Protein AF-A0A4R4DPI8-F1 (afdb_monomer)

Solvent-accessible surface area (backbone atoms only — not comparable to full-atom values): 25789 Å² total; per-residue (Å²): 140,79,85,88,80,88,85,79,87,78,77,78,77,82,80,84,76,77,82,76,73,74,65,74,74,69,80,68,56,78,78,74,67,64,77,52,66,79,66,36,58,60,51,48,52,50,51,54,52,46,53,50,45,49,42,65,73,41,102,55,52,56,18,18,47,35,32,45,42,41,38,50,1,42,51,48,22,42,49,76,70,69,44,85,59,78,53,52,44,76,56,95,58,62,44,48,40,24,47,53,36,50,54,31,9,60,35,30,68,79,40,57,53,68,58,24,48,50,54,52,50,53,52,47,52,52,50,38,52,51,41,26,39,53,50,17,44,70,59,37,52,91,44,17,52,28,43,19,37,39,38,38,27,41,60,57,62,15,56,57,40,44,44,17,39,56,27,54,42,52,20,50,42,52,53,50,50,55,70,69,46,58,74,82,50,51,44,33,41,66,57,36,26,53,52,38,44,57,25,32,31,14,16,59,62,50,32,51,53,49,51,47,42,40,51,45,48,12,54,77,68,73,36,44,69,53,36,48,64,26,38,44,65,40,52,50,40,51,50,50,31,54,57,52,51,64,73,64,59,82,60,94,76,66,78,56,90,69,69,73,56,79,70,58,82,81,41,64,64,62,53,48,52,50,52,53,54,55,55,27,45,36,23,37,49,54,31,59,37,47,77,88,44,24,34,72,67,79,35,46,71,59,34,54,51,33,53,50,48,12,49,50,44,36,52,52,49,53,50,40,52,51,52,9,48,51,51,20,59,75,69,71,64,57,52,60,55,52,52,51,33,20,49,56,28,41,47,48,26,73,69,42,64,87,47,91,85,54,82,44,63,15,61,58,29,38,43,64,17,49,51,37,46,71,54,57,37,60,68,50,67,70,58,44,45,52,49,19,58,53,33,58,49,29,54,57,34,45,50,60,71,66,66,73,86,70,59,78,85,48,56,46,60,76,77,67,67,77,56,91,71,89,68,73,59,68,31,38,39,26,54,31,39,63,43,47,68,45,50,68,60,42,71,76,70,45,76,59,93,87,70,69,62,92,54,88,68,42,46,52,43,61,78,58,79,67,69,76,69,82,76,132

pLDDT: mean 85.5, std 18.81, range [32.91, 98.75]

Foldseek 3Di:
DDDDDDDDDPPPDPPPDPPPPPVVPPCDPPVVLPPPDPVLVVLLVCVLVLQLCLQQVDPHGLAACQLLLLLLLLVLLLVVVVFDFDQKDFDPAQFAQAVSSPQSVVLNVPDASRVSSSVLVNVLSVLQLVLLLLLLCVQPSNLSRLSSLLCVLQFQCFLCVSNNLSLLNVLSSLLSVLVSDDLVCNQALVSLLVNLQVSRNRHDLSNVLSCLLNCLSCVVVVNNVSSVVSNVVSVVSVVRVVVVVVVVCPDPPDPDLPPVQVVPVPCPPVLVVVLLLLLLRSFLAAWEAAPCGTCVRVPVVSQVVSSVLSNVLSVLLVVQLVVQVVVCVVVVVQPPSLQVSLVVLLVQLSPQDCRPPDHRPSSSSNNSSSSSSSSGTDTDNVSSNVSSVSSSCSSVNSVSSVVPPHDLPDADEPVVVPDPPVRGNYRYSRPVSVSNVQSVVCVVSYRDVPDARQDCSYSMDGPDPGDPTPDD

Organism: NCBI:txid2527868

Sequence (472 aa):
MAQSDKVTEYRAGEAGWIGSGGGSLAAGSPASRLQSSPLWLPAIILVVMGIAAAVMLMPYPPLMDFLEWVYQGKILALLLSGNDLGPIRIAQYPVPNSTSQVILGLLCLVMPASMAASVFLLGFIAAASLVAWSLAARYQPALAGPLCLILMVSIFFCAPFWNGFANYGLALVLFGGFLLLPENRRVDPGPVLLFSLVIFFTHLTVFVAFLVLVGLQALALRRIVAAGLAVVPSILLAGWYYLALDRGRLDPGEPTVGQQSGQFLFDAAKYLAYKLYTFTKIGPYHNFVFSAGGDVVVRPPVYWAGVAVNGLYALLCLALLGLGLRDALRNRSARFVPLAAAAVLGLAFLLMPAGRLIANTGERFMYPALLLLLLSLPLHRGLTRLMGGIAVLLLVSLTSLASGQQDWSKPLPEASWAAPQRVLYQHRPTAFAASWFTLDSLATGRLPPGAQLSFETSLLISSAPPRAEPRP

Nearest PDB structures (foldseek):
  9b1o-assembly1_A  TM=1.444E-01  e=1.498E+00  Homo sapiens

Structure (mmCIF, N/CA/C/O backbone):
data_AF-A0A4R4DPI8-F1
#
_entry.id   AF-A0A4R4DPI8-F1
#
loop_
_atom_site.group_PDB
_atom_site.id
_atom_site.type_symbol
_atom_site.label_atom_id
_atom_site.label_alt_id
_atom_site.label_comp_id
_atom_site.label_asym_id
_atom_site.label_entity_id
_atom_site.label_seq_id
_atom_site.pdbx_PDB_ins_code
_atom_site.Cartn_x
_atom_site.Cartn_y
_atom_site.Cartn_z
_atom_site.occupancy
_atom_site.B_iso_or_equiv
_atom_site.auth_seq_id
_atom_site.auth_comp_id
_atom_site.auth_asym_id
_atom_site.auth_atom_id
_atom_site.pdbx_PDB_model_num
ATOM 1 N N . MET A 1 1 ? -59.072 -36.239 45.969 1.00 37.38 1 MET A N 1
ATOM 2 C CA . MET A 1 1 ? -58.610 -36.618 44.615 1.00 37.38 1 MET A CA 1
ATOM 3 C C . MET A 1 1 ? -58.532 -35.350 43.783 1.00 37.38 1 MET A C 1
ATOM 5 O O . MET A 1 1 ? -59.546 -34.685 43.699 1.00 37.38 1 MET A O 1
ATOM 9 N N . ALA A 1 2 ? -57.432 -34.913 43.186 1.00 37.00 2 ALA A N 1
ATOM 10 C CA . ALA A 1 2 ? -56.010 -35.228 43.285 1.00 37.00 2 ALA A CA 1
ATOM 11 C C . ALA A 1 2 ? -55.267 -34.061 42.579 1.00 37.00 2 ALA A C 1
ATOM 13 O O . ALA A 1 2 ? -55.797 -33.527 41.613 1.00 37.00 2 ALA A O 1
ATOM 14 N N . GLN A 1 3 ? -54.118 -33.661 43.142 1.00 35.09 3 GLN A N 1
ATOM 15 C CA . GLN A 1 3 ? -52.853 -33.202 42.519 1.00 35.09 3 GLN A CA 1
ATOM 16 C C . GLN A 1 3 ? -52.875 -32.457 41.164 1.00 35.09 3 GLN A C 1
ATOM 18 O O . GLN A 1 3 ? -53.415 -32.945 40.186 1.00 35.09 3 GLN A O 1
ATOM 23 N N . SER A 1 4 ? -52.332 -31.233 41.092 1.00 38.75 4 SER A N 1
ATOM 24 C CA . SER A 1 4 ? -50.891 -30.878 40.977 1.00 38.75 4 SER A CA 1
ATOM 25 C C . SER A 1 4 ? -50.484 -30.727 39.512 1.00 38.75 4 SER A C 1
ATOM 27 O O . SER A 1 4 ? -50.535 -31.697 38.773 1.00 38.75 4 SER A O 1
ATOM 29 N N . ASP A 1 5 ? -50.087 -29.521 39.096 1.00 39.59 5 ASP A N 1
ATOM 30 C CA . ASP A 1 5 ? -48.685 -29.265 38.747 1.00 39.59 5 ASP A CA 1
ATOM 31 C C . ASP A 1 5 ? -48.447 -27.781 38.424 1.00 39.59 5 ASP A C 1
ATOM 33 O O . ASP A 1 5 ? -48.993 -27.190 37.493 1.00 39.59 5 ASP A O 1
ATOM 37 N N . LYS A 1 6 ? -47.593 -27.178 39.259 1.00 43.62 6 LYS A N 1
ATOM 38 C CA . LYS A 1 6 ? -46.706 -26.071 38.884 1.00 43.62 6 LYS A CA 1
ATOM 39 C C . LYS A 1 6 ? -45.797 -26.566 37.754 1.00 43.62 6 LYS A C 1
ATOM 41 O O . LYS A 1 6 ? -45.485 -27.748 37.763 1.00 43.62 6 LYS A O 1
ATOM 46 N N . VAL A 1 7 ? -45.264 -25.667 36.917 1.00 35.81 7 VAL A N 1
ATOM 47 C CA . VAL A 1 7 ? -43.812 -25.558 36.631 1.00 35.81 7 VAL A CA 1
ATOM 48 C C . VAL A 1 7 ? -43.529 -24.518 35.524 1.00 35.81 7 VAL A C 1
ATOM 50 O O . VAL A 1 7 ? -43.937 -24.646 34.377 1.00 35.81 7 VAL A O 1
ATOM 53 N N . THR A 1 8 ? -42.799 -23.484 35.964 1.00 36.44 8 THR A N 1
ATOM 54 C CA . THR A 1 8 ? -41.825 -22.605 35.279 1.00 36.44 8 THR A CA 1
ATOM 55 C C . THR A 1 8 ? -42.209 -21.775 34.049 1.00 36.44 8 THR A C 1
ATOM 57 O O . THR A 1 8 ? -42.095 -22.212 32.907 1.00 36.44 8 THR A O 1
ATOM 60 N N . GLU A 1 9 ? -42.406 -20.477 34.310 1.00 34.28 9 GLU A N 1
ATOM 61 C CA . GLU A 1 9 ? -41.905 -19.387 33.467 1.00 34.28 9 GLU A CA 1
ATOM 62 C C . GLU A 1 9 ? -40.386 -19.526 33.264 1.00 34.28 9 GLU A C 1
ATOM 64 O O . GLU A 1 9 ? -39.594 -19.332 34.190 1.00 34.28 9 GLU A O 1
ATOM 69 N N . TYR A 1 10 ? -39.964 -19.819 32.036 1.00 32.91 10 TYR A N 1
ATOM 70 C CA . TYR A 1 10 ? -38.580 -19.642 31.608 1.00 32.91 10 TYR A CA 1
ATOM 71 C C . TYR A 1 10 ? -38.408 -18.188 31.141 1.00 32.91 10 TYR A C 1
ATOM 73 O O . TYR A 1 10 ? -38.624 -17.854 29.976 1.00 32.91 10 TYR A O 1
ATOM 81 N N . ARG A 1 11 ? -38.037 -17.293 32.067 1.00 35.25 11 ARG A N 1
ATOM 82 C CA . ARG A 1 11 ? -37.477 -15.982 31.713 1.00 35.25 11 ARG A CA 1
ATOM 83 C C . ARG A 1 11 ? -36.139 -16.222 31.022 1.00 35.25 11 ARG A C 1
ATOM 85 O O . ARG A 1 11 ? -35.128 -16.467 31.676 1.00 35.25 11 ARG A O 1
ATOM 92 N N . ALA A 1 12 ? -36.142 -16.161 29.694 1.00 37.56 12 ALA A N 1
ATOM 93 C CA . ALA A 1 12 ? -34.922 -16.002 28.925 1.00 37.56 12 ALA A CA 1
ATOM 94 C C . ALA A 1 12 ? -34.262 -14.696 29.380 1.00 37.56 12 ALA A C 1
ATOM 96 O O . ALA A 1 12 ? -34.781 -13.607 29.142 1.00 37.56 12 ALA A O 1
ATOM 97 N N . GLY A 1 13 ? -33.153 -14.834 30.106 1.00 33.97 13 GLY A N 1
ATOM 98 C CA . GLY A 1 13 ? -32.334 -13.720 30.541 1.00 33.97 13 GLY A CA 1
ATOM 99 C C . GLY A 1 13 ? -31.932 -12.877 29.340 1.00 33.97 13 GLY A C 1
ATOM 100 O O . GLY A 1 13 ? -31.228 -13.340 28.441 1.00 33.97 13 GLY A O 1
ATOM 101 N N . GLU A 1 14 ? -32.386 -11.630 29.353 1.00 39.25 14 GLU A N 1
ATOM 102 C CA . GLU A 1 14 ? -31.828 -10.545 28.571 1.00 39.25 14 GLU A CA 1
ATOM 103 C C . GLU A 1 14 ? -30.339 -10.429 28.915 1.00 39.25 14 GLU A C 1
ATOM 105 O O . GLU A 1 14 ? -29.933 -9.762 29.867 1.00 39.25 14 GLU A O 1
ATOM 110 N N . ALA A 1 15 ? -29.492 -11.084 28.122 1.00 39.62 15 ALA A N 1
ATOM 111 C CA . ALA A 1 15 ? -28.097 -10.702 27.989 1.00 39.62 15 ALA A CA 1
ATOM 112 C C . ALA A 1 15 ? -28.067 -9.360 27.243 1.00 39.62 15 ALA A C 1
ATOM 114 O O . ALA A 1 15 ? -27.822 -9.281 26.038 1.00 39.62 15 ALA A O 1
ATOM 115 N N . GLY A 1 16 ? -28.395 -8.300 27.982 1.00 38.19 16 GLY A N 1
ATOM 116 C CA . GLY A 1 16 ? -28.292 -6.913 27.570 1.00 38.19 16 GLY A CA 1
ATOM 117 C C . GLY A 1 16 ? -26.835 -6.551 27.326 1.00 38.19 16 GLY A C 1
ATOM 118 O O . GLY A 1 16 ? -26.150 -6.086 28.225 1.00 38.19 16 GLY A O 1
ATOM 119 N N . TRP A 1 17 ? -26.363 -6.778 26.104 1.00 40.19 17 TRP A N 1
ATOM 120 C CA . TRP A 1 17 ? -25.133 -6.198 25.558 1.00 40.19 17 TRP A CA 1
ATOM 121 C C . TRP A 1 17 ? -25.280 -5.975 24.045 1.00 40.19 17 TRP A C 1
ATOM 123 O O . TRP A 1 17 ? -24.400 -6.277 23.246 1.00 40.19 17 TRP A O 1
ATOM 133 N N . ILE A 1 18 ? -26.419 -5.417 23.633 1.00 42.25 18 ILE A N 1
ATOM 134 C CA . ILE A 1 18 ? -26.522 -4.684 22.371 1.00 42.25 18 ILE A CA 1
ATOM 135 C C . ILE A 1 18 ? -26.743 -3.233 22.765 1.00 42.25 18 ILE A C 1
ATOM 137 O O . ILE A 1 18 ? -27.855 -2.718 22.784 1.00 42.25 18 ILE A O 1
ATOM 141 N N . GLY A 1 19 ? -25.641 -2.573 23.116 1.00 40.78 19 GLY A N 1
ATOM 142 C CA . GLY A 1 19 ? -25.566 -1.127 23.035 1.00 40.78 19 GLY A CA 1
ATOM 143 C C . GLY A 1 19 ? -25.662 -0.736 21.566 1.00 40.78 19 GLY A C 1
ATOM 144 O O . GLY A 1 19 ? -24.663 -0.376 20.951 1.00 40.78 19 GLY A O 1
ATOM 145 N N . SER A 1 20 ? -26.869 -0.784 20.999 1.00 39.91 20 SER A N 1
ATOM 146 C CA . SER A 1 20 ? -27.257 0.047 19.867 1.00 39.91 20 SER A CA 1
ATOM 147 C C . SER A 1 20 ? -27.319 1.485 20.373 1.00 39.91 20 SER A C 1
ATOM 149 O O . SER A 1 20 ? -28.373 2.115 20.414 1.00 39.91 20 SER A O 1
ATOM 151 N N . GLY A 1 21 ? -26.164 2.007 20.785 1.00 39.03 21 GLY A N 1
ATOM 152 C CA . GLY A 1 21 ? -25.907 3.427 20.872 1.00 39.03 21 GLY A CA 1
ATOM 153 C C . GLY A 1 21 ? -25.890 3.974 19.454 1.00 39.03 21 GLY A C 1
ATOM 154 O O . GLY A 1 21 ? -24.865 4.447 18.976 1.00 39.03 21 GLY A O 1
ATOM 155 N N . GLY A 1 22 ? -27.046 3.931 18.787 1.00 37.44 22 GLY A N 1
ATOM 156 C CA . GLY A 1 22 ? -27.438 4.930 17.814 1.00 37.44 22 GLY A CA 1
ATOM 157 C C . GLY A 1 22 ? -27.606 6.241 18.566 1.00 37.44 22 GLY A C 1
ATOM 158 O O . GLY A 1 22 ? -28.701 6.784 18.653 1.00 37.44 22 GLY A O 1
ATOM 159 N N . GLY A 1 23 ? -26.513 6.729 19.161 1.00 37.06 23 GLY A N 1
ATOM 160 C CA . GLY A 1 23 ? -26.369 8.134 19.438 1.00 37.06 23 GLY A CA 1
ATOM 161 C C . GLY A 1 23 ? -26.520 8.781 18.082 1.00 37.06 23 GLY A C 1
ATOM 162 O O . GLY A 1 23 ? -25.623 8.680 17.245 1.00 37.06 23 GLY A O 1
ATOM 163 N N . SER A 1 24 ? -27.710 9.331 17.847 1.00 40.47 24 SER A N 1
ATOM 164 C CA . SER A 1 24 ? -27.951 10.340 16.837 1.00 40.47 24 SER A CA 1
ATOM 165 C C . SER A 1 24 ? -26.751 11.270 16.908 1.00 40.47 24 SER A C 1
ATOM 167 O O . SER A 1 24 ? -26.583 12.011 17.879 1.00 40.47 24 SER A O 1
ATOM 169 N N . LEU A 1 25 ? -25.839 11.124 15.943 1.00 48.59 25 LEU A N 1
ATOM 170 C CA . LEU A 1 25 ? -24.796 12.092 15.682 1.00 48.59 25 LEU A CA 1
ATOM 171 C C . LEU A 1 25 ? -25.575 13.320 15.253 1.00 48.59 25 LEU A C 1
ATOM 173 O O . LEU A 1 25 ? -25.840 13.500 14.064 1.00 48.59 25 LEU A O 1
ATOM 177 N N . ALA A 1 26 ? -26.022 14.094 16.249 1.00 41.91 26 ALA A N 1
ATOM 178 C CA . ALA A 1 26 ? -26.600 15.402 16.070 1.00 41.91 26 ALA A CA 1
ATOM 179 C C . ALA A 1 26 ? -25.735 16.057 15.011 1.00 41.91 26 ALA A C 1
ATOM 181 O O . ALA A 1 26 ? -24.507 16.100 15.159 1.00 41.91 26 ALA A O 1
ATOM 182 N N . ALA A 1 27 ? -26.364 16.405 13.892 1.00 45.81 27 ALA A N 1
ATOM 183 C CA . ALA A 1 27 ? -25.718 17.009 12.752 1.00 45.81 27 ALA A CA 1
ATOM 184 C C . ALA A 1 27 ? -25.166 18.357 13.216 1.00 45.81 27 ALA A C 1
ATOM 186 O O . ALA A 1 27 ? -25.776 19.401 13.023 1.00 45.81 27 ALA A O 1
ATOM 187 N N . GLY A 1 28 ? -24.013 18.316 13.889 1.00 44.97 28 GLY A N 1
ATOM 188 C CA . GLY A 1 28 ? -23.238 19.477 14.246 1.00 44.97 28 GLY A CA 1
ATOM 189 C C . GLY A 1 28 ? -23.039 20.220 12.947 1.00 44.97 28 GLY A C 1
ATOM 190 O O . GLY A 1 28 ? -22.597 19.607 11.959 1.00 44.97 28 GLY A O 1
ATOM 191 N N . SER A 1 29 ? -23.493 21.473 12.964 1.00 46.06 29 SER A N 1
ATOM 192 C CA . SER A 1 29 ? -23.461 22.410 11.853 1.00 46.06 29 SER A CA 1
ATOM 193 C C . SER A 1 29 ? -22.204 22.173 11.003 1.00 46.06 29 SER A C 1
ATOM 195 O O . SER A 1 29 ? -21.108 22.070 11.564 1.00 46.06 29 SER A O 1
ATOM 197 N N . PRO A 1 30 ? -22.321 22.076 9.665 1.00 54.25 30 PRO A N 1
ATOM 198 C CA . PRO A 1 30 ? -21.166 21.917 8.783 1.00 54.25 30 PRO A CA 1
ATOM 199 C C . PRO A 1 30 ? -20.057 22.947 9.069 1.00 54.25 30 PRO A C 1
ATOM 201 O O . PRO A 1 30 ? -18.879 22.648 8.881 1.00 54.25 30 PRO A O 1
ATOM 204 N N . ALA A 1 31 ? -20.417 24.118 9.609 1.00 50.56 31 ALA A N 1
ATOM 205 C CA . ALA A 1 31 ? -19.493 25.190 9.954 1.00 50.56 31 ALA A CA 1
ATOM 206 C C . ALA A 1 31 ? -18.578 24.883 11.159 1.00 50.56 31 ALA A C 1
ATOM 208 O O . ALA A 1 31 ? -17.467 25.402 11.213 1.00 50.56 31 ALA A O 1
ATOM 209 N N . SER A 1 32 ? -18.963 24.008 12.100 1.00 48.12 32 SER A N 1
ATOM 210 C CA . SER A 1 32 ? -18.098 23.655 13.242 1.00 48.12 32 SER A CA 1
ATOM 211 C C . SER A 1 32 ? -17.094 22.536 12.928 1.00 48.12 32 SER A C 1
ATOM 213 O O . SER A 1 32 ? -16.235 22.229 13.754 1.00 48.12 32 SER A O 1
ATOM 215 N N . ARG A 1 33 ? -17.171 21.920 11.737 1.00 51.16 33 ARG A N 1
ATOM 216 C CA . ARG A 1 33 ? -16.285 20.815 11.314 1.00 51.16 33 ARG A CA 1
ATOM 217 C C . ARG A 1 33 ? -14.994 21.273 10.631 1.00 51.16 33 ARG A C 1
ATOM 219 O O . ARG A 1 33 ? -14.095 20.459 10.455 1.00 51.16 33 ARG A O 1
ATOM 226 N N . LEU A 1 34 ? -14.865 22.561 10.308 1.00 48.69 34 LEU A N 1
ATOM 227 C CA . LEU A 1 34 ? -13.670 23.147 9.684 1.00 48.69 34 LEU A CA 1
ATOM 228 C C . LEU A 1 34 ? -12.678 23.762 10.689 1.00 48.69 34 LEU A C 1
ATOM 230 O O . LEU A 1 34 ? -11.750 24.454 10.290 1.00 48.69 34 LEU A O 1
ATOM 234 N N . GLN A 1 35 ? -12.788 23.458 11.988 1.00 48.91 35 GLN A N 1
ATOM 235 C CA . GLN A 1 35 ? -11.736 23.776 12.972 1.00 48.91 35 GLN A CA 1
ATOM 236 C C . GLN A 1 35 ? -10.512 22.834 12.891 1.00 48.91 35 GLN A C 1
ATOM 238 O O . GLN A 1 35 ? -9.736 22.697 13.843 1.00 48.91 35 GLN A O 1
ATOM 243 N N . SER A 1 36 ? -10.287 22.173 11.754 1.00 56.41 36 SER A N 1
ATOM 244 C CA . SER A 1 36 ? -8.952 21.688 11.416 1.00 56.41 36 SER A CA 1
ATOM 245 C C . SER A 1 36 ? -8.071 22.907 11.160 1.00 56.41 36 SER A C 1
ATOM 247 O O . SER A 1 36 ? -8.410 23.726 10.313 1.00 56.41 36 SER A O 1
ATOM 249 N N . SER A 1 37 ? -6.955 23.037 11.886 1.00 69.25 37 SER A N 1
ATOM 250 C CA . SER A 1 37 ? -5.970 24.097 11.629 1.00 69.25 37 SER A CA 1
ATOM 251 C C . SER A 1 37 ? -5.723 24.216 10.116 1.00 69.25 37 SER A C 1
ATOM 253 O O . SER A 1 37 ? -5.425 23.183 9.501 1.00 69.25 37 SER A O 1
ATOM 255 N N . PRO A 1 38 ? -5.839 25.420 9.519 1.00 75.81 38 PRO A N 1
ATOM 256 C CA . PRO A 1 38 ? -5.739 25.619 8.070 1.00 75.81 38 PRO A CA 1
ATOM 257 C C . PRO A 1 38 ? -4.400 25.140 7.489 1.00 75.81 38 PRO A C 1
ATOM 259 O O . PRO A 1 38 ? -4.284 24.961 6.284 1.00 75.81 38 PRO A O 1
ATOM 262 N N . LEU A 1 39 ? -3.404 24.876 8.340 1.00 89.25 39 LEU A N 1
ATOM 263 C CA . LEU A 1 39 ? -2.060 24.447 7.964 1.00 89.25 39 LEU A CA 1
ATOM 264 C C . LEU A 1 39 ? -1.963 22.989 7.482 1.00 89.25 39 LEU A C 1
ATOM 266 O O . LEU A 1 39 ? -1.023 22.653 6.766 1.00 89.25 39 LEU A O 1
ATOM 270 N N . TRP A 1 40 ? -2.908 22.108 7.836 1.00 94.69 40 TRP A N 1
ATOM 271 C CA . TRP A 1 40 ? -2.793 20.687 7.465 1.00 94.69 40 TRP A CA 1
ATOM 272 C C . TRP A 1 40 ? -3.094 20.415 5.994 1.00 94.69 40 TRP A C 1
ATOM 274 O O . TRP A 1 40 ? -2.473 19.535 5.408 1.00 94.69 40 TRP A O 1
ATOM 284 N N . LEU A 1 41 ? -4.022 21.161 5.392 1.00 94.88 41 LEU A N 1
ATOM 285 C CA . LEU A 1 41 ? -4.367 20.979 3.984 1.00 94.88 41 LEU A CA 1
ATOM 286 C C . LEU A 1 41 ? -3.183 21.326 3.056 1.00 94.88 41 LEU A C 1
ATOM 288 O O . LEU A 1 41 ? -2.836 20.475 2.238 1.00 94.88 41 LEU A O 1
ATOM 292 N N . PRO A 1 42 ? -2.490 22.476 3.212 1.00 96.44 42 PRO A N 1
ATOM 293 C CA . PRO A 1 42 ? -1.252 22.749 2.486 1.00 96.44 42 PRO A CA 1
ATOM 294 C C . PRO A 1 42 ? -0.186 21.668 2.677 1.00 96.44 42 PRO A C 1
ATOM 296 O O . PRO A 1 42 ? 0.443 21.272 1.704 1.00 96.44 42 PRO A O 1
ATOM 299 N N . ALA A 1 43 ? -0.007 21.146 3.898 1.00 96.75 43 ALA A N 1
ATOM 300 C CA . ALA A 1 43 ? 0.958 20.076 4.157 1.00 96.75 43 ALA A CA 1
ATOM 301 C C . ALA A 1 43 ? 0.603 18.776 3.413 1.00 96.75 43 ALA A C 1
ATOM 303 O O . ALA A 1 43 ? 1.477 18.152 2.819 1.00 96.75 43 ALA A O 1
ATOM 304 N N . ILE A 1 44 ? -0.678 18.390 3.399 1.00 97.62 44 ILE A N 1
ATOM 305 C CA . ILE A 1 44 ? -1.164 17.233 2.634 1.00 97.62 44 ILE A CA 1
ATOM 306 C C . ILE A 1 44 ? -0.921 17.446 1.142 1.00 97.62 44 ILE A C 1
ATOM 308 O O . ILE A 1 44 ? -0.328 16.582 0.505 1.00 97.62 44 ILE A O 1
ATOM 312 N N . ILE A 1 45 ? -1.329 18.596 0.597 1.00 97.62 45 ILE A N 1
ATOM 313 C CA . ILE A 1 45 ? -1.123 18.927 -0.819 1.00 97.62 45 ILE A CA 1
ATOM 314 C C . ILE A 1 45 ? 0.365 18.863 -1.158 1.00 97.62 45 ILE A C 1
ATOM 316 O O . ILE A 1 45 ? 0.733 18.232 -2.141 1.00 97.62 45 ILE A O 1
ATOM 320 N N . LEU A 1 46 ? 1.227 19.448 -0.326 1.00 97.56 46 LEU A N 1
ATOM 321 C CA . LEU A 1 46 ? 2.669 19.442 -0.544 1.00 97.56 46 LEU A CA 1
ATOM 322 C C . LEU A 1 46 ? 3.241 18.020 -0.558 1.00 97.56 46 LEU A C 1
ATOM 324 O O . LEU A 1 46 ? 4.034 17.704 -1.439 1.00 97.56 46 LEU A O 1
ATOM 328 N N . VAL A 1 47 ? 2.821 17.146 0.363 1.00 97.88 47 VAL A N 1
ATOM 329 C CA . VAL A 1 47 ? 3.251 15.738 0.378 1.00 97.88 47 VAL A CA 1
ATOM 330 C C . VAL A 1 47 ? 2.747 14.990 -0.858 1.00 97.88 47 VAL A C 1
ATOM 332 O O . VAL A 1 47 ? 3.534 14.300 -1.501 1.00 97.88 47 VAL A O 1
ATOM 335 N N . VAL A 1 48 ? 1.474 15.150 -1.238 1.00 98.31 48 VAL A N 1
ATOM 336 C CA . VAL A 1 48 ? 0.908 14.528 -2.451 1.00 98.31 48 VAL A CA 1
ATOM 337 C C . VAL A 1 48 ? 1.664 14.978 -3.698 1.00 98.31 48 VAL A C 1
ATOM 339 O O . VAL A 1 48 ? 2.097 14.143 -4.489 1.00 98.31 48 VAL A O 1
ATOM 342 N N . MET A 1 49 ? 1.860 16.287 -3.853 1.00 97.94 49 MET A N 1
ATOM 343 C CA . MET A 1 49 ? 2.576 16.865 -4.987 1.00 97.94 49 MET A CA 1
ATOM 344 C C . MET A 1 49 ? 4.047 16.459 -4.990 1.00 97.94 49 MET A C 1
ATOM 346 O O . MET A 1 49 ? 4.588 16.186 -6.053 1.00 97.94 49 MET A O 1
ATOM 350 N N . GLY A 1 50 ? 4.682 16.359 -3.820 1.00 97.44 50 GLY A N 1
ATOM 351 C CA . GLY A 1 50 ? 6.047 15.863 -3.682 1.00 97.44 50 GLY A CA 1
ATOM 352 C C . GLY A 1 50 ? 6.182 14.418 -4.155 1.00 97.44 50 GLY A C 1
ATOM 353 O O . GLY A 1 50 ? 7.075 14.122 -4.944 1.00 97.44 50 GLY A O 1
ATOM 354 N N . ILE A 1 51 ? 5.274 13.527 -3.736 1.00 97.44 51 ILE A N 1
ATOM 355 C CA . ILE A 1 51 ? 5.256 12.124 -4.183 1.00 97.44 51 ILE A CA 1
ATOM 356 C C . ILE A 1 51 ? 5.009 12.057 -5.692 1.00 97.44 51 ILE A C 1
ATOM 358 O O . ILE A 1 51 ? 5.754 11.378 -6.394 1.00 97.44 51 ILE A O 1
ATOM 362 N N . ALA A 1 52 ? 4.009 12.787 -6.200 1.00 97.50 52 ALA A N 1
ATOM 363 C CA . ALA A 1 52 ? 3.702 12.848 -7.627 1.00 97.50 52 ALA A CA 1
ATOM 364 C C . ALA A 1 52 ? 4.902 13.352 -8.447 1.00 97.50 52 ALA A C 1
ATOM 366 O O . ALA A 1 52 ? 5.268 12.740 -9.446 1.00 97.50 52 ALA A O 1
ATOM 367 N N . ALA A 1 53 ? 5.568 14.416 -7.999 1.00 96.56 53 ALA A N 1
ATOM 368 C CA . ALA A 1 53 ? 6.774 14.934 -8.633 1.00 96.56 53 ALA A CA 1
ATOM 369 C C . ALA A 1 53 ? 7.914 13.905 -8.605 1.00 96.56 53 ALA A C 1
ATOM 371 O O . ALA A 1 53 ? 8.553 13.679 -9.628 1.00 96.56 53 ALA A O 1
ATOM 372 N N . ALA A 1 54 ? 8.131 13.229 -7.474 1.00 93.94 54 ALA A N 1
ATOM 373 C CA . ALA A 1 54 ? 9.159 12.199 -7.346 1.00 93.94 54 ALA A CA 1
ATOM 374 C C . ALA A 1 54 ? 8.938 11.018 -8.302 1.00 93.94 54 ALA A C 1
ATOM 376 O O . ALA A 1 54 ? 9.907 10.463 -8.808 1.00 93.94 54 ALA A O 1
ATOM 377 N N . VAL A 1 55 ? 7.685 10.636 -8.579 1.00 94.12 55 VAL A N 1
ATOM 378 C CA . VAL A 1 55 ? 7.406 9.554 -9.534 1.00 94.12 55 VAL A CA 1
ATOM 379 C C . VAL A 1 55 ? 7.403 10.004 -10.994 1.00 94.12 55 VAL A C 1
ATOM 381 O O . VAL A 1 55 ? 7.659 9.174 -11.862 1.00 94.12 55 VAL A O 1
ATOM 384 N N . MET A 1 56 ? 7.098 11.276 -11.278 1.00 94.56 56 MET A N 1
ATOM 385 C CA . MET A 1 56 ? 6.916 11.778 -12.649 1.00 94.56 56 MET A CA 1
ATOM 386 C C . MET A 1 56 ? 8.147 12.472 -13.237 1.00 94.56 56 MET A C 1
ATOM 388 O O . MET A 1 56 ? 8.296 12.494 -14.452 1.00 94.56 56 MET A O 1
ATOM 392 N N . LEU A 1 57 ? 9.001 13.079 -12.407 1.00 92.81 57 LEU A N 1
ATOM 393 C CA . LEU A 1 57 ? 10.139 13.881 -12.880 1.00 92.81 57 LEU A CA 1
ATOM 394 C C . LEU A 1 57 ? 11.441 13.084 -13.004 1.00 92.81 57 LEU A C 1
ATOM 396 O O . LEU A 1 57 ? 12.436 13.610 -13.496 1.00 92.81 57 LEU A O 1
ATOM 400 N N . MET A 1 58 ? 11.457 11.838 -12.535 1.00 91.38 58 MET A N 1
ATOM 401 C CA . MET A 1 58 ? 12.606 10.945 -12.688 1.00 91.38 58 MET A CA 1
ATOM 402 C C . MET A 1 58 ? 12.570 10.268 -14.071 1.00 91.38 58 MET A C 1
ATOM 404 O O . MET A 1 58 ? 11.486 10.131 -14.639 1.00 91.38 58 MET A O 1
ATOM 408 N N . PRO A 1 59 ? 13.713 9.801 -14.617 1.00 90.69 59 PRO A N 1
ATOM 409 C CA . PRO A 1 59 ? 13.764 9.150 -15.936 1.00 90.69 59 PRO A CA 1
ATOM 410 C C . PRO A 1 59 ? 12.799 7.964 -16.091 1.00 90.69 59 PRO A C 1
ATOM 412 O O . PRO A 1 59 ? 12.311 7.681 -17.183 1.00 90.69 59 PRO A O 1
ATOM 415 N N . TYR A 1 60 ? 12.520 7.289 -14.980 1.00 91.44 60 TYR A N 1
ATOM 416 C CA . TYR A 1 60 ? 11.447 6.321 -14.807 1.00 91.44 60 TYR A CA 1
ATOM 417 C C . TYR A 1 60 ? 10.987 6.337 -13.342 1.00 91.44 60 TYR A C 1
ATOM 419 O O . TYR A 1 60 ? 11.72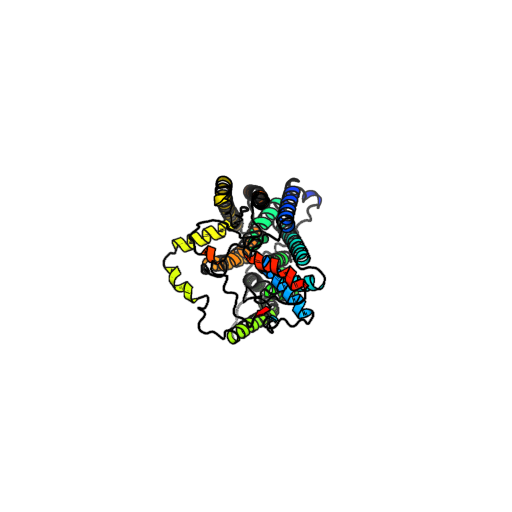8 6.826 -12.479 1.00 91.44 60 TYR A O 1
ATOM 427 N N . PRO A 1 61 ? 9.785 5.816 -13.021 1.00 93.50 61 PRO A N 1
ATOM 428 C CA . PRO A 1 61 ? 9.289 5.828 -11.652 1.00 93.50 61 PRO A CA 1
ATOM 429 C C . PRO A 1 61 ? 10.263 5.133 -10.686 1.00 93.50 61 PRO A C 1
ATOM 431 O O . PRO A 1 61 ? 10.671 4.001 -10.946 1.00 93.50 61 PRO A O 1
ATOM 434 N N . PRO A 1 62 ? 10.612 5.754 -9.545 1.00 93.00 62 PRO A N 1
ATOM 435 C CA . PRO A 1 62 ? 11.634 5.276 -8.614 1.00 93.00 62 PRO A CA 1
ATOM 436 C C . PRO A 1 62 ? 11.137 4.140 -7.706 1.00 93.00 62 PRO A C 1
ATOM 438 O O . PRO A 1 62 ? 11.391 4.131 -6.502 1.00 93.00 62 PRO A O 1
ATOM 441 N N . LEU A 1 63 ? 10.365 3.213 -8.266 1.00 94.19 63 LEU A N 1
ATOM 442 C CA . LEU A 1 63 ? 9.651 2.165 -7.554 1.00 94.19 63 LEU A CA 1
ATOM 443 C C . LEU A 1 63 ? 10.178 0.816 -8.042 1.00 94.19 63 LEU A C 1
ATOM 445 O O . LEU A 1 63 ? 9.917 0.449 -9.184 1.00 94.19 63 LEU A O 1
ATOM 449 N N . MET A 1 64 ? 10.905 0.103 -7.175 1.00 90.44 64 MET A N 1
ATOM 450 C CA . MET A 1 64 ? 11.733 -1.058 -7.543 1.00 90.44 64 MET A CA 1
ATOM 451 C C . MET A 1 64 ? 11.018 -2.028 -8.504 1.00 90.44 64 MET A C 1
ATOM 453 O O . MET A 1 64 ? 11.339 -2.057 -9.688 1.00 90.44 64 MET A O 1
ATOM 457 N N . ASP A 1 65 ? 10.004 -2.755 -8.030 1.00 91.75 65 ASP A N 1
ATOM 458 C CA . ASP A 1 65 ? 9.303 -3.778 -8.823 1.00 91.75 65 ASP A CA 1
ATOM 459 C C . ASP A 1 65 ? 8.348 -3.184 -9.875 1.00 91.75 65 ASP A C 1
ATOM 461 O O . ASP A 1 65 ? 7.825 -3.894 -10.733 1.00 91.75 65 ASP A O 1
ATOM 465 N N . PHE A 1 66 ? 8.073 -1.877 -9.823 1.00 95.25 66 PHE A N 1
ATOM 466 C CA . PHE A 1 66 ? 7.062 -1.265 -10.684 1.00 95.25 66 PHE A CA 1
ATOM 467 C C . PHE A 1 66 ? 7.458 -1.235 -12.153 1.00 95.25 66 PHE A C 1
ATOM 469 O O . PHE A 1 66 ? 6.594 -1.381 -13.016 1.00 95.25 66 PHE A O 1
ATOM 476 N N . LEU A 1 67 ? 8.750 -1.098 -12.440 1.00 93.94 67 LEU A N 1
ATOM 477 C CA . LEU A 1 67 ? 9.253 -1.118 -13.813 1.00 93.94 67 LEU A CA 1
ATOM 478 C C . LEU A 1 67 ? 8.946 -2.456 -14.494 1.00 93.94 67 LEU A C 1
ATOM 480 O O . LEU A 1 67 ? 8.527 -2.485 -15.650 1.00 93.94 67 LEU A O 1
ATOM 484 N N . GLU A 1 68 ? 9.058 -3.550 -13.744 1.00 92.38 68 GLU A N 1
ATOM 485 C CA . GLU A 1 68 ? 8.679 -4.880 -14.206 1.00 92.38 68 GLU A CA 1
ATOM 486 C C . GLU A 1 68 ? 7.156 -4.998 -14.396 1.00 92.38 68 GLU A C 1
ATOM 488 O O . GLU A 1 68 ? 6.709 -5.550 -15.398 1.00 92.38 68 GLU A O 1
ATOM 493 N N . TRP A 1 69 ? 6.331 -4.410 -13.516 1.00 95.12 69 TRP A N 1
ATOM 494 C CA . TRP A 1 69 ? 4.872 -4.386 -13.721 1.00 95.12 69 TRP A CA 1
ATOM 495 C C . TRP A 1 69 ? 4.463 -3.652 -15.005 1.00 95.12 69 TRP A C 1
ATOM 497 O O . TRP A 1 69 ? 3.545 -4.095 -15.698 1.00 95.12 69 TRP A O 1
ATOM 507 N N . VAL A 1 70 ? 5.139 -2.550 -15.347 1.00 96.00 70 VAL A N 1
ATOM 508 C CA . VAL A 1 70 ? 4.895 -1.803 -16.594 1.00 96.00 70 VAL A CA 1
ATOM 509 C C . VAL A 1 70 ? 5.311 -2.627 -17.811 1.00 96.00 70 VAL A C 1
ATOM 511 O O . VAL A 1 70 ? 4.551 -2.722 -18.776 1.00 96.00 70 VAL A O 1
ATOM 514 N N . TYR A 1 71 ? 6.475 -3.272 -17.744 1.00 94.88 71 TYR A N 1
ATOM 515 C CA . TYR A 1 71 ? 6.957 -4.194 -18.771 1.00 94.88 71 TYR A CA 1
ATOM 516 C C . TYR A 1 71 ? 5.979 -5.349 -19.027 1.00 94.88 71 TYR A C 1
ATOM 518 O O . TYR A 1 71 ? 5.576 -5.581 -20.170 1.00 94.88 71 TYR A O 1
ATOM 526 N N . GLN A 1 72 ? 5.491 -5.997 -17.970 1.00 94.62 72 GLN A N 1
ATOM 527 C CA . GLN A 1 72 ? 4.474 -7.046 -18.069 1.00 94.62 72 GLN A CA 1
ATOM 528 C C . GLN A 1 72 ? 3.144 -6.520 -18.620 1.00 94.62 72 GLN A C 1
ATOM 530 O O . GLN A 1 72 ? 2.527 -7.171 -19.460 1.00 94.62 72 GLN A O 1
ATOM 535 N N . GLY A 1 73 ? 2.722 -5.315 -18.224 1.00 95.88 73 GLY A N 1
ATOM 536 C CA . GLY A 1 73 ? 1.566 -4.647 -18.824 1.00 95.88 73 GLY A CA 1
ATOM 537 C C . GLY A 1 73 ? 1.723 -4.481 -20.339 1.00 95.88 73 GLY A C 1
ATOM 538 O O . GLY A 1 73 ? 0.824 -4.837 -21.102 1.00 95.88 73 GLY A O 1
ATOM 539 N N . LYS A 1 74 ? 2.890 -4.024 -20.807 1.00 96.00 74 LYS A N 1
ATOM 540 C CA . LYS A 1 74 ? 3.154 -3.879 -22.245 1.00 96.00 74 LYS A CA 1
ATOM 541 C C . LYS A 1 74 ? 3.136 -5.220 -22.983 1.00 96.00 74 LYS A C 1
ATOM 543 O O . LYS A 1 74 ? 2.557 -5.294 -24.065 1.00 96.00 74 LYS A O 1
ATOM 548 N N . ILE A 1 75 ? 3.712 -6.275 -22.406 1.00 94.81 75 ILE A N 1
ATOM 549 C CA . ILE A 1 75 ? 3.642 -7.630 -22.976 1.00 94.81 75 ILE A CA 1
ATOM 550 C C . ILE A 1 75 ? 2.191 -8.102 -23.081 1.00 94.81 75 ILE A C 1
ATOM 552 O O . ILE A 1 75 ? 1.778 -8.588 -24.133 1.00 94.81 75 ILE A O 1
ATOM 556 N N . LEU A 1 76 ? 1.397 -7.918 -22.023 1.00 95.75 76 LEU A N 1
ATOM 557 C CA . LEU A 1 76 ? -0.018 -8.277 -22.031 1.00 95.75 76 LEU A CA 1
ATOM 558 C C . LEU A 1 76 ? -0.767 -7.549 -23.156 1.00 95.75 76 LEU A C 1
ATOM 560 O O . LEU A 1 76 ? -1.535 -8.177 -23.878 1.00 95.75 76 LEU A O 1
ATOM 564 N N . ALA A 1 77 ? -0.508 -6.256 -23.358 1.00 96.38 77 ALA A N 1
ATOM 565 C CA . ALA A 1 77 ? -1.106 -5.491 -24.451 1.00 96.38 77 ALA A CA 1
ATOM 566 C C . ALA A 1 77 ? -0.746 -6.058 -25.838 1.00 96.38 77 ALA A C 1
ATOM 568 O O . ALA A 1 77 ? -1.607 -6.136 -26.715 1.00 96.38 77 ALA A O 1
ATOM 569 N N . LEU A 1 78 ? 0.504 -6.491 -26.039 1.00 94.25 78 LEU A N 1
ATOM 570 C CA . LEU A 1 78 ? 0.949 -7.111 -27.292 1.00 94.25 78 LEU A CA 1
ATOM 571 C C . LEU A 1 78 ? 0.253 -8.454 -27.550 1.00 94.25 78 LEU A C 1
ATOM 573 O O . LEU A 1 78 ? -0.214 -8.674 -28.669 1.00 94.25 78 LEU A O 1
ATOM 577 N N . LEU A 1 79 ? 0.124 -9.301 -26.523 1.00 94.25 79 LEU A N 1
ATOM 578 C CA . LEU A 1 79 ? -0.614 -10.569 -26.601 1.00 94.25 79 LEU A CA 1
ATOM 579 C C . LEU A 1 79 ? -2.095 -10.339 -26.927 1.00 94.25 79 LEU A C 1
ATOM 581 O O . LEU A 1 79 ? -2.643 -10.990 -27.811 1.00 94.25 79 LEU A O 1
ATOM 585 N N . LEU A 1 80 ? -2.737 -9.376 -26.256 1.00 95.69 80 LEU A N 1
ATOM 586 C CA . LEU A 1 80 ? -4.134 -9.008 -26.517 1.00 95.69 80 LEU A CA 1
ATOM 587 C C . LEU A 1 80 ? -4.339 -8.407 -27.915 1.00 95.69 80 LEU A C 1
ATOM 589 O O . LEU A 1 80 ? -5.430 -8.509 -28.468 1.00 95.69 80 LEU A O 1
ATOM 593 N N . SER A 1 81 ? -3.290 -7.825 -28.501 1.00 95.38 81 SER A N 1
ATOM 594 C CA . SER A 1 81 ? -3.288 -7.336 -29.886 1.00 95.38 81 SER A CA 1
ATOM 595 C C . SER A 1 81 ? -3.019 -8.442 -30.920 1.00 95.38 81 SER A C 1
ATOM 597 O O . SER A 1 81 ? -2.916 -8.148 -32.107 1.00 95.38 81 SER A O 1
ATOM 599 N N . GLY A 1 82 ? -2.888 -9.702 -30.490 1.00 93.75 82 GLY A N 1
ATOM 600 C CA . GLY A 1 82 ? -2.702 -10.861 -31.366 1.00 93.75 82 GLY A CA 1
ATOM 601 C C . GLY A 1 82 ? -1.258 -11.133 -31.794 1.00 93.75 82 GLY A C 1
ATOM 602 O O . GLY A 1 82 ? -1.047 -11.935 -32.701 1.00 93.75 82 GLY A O 1
ATOM 603 N N . ASN A 1 83 ? -0.260 -10.489 -31.175 1.00 91.94 83 ASN A N 1
ATOM 604 C CA . ASN A 1 83 ? 1.144 -10.780 -31.475 1.00 91.94 83 ASN A CA 1
ATOM 605 C C . ASN A 1 83 ? 1.545 -12.127 -30.862 1.00 91.94 83 ASN A C 1
ATOM 607 O O . ASN A 1 83 ? 1.299 -12.367 -29.678 1.00 91.94 83 ASN A O 1
ATOM 611 N N . ASP A 1 84 ? 2.214 -12.971 -31.648 1.00 88.88 84 ASP A N 1
ATOM 612 C CA . ASP A 1 84 ? 2.868 -14.170 -31.130 1.00 88.88 84 ASP A CA 1
ATOM 613 C C . ASP A 1 84 ? 4.210 -13.789 -30.499 1.00 88.88 84 ASP A C 1
ATOM 615 O O . ASP A 1 84 ? 5.108 -13.241 -31.144 1.00 88.88 84 ASP A O 1
ATOM 619 N N . LEU A 1 85 ? 4.313 -14.059 -29.204 1.00 87.81 85 LEU A N 1
ATOM 620 C CA . LEU A 1 85 ? 5.443 -13.721 -28.355 1.00 87.81 85 LEU A CA 1
ATOM 621 C C . LEU A 1 85 ? 6.247 -14.965 -27.947 1.00 87.81 85 LEU A C 1
ATOM 623 O O . LEU A 1 85 ? 7.055 -14.900 -27.020 1.00 87.81 85 LEU A O 1
ATOM 627 N N . GLY A 1 86 ? 6.039 -16.092 -28.638 1.00 85.75 86 GLY A N 1
ATOM 628 C CA . GLY A 1 86 ? 6.777 -17.334 -28.451 1.00 85.75 86 GLY A CA 1
ATOM 629 C C . GLY A 1 86 ? 6.527 -17.955 -27.072 1.00 85.75 86 GLY A C 1
ATOM 630 O O . GLY A 1 86 ? 5.433 -18.460 -26.820 1.00 85.75 86 GLY A O 1
ATOM 631 N N . PRO A 1 87 ? 7.521 -17.971 -26.159 1.00 84.75 87 PRO A N 1
ATOM 632 C CA . PRO A 1 87 ? 7.398 -18.675 -24.881 1.00 84.75 87 PRO A CA 1
ATOM 633 C C . PRO A 1 87 ? 6.457 -18.009 -23.868 1.00 84.75 87 PRO A C 1
ATOM 635 O O . PRO A 1 87 ? 6.120 -18.648 -22.869 1.00 84.75 87 PRO A O 1
ATOM 638 N N . ILE A 1 88 ? 6.061 -16.746 -24.071 1.00 89.19 88 ILE A N 1
ATOM 639 C CA . ILE A 1 88 ? 5.230 -16.007 -23.112 1.00 89.19 88 ILE A CA 1
ATOM 640 C C . ILE A 1 88 ? 3.752 -16.100 -23.495 1.00 89.19 88 ILE A C 1
ATOM 642 O O . ILE A 1 88 ? 3.359 -15.757 -24.606 1.00 89.19 88 ILE A O 1
ATOM 646 N N . ARG A 1 89 ? 2.917 -16.514 -22.538 1.00 90.50 89 ARG A N 1
ATOM 647 C CA . ARG A 1 89 ? 1.462 -16.657 -22.692 1.00 90.50 89 ARG A CA 1
ATOM 648 C C . ARG A 1 89 ? 0.704 -16.149 -21.471 1.00 90.50 89 ARG A C 1
ATOM 650 O O . ARG A 1 89 ? 1.263 -16.031 -20.384 1.00 90.50 89 ARG A O 1
ATOM 657 N N . ILE A 1 90 ? -0.591 -15.891 -21.639 1.00 93.38 90 ILE A N 1
ATOM 658 C CA . ILE A 1 90 ? -1.495 -15.549 -20.532 1.00 93.38 90 ILE A CA 1
ATOM 659 C C . ILE A 1 90 ? -1.844 -16.828 -19.761 1.00 93.38 90 ILE A C 1
ATOM 661 O O . ILE A 1 90 ? -2.140 -17.864 -20.363 1.00 93.38 90 ILE A O 1
ATOM 665 N N . ALA A 1 91 ? -1.818 -16.765 -18.430 1.00 91.31 91 ALA A N 1
ATOM 666 C CA . ALA A 1 91 ? -2.273 -17.853 -17.578 1.00 91.31 91 ALA A CA 1
ATOM 667 C C . ALA A 1 91 ? -3.747 -18.202 -17.848 1.00 91.31 91 ALA A C 1
ATOM 669 O O . ALA A 1 91 ? -4.603 -17.328 -17.960 1.00 91.31 91 ALA A O 1
ATOM 670 N N . GLN A 1 92 ? -4.056 -19.498 -17.895 1.00 90.88 92 GLN A N 1
ATOM 671 C CA . GLN A 1 92 ? -5.416 -20.017 -18.121 1.00 90.88 92 GLN A CA 1
ATOM 672 C C . GLN A 1 92 ? -6.185 -20.282 -16.814 1.00 90.88 92 GLN A C 1
ATOM 674 O O . GLN A 1 92 ? -7.185 -20.995 -16.792 1.00 90.88 92 GLN A O 1
ATOM 679 N N . TYR A 1 93 ? -5.691 -19.745 -15.703 1.00 90.50 93 TYR A N 1
ATOM 680 C CA . TYR A 1 93 ? -6.240 -19.911 -14.362 1.00 90.50 93 TYR A CA 1
ATOM 681 C C . TYR A 1 93 ? -6.198 -18.562 -13.627 1.00 90.50 93 TYR A C 1
ATOM 683 O O . TYR A 1 93 ? -5.443 -17.670 -14.025 1.00 90.50 93 TYR A O 1
ATOM 691 N N . PRO A 1 94 ? -7.007 -18.363 -12.572 1.00 90.44 94 PRO A N 1
ATOM 692 C CA . PRO A 1 94 ? -7.155 -17.057 -11.936 1.00 90.44 94 PRO A CA 1
ATOM 693 C C . PRO A 1 94 ? -5.933 -16.707 -11.078 1.00 90.44 94 PRO A C 1
ATOM 695 O O . PRO A 1 94 ? -5.868 -17.049 -9.900 1.00 90.44 94 PRO A O 1
ATOM 698 N N . VAL A 1 95 ? -4.953 -16.016 -11.658 1.00 87.88 95 VAL A N 1
ATOM 699 C CA . VAL A 1 95 ? -3.737 -15.611 -10.940 1.00 87.88 95 VAL A CA 1
ATOM 700 C C . VAL A 1 95 ? -4.045 -14.468 -9.957 1.00 87.88 95 VAL A C 1
ATOM 702 O O . VAL A 1 95 ? -4.497 -13.400 -10.395 1.00 87.88 95 VAL A O 1
ATOM 705 N N . PRO A 1 96 ? -3.796 -14.634 -8.641 1.00 83.19 96 PRO A N 1
ATOM 706 C CA . PRO A 1 96 ? -3.833 -13.526 -7.696 1.00 83.19 96 PRO A CA 1
ATOM 707 C C . PRO A 1 96 ? -2.675 -12.565 -8.001 1.00 83.19 96 PRO A C 1
ATOM 709 O O . PRO A 1 96 ? -1.598 -13.002 -8.394 1.00 83.19 96 PRO A O 1
ATOM 712 N N . ASN A 1 97 ? -2.849 -11.264 -7.762 1.00 87.62 97 ASN A N 1
ATOM 713 C CA . ASN A 1 97 ? -1.895 -10.206 -8.147 1.00 87.62 97 ASN A CA 1
ATOM 714 C C . ASN A 1 97 ? -1.835 -9.912 -9.662 1.00 87.62 97 ASN A C 1
ATOM 716 O O . ASN A 1 97 ? -0.789 -9.558 -10.208 1.00 87.62 97 ASN A O 1
ATOM 720 N N . SER A 1 98 ? -2.964 -10.020 -10.354 1.00 94.19 98 SER A N 1
ATOM 721 C CA . SER A 1 98 ? -3.082 -9.699 -11.781 1.00 94.19 98 SER A CA 1
ATOM 722 C C . SER A 1 98 ? -3.638 -8.296 -12.047 1.00 94.19 98 SER A C 1
ATOM 724 O O . SER A 1 98 ? -3.443 -7.771 -13.142 1.00 94.19 98 SER A O 1
ATOM 726 N N . THR A 1 99 ? -4.271 -7.644 -11.064 1.00 96.38 99 THR A N 1
ATOM 727 C CA . THR A 1 99 ? -4.957 -6.354 -11.264 1.00 96.38 99 THR A CA 1
ATOM 728 C C . THR A 1 99 ? -4.057 -5.264 -11.856 1.00 96.38 99 THR A C 1
ATOM 730 O O . THR A 1 99 ? -4.452 -4.629 -12.833 1.00 96.38 99 THR A O 1
ATOM 733 N N . SER A 1 100 ? -2.853 -5.030 -11.314 1.00 96.50 100 SER A N 1
ATOM 734 C CA . SER A 1 100 ? -1.963 -3.983 -11.847 1.00 96.50 100 SER A CA 1
ATOM 735 C C . SER A 1 100 ? -1.533 -4.265 -13.288 1.00 96.50 100 SER A C 1
ATOM 737 O O . SER A 1 100 ? -1.558 -3.353 -14.109 1.00 96.50 100 SER A O 1
ATOM 739 N N . GLN A 1 101 ? -1.204 -5.522 -13.610 1.00 95.31 101 GLN A N 1
ATOM 740 C CA . GLN A 1 101 ? -0.825 -5.953 -14.960 1.00 95.31 101 GLN A CA 1
ATOM 741 C C . GLN A 1 101 ? 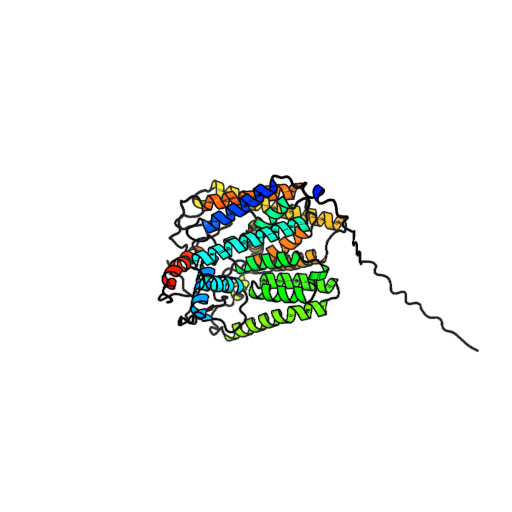-1.975 -5.749 -15.943 1.00 95.31 101 GLN A C 1
ATOM 743 O O . GLN A 1 101 ? -1.756 -5.228 -17.031 1.00 95.31 101 GLN A O 1
ATOM 748 N N . VAL A 1 102 ? -3.203 -6.102 -15.550 1.00 97.31 102 VAL A N 1
ATOM 749 C CA . VAL A 1 102 ? -4.394 -5.902 -16.384 1.00 97.31 102 VAL A CA 1
ATOM 750 C C . VAL A 1 102 ? -4.638 -4.417 -16.633 1.00 97.31 102 VAL A C 1
ATOM 752 O O . VAL A 1 102 ? -4.797 -4.027 -17.784 1.00 97.31 102 VAL A O 1
ATOM 755 N N . ILE A 1 103 ? -4.613 -3.569 -15.598 1.00 98.25 103 ILE A N 1
ATOM 756 C CA . ILE A 1 103 ? -4.813 -2.120 -15.773 1.00 98.25 103 ILE A CA 1
ATOM 757 C C . ILE A 1 103 ? -3.723 -1.534 -16.679 1.00 98.25 103 ILE A C 1
ATOM 759 O O . ILE A 1 103 ? -4.037 -0.828 -17.634 1.00 98.25 103 ILE A O 1
ATOM 763 N N . LEU A 1 104 ? -2.450 -1.844 -16.413 1.00 98.00 104 LEU A N 1
ATOM 764 C CA . LEU A 1 104 ? -1.330 -1.359 -17.220 1.00 98.00 104 LEU A CA 1
ATOM 765 C C . LEU A 1 104 ? -1.403 -1.873 -18.659 1.00 98.00 104 LEU A C 1
ATOM 767 O O . LEU A 1 104 ? -1.153 -1.101 -19.577 1.00 98.00 104 LEU A O 1
ATOM 771 N N . GLY A 1 105 ? -1.789 -3.131 -18.870 1.00 97.50 105 GLY A N 1
ATOM 772 C CA . GLY A 1 105 ? -1.967 -3.706 -20.199 1.00 97.50 105 GLY A CA 1
ATOM 773 C C . GLY A 1 105 ? -3.097 -3.050 -20.978 1.00 97.50 105 GLY A C 1
ATOM 774 O O . GLY A 1 105 ? -2.889 -2.656 -22.120 1.00 97.50 105 GLY A O 1
ATOM 775 N N . LEU A 1 106 ? -4.253 -2.833 -20.347 1.00 98.06 106 LEU A N 1
ATOM 776 C CA . LEU A 1 106 ? -5.366 -2.110 -20.966 1.00 98.06 106 LEU A CA 1
ATOM 777 C C . LEU A 1 106 ? -4.987 -0.666 -21.317 1.00 98.06 106 LEU A C 1
ATOM 779 O O . LEU A 1 106 ? -5.321 -0.198 -22.402 1.00 98.06 106 LEU A O 1
ATOM 783 N N . LEU A 1 107 ? -4.246 0.032 -20.450 1.00 98.31 107 LEU A N 1
ATOM 784 C CA . LEU A 1 107 ? -3.705 1.355 -20.773 1.00 98.31 107 LEU A CA 1
ATOM 785 C C . LEU A 1 107 ? -2.714 1.273 -21.947 1.00 98.31 107 LEU A C 1
ATOM 787 O O . LEU A 1 107 ? -2.809 2.056 -22.887 1.00 98.31 107 LEU A O 1
ATOM 791 N N . CYS A 1 108 ? -1.817 0.285 -21.952 1.00 97.25 108 CYS A N 1
ATOM 792 C CA . CYS A 1 108 ? -0.827 0.077 -23.014 1.00 97.25 108 CYS A CA 1
ATOM 793 C C . CYS A 1 108 ? -1.425 -0.299 -24.383 1.00 97.25 108 CYS A C 1
ATOM 795 O O . CYS A 1 108 ? -0.695 -0.261 -25.375 1.00 97.25 108 CYS A O 1
ATOM 797 N N . LEU A 1 109 ? -2.714 -0.657 -24.461 1.00 96.81 109 LEU A N 1
ATOM 798 C CA . LEU A 1 109 ? -3.423 -0.819 -25.737 1.00 96.81 109 LEU A CA 1
ATOM 799 C C . LEU A 1 109 ? -3.679 0.524 -26.433 1.00 96.81 109 LEU A C 1
ATOM 801 O O . LEU A 1 109 ? -3.790 0.561 -27.654 1.00 96.81 109 LEU A O 1
ATOM 805 N N . VAL A 1 110 ? -3.784 1.618 -25.672 1.00 97.50 110 VAL A N 1
ATOM 806 C CA . VAL A 1 110 ? -4.199 2.933 -26.193 1.00 97.50 110 VAL A CA 1
ATOM 807 C C . VAL A 1 110 ? -3.146 4.029 -26.028 1.00 97.50 110 VAL A C 1
ATOM 809 O O . VAL A 1 110 ? -3.275 5.085 -26.640 1.00 97.50 110 VAL A O 1
ATOM 812 N N . MET A 1 111 ? -2.106 3.812 -25.218 1.00 96.88 111 MET A N 1
ATOM 813 C CA . MET A 1 111 ? -1.027 4.783 -25.011 1.00 96.88 111 MET A CA 1
ATOM 814 C C . MET A 1 111 ? 0.343 4.109 -24.831 1.00 96.88 111 MET A C 1
ATOM 816 O O . MET A 1 111 ? 0.411 2.917 -24.522 1.00 96.88 111 MET A O 1
ATOM 820 N N . PRO A 1 112 ? 1.457 4.850 -24.996 1.00 95.50 112 PRO A N 1
ATOM 821 C CA . PRO A 1 112 ? 2.794 4.341 -24.698 1.00 95.50 112 PRO A CA 1
ATOM 822 C C . PRO A 1 112 ? 2.932 3.869 -23.243 1.00 95.50 112 PRO A C 1
ATOM 824 O O . PRO A 1 112 ? 2.317 4.434 -22.337 1.00 95.50 112 PRO A O 1
ATOM 827 N N . ALA A 1 113 ? 3.787 2.870 -23.004 1.00 95.31 113 ALA A N 1
ATOM 828 C CA . ALA A 1 113 ? 3.948 2.248 -21.686 1.00 95.31 113 ALA A CA 1
ATOM 829 C C . ALA A 1 113 ? 4.389 3.238 -20.592 1.00 95.31 113 ALA A C 1
ATOM 831 O O . ALA A 1 113 ? 3.920 3.154 -19.458 1.00 95.31 113 ALA A O 1
ATOM 832 N N . SER A 1 114 ? 5.226 4.221 -20.937 1.00 94.69 114 SER A N 1
ATOM 833 C CA . SER A 1 114 ? 5.630 5.296 -20.025 1.00 94.69 114 SER A CA 1
ATOM 834 C C . SER A 1 114 ? 4.445 6.160 -19.583 1.00 94.69 114 SER A C 1
ATOM 836 O O . SER A 1 114 ? 4.278 6.421 -18.394 1.00 94.69 114 SER A O 1
ATOM 838 N N . MET A 1 115 ? 3.564 6.532 -20.515 1.00 96.12 115 MET A N 1
ATOM 839 C CA . MET A 1 115 ? 2.344 7.281 -20.208 1.00 96.12 115 MET A CA 1
ATOM 840 C C . MET A 1 115 ? 1.357 6.434 -19.394 1.00 96.12 115 MET A C 1
ATOM 842 O O . MET A 1 115 ? 0.784 6.934 -18.426 1.00 96.12 115 MET A O 1
ATOM 846 N N . ALA A 1 116 ? 1.204 5.147 -19.725 1.00 97.50 116 ALA A N 1
ATOM 847 C CA . ALA A 1 116 ? 0.381 4.211 -18.959 1.00 97.50 116 ALA A CA 1
ATOM 848 C C . ALA A 1 116 ? 0.856 4.101 -17.500 1.00 97.50 116 ALA A C 1
ATOM 850 O O . ALA A 1 116 ? 0.042 4.165 -16.577 1.00 97.50 116 ALA A O 1
ATOM 851 N N . ALA A 1 117 ? 2.171 4.006 -17.288 1.00 97.12 117 ALA A N 1
ATOM 852 C CA . ALA A 1 117 ? 2.791 4.010 -15.967 1.00 97.12 117 ALA A CA 1
ATOM 853 C C . ALA A 1 117 ? 2.472 5.298 -15.189 1.00 97.12 117 ALA A C 1
ATOM 855 O O . ALA A 1 117 ? 2.059 5.233 -14.029 1.00 97.12 117 ALA A O 1
ATOM 856 N N . SER A 1 118 ? 2.598 6.462 -15.835 1.00 96.81 118 SER A N 1
ATOM 857 C CA . SER A 1 118 ? 2.270 7.758 -15.236 1.00 96.81 118 SER A CA 1
ATOM 858 C C . SER A 1 118 ? 0.801 7.878 -14.845 1.00 96.81 118 SER A C 1
ATOM 860 O O . SER A 1 118 ? 0.497 8.230 -13.705 1.00 96.81 118 SER A O 1
ATOM 862 N N . VAL A 1 119 ? -0.116 7.537 -15.753 1.00 98.25 119 VAL A N 1
ATOM 863 C CA . VAL A 1 119 ? -1.564 7.568 -15.495 1.00 98.25 119 VAL A CA 1
ATOM 864 C C . VAL A 1 119 ? -1.926 6.627 -14.348 1.00 98.25 119 VAL A C 1
ATOM 866 O O . VAL A 1 119 ? -2.658 7.022 -13.438 1.00 98.25 119 VAL A O 1
ATOM 869 N N . PHE A 1 120 ? -1.373 5.411 -14.346 1.00 98.44 120 PHE A N 1
ATOM 870 C CA . PHE A 1 120 ? -1.581 4.445 -13.272 1.00 98.44 120 PHE A CA 1
ATOM 871 C C . PHE A 1 120 ? -1.131 5.000 -11.915 1.00 98.44 120 PHE A C 1
ATOM 873 O O . PHE A 1 120 ? -1.902 4.970 -10.956 1.00 98.44 120 PHE A O 1
ATOM 880 N N . LEU A 1 121 ? 0.094 5.528 -11.819 1.00 98.31 121 LEU A N 1
ATOM 881 C CA . LEU A 1 121 ? 0.640 6.018 -10.551 1.00 98.31 121 LEU A CA 1
ATOM 882 C C . LEU A 1 121 ? -0.076 7.269 -10.047 1.00 98.31 121 LEU A C 1
ATOM 884 O O . LEU A 1 121 ? -0.349 7.360 -8.853 1.00 98.31 121 LEU A O 1
ATOM 888 N N . LEU A 1 122 ? -0.424 8.209 -10.926 1.00 98.31 122 LEU A N 1
ATOM 889 C CA . LEU A 1 122 ? -1.195 9.392 -10.539 1.00 98.31 122 LEU A CA 1
ATOM 890 C C . LEU A 1 122 ? -2.597 9.006 -10.056 1.00 98.31 122 LEU A C 1
ATOM 892 O O . LEU A 1 122 ? -3.047 9.505 -9.024 1.00 98.31 122 LEU A O 1
ATOM 896 N N . GLY A 1 123 ? -3.256 8.067 -10.744 1.00 98.56 123 GLY A N 1
ATOM 897 C CA . GLY A 1 123 ? -4.533 7.504 -10.307 1.00 98.56 123 GLY A CA 1
ATOM 898 C C . GLY A 1 123 ? -4.425 6.804 -8.951 1.00 98.56 123 GLY A C 1
ATOM 899 O O . GLY A 1 123 ? -5.258 7.027 -8.072 1.00 98.56 123 GLY A O 1
ATOM 900 N N . PHE A 1 124 ? -3.363 6.019 -8.744 1.00 98.56 124 PHE A N 1
ATOM 901 C CA . PHE A 1 124 ? -3.071 5.370 -7.468 1.00 98.56 124 PHE A CA 1
ATOM 902 C C . PHE A 1 124 ? -2.860 6.386 -6.339 1.00 98.56 124 PHE A C 1
ATOM 904 O O . PHE A 1 124 ? -3.499 6.271 -5.295 1.00 98.56 124 PHE A O 1
ATOM 911 N N . ILE A 1 125 ? -2.004 7.394 -6.549 1.00 98.62 125 ILE A N 1
ATOM 912 C CA . ILE A 1 125 ? -1.710 8.440 -5.560 1.00 98.62 125 ILE A CA 1
ATOM 913 C C . ILE A 1 125 ? -2.995 9.185 -5.192 1.00 98.62 125 ILE A C 1
ATOM 915 O O . ILE A 1 125 ? -3.301 9.326 -4.009 1.00 98.62 125 ILE A O 1
ATOM 919 N N . ALA A 1 126 ? -3.786 9.596 -6.186 1.00 98.56 126 ALA A N 1
ATOM 920 C CA . ALA A 1 126 ? -5.053 10.282 -5.960 1.00 98.56 126 ALA A CA 1
ATOM 921 C C . ALA A 1 126 ? -6.038 9.418 -5.154 1.00 98.56 126 ALA A C 1
ATOM 923 O O . ALA A 1 126 ? -6.607 9.889 -4.166 1.00 98.56 126 ALA A O 1
ATOM 924 N N . ALA A 1 127 ? -6.208 8.145 -5.528 1.00 98.69 127 ALA A N 1
ATOM 925 C CA . ALA A 1 127 ? -7.097 7.222 -4.829 1.00 98.69 127 ALA A CA 1
ATOM 926 C C . ALA A 1 127 ? -6.639 6.964 -3.385 1.00 98.69 127 ALA A C 1
ATOM 928 O O . ALA A 1 127 ? -7.447 7.041 -2.458 1.00 98.69 127 ALA A O 1
ATOM 929 N N . ALA A 1 128 ? -5.345 6.714 -3.173 1.00 98.69 128 ALA A N 1
ATOM 930 C CA . ALA A 1 128 ? -4.766 6.498 -1.853 1.00 98.69 128 ALA A CA 1
ATOM 931 C C . ALA A 1 128 ? -4.924 7.726 -0.944 1.00 98.69 128 ALA A C 1
ATOM 933 O O . ALA A 1 128 ? -5.364 7.593 0.198 1.00 98.69 128 ALA A O 1
ATOM 934 N N . SER A 1 129 ? -4.640 8.927 -1.454 1.00 98.62 129 SER A N 1
ATOM 935 C CA . SER A 1 129 ? -4.819 10.181 -0.716 1.00 98.62 129 SER A CA 1
ATOM 936 C C . SER A 1 129 ? -6.285 10.463 -0.391 1.00 98.62 129 SER A C 1
ATOM 938 O O . SER A 1 129 ? -6.596 10.850 0.737 1.00 98.62 129 SER A O 1
ATOM 940 N N . LEU A 1 130 ? -7.201 10.220 -1.333 1.00 98.56 130 LEU A N 1
ATOM 941 C CA . LEU A 1 130 ? -8.636 10.386 -1.104 1.00 98.56 130 LEU A CA 1
ATOM 942 C C . LEU A 1 130 ? -9.152 9.407 -0.043 1.00 98.56 130 LEU A C 1
ATOM 944 O O . LEU A 1 130 ? -9.913 9.806 0.842 1.00 98.56 130 LEU A O 1
ATOM 948 N N . VAL A 1 131 ? -8.727 8.141 -0.097 1.00 98.75 131 VAL A N 1
ATOM 949 C CA . VAL A 1 131 ? -9.078 7.131 0.910 1.00 98.75 131 VAL A CA 1
ATOM 950 C C . VAL A 1 131 ? -8.488 7.501 2.271 1.00 98.75 131 VAL A C 1
ATOM 952 O O . VAL A 1 131 ? -9.219 7.476 3.260 1.00 98.75 131 VAL A O 1
ATOM 955 N N . ALA A 1 132 ? -7.220 7.916 2.340 1.00 98.75 132 ALA A N 1
ATOM 956 C CA . ALA A 1 132 ? -6.581 8.362 3.579 1.00 98.75 132 ALA A CA 1
ATOM 957 C C . ALA A 1 132 ? -7.335 9.535 4.225 1.00 98.75 132 ALA A C 1
ATOM 959 O O . ALA A 1 132 ? -7.675 9.470 5.408 1.00 98.75 132 ALA A O 1
ATOM 960 N N . TRP A 1 133 ? -7.661 10.570 3.445 1.00 98.38 133 TRP A N 1
ATOM 961 C CA . TRP A 1 133 ? -8.433 11.717 3.922 1.00 98.38 133 TRP A CA 1
ATOM 962 C C . TRP A 1 133 ? -9.830 11.309 4.388 1.00 98.38 133 TRP A C 1
ATOM 964 O O . TRP A 1 133 ? -10.248 11.668 5.488 1.00 98.38 133 TRP A O 1
ATOM 974 N N . SER A 1 134 ? -10.540 10.515 3.585 1.00 98.44 134 SER A N 1
ATOM 975 C CA . SER A 1 134 ? -11.906 10.077 3.890 1.00 98.44 134 SER A CA 1
ATOM 976 C C . SER A 1 134 ? -11.960 9.231 5.161 1.00 98.44 134 SER A C 1
ATOM 978 O O . SER A 1 134 ? -12.860 9.399 5.984 1.00 98.44 134 SER A O 1
ATOM 980 N N . LEU A 1 135 ? -10.978 8.346 5.360 1.00 98.56 135 LEU A N 1
ATOM 981 C CA . LEU A 1 135 ? -10.852 7.553 6.579 1.00 98.56 135 LEU A CA 1
ATOM 982 C C . LEU A 1 135 ? -10.539 8.454 7.775 1.00 98.56 135 LEU A C 1
ATOM 984 O O . LEU A 1 135 ? -11.209 8.362 8.803 1.00 98.56 135 LEU A O 1
ATOM 988 N N . ALA A 1 136 ? -9.584 9.371 7.639 1.00 98.25 136 ALA A N 1
ATOM 989 C CA . ALA A 1 136 ? -9.222 10.273 8.720 1.00 98.25 136 ALA A CA 1
ATOM 990 C C . ALA A 1 136 ? -10.394 11.179 9.140 1.00 98.25 136 ALA A C 1
ATOM 992 O O . ALA A 1 136 ? -10.703 11.278 10.327 1.00 98.25 136 ALA A O 1
ATOM 993 N N . ALA A 1 137 ? -11.103 11.768 8.174 1.00 96.94 137 ALA A N 1
ATOM 994 C CA . ALA A 1 137 ? -12.274 12.609 8.408 1.00 96.94 137 ALA A CA 1
ATOM 995 C C . ALA A 1 137 ? -13.445 11.836 9.031 1.00 96.94 137 ALA A C 1
ATOM 997 O O . ALA A 1 137 ? -14.166 12.376 9.869 1.00 96.94 137 ALA A O 1
ATOM 998 N N . ARG A 1 138 ? -13.627 10.566 8.649 1.00 96.69 138 ARG A N 1
ATOM 999 C CA . ARG A 1 138 ? -14.693 9.716 9.184 1.00 96.69 138 ARG A CA 1
ATOM 1000 C C . ARG A 1 138 ? -14.424 9.258 10.614 1.00 96.69 138 ARG A C 1
ATOM 1002 O O . ARG A 1 138 ? -15.334 9.295 11.436 1.00 96.69 138 ARG A O 1
ATOM 1009 N N . TYR A 1 139 ? -13.222 8.758 10.887 1.00 96.75 139 TYR A N 1
ATOM 1010 C CA . TYR A 1 139 ? -12.920 8.080 12.150 1.00 96.75 139 TYR A CA 1
ATOM 1011 C C . TYR A 1 139 ? -12.344 9.017 13.211 1.00 96.75 139 TYR A C 1
ATOM 1013 O O . TYR A 1 139 ? -12.536 8.774 14.397 1.00 96.75 139 TYR A O 1
ATOM 1021 N N . GLN A 1 140 ? -11.661 10.090 12.804 1.00 96.50 140 GLN A N 1
ATOM 1022 C CA . GLN A 1 140 ? -11.053 11.064 13.711 1.00 96.50 140 GLN A CA 1
ATOM 1023 C C . GLN A 1 140 ? -11.227 12.497 13.173 1.00 96.50 140 GLN A C 1
ATOM 1025 O O . GLN A 1 140 ? -10.234 13.166 12.884 1.00 96.50 140 GLN A O 1
ATOM 1030 N N . PRO A 1 141 ? -12.464 13.023 13.049 1.00 95.25 141 PRO A N 1
ATOM 1031 C CA . PRO A 1 141 ? -12.727 14.316 12.402 1.00 95.25 141 PRO A CA 1
ATOM 1032 C C . PRO A 1 141 ? -11.922 15.481 13.002 1.00 95.25 141 PRO A C 1
ATOM 1034 O O . PRO A 1 141 ? -11.401 16.320 12.273 1.00 95.25 141 PRO A O 1
ATOM 1037 N N . ALA A 1 142 ? -11.728 15.501 14.326 1.00 94.31 142 ALA A N 1
ATOM 1038 C CA . ALA A 1 142 ? -10.938 16.530 15.013 1.00 94.31 142 ALA A CA 1
ATOM 1039 C C . ALA A 1 142 ? -9.421 16.468 14.716 1.00 94.31 142 ALA A C 1
ATOM 1041 O O . ALA A 1 142 ? -8.681 17.411 15.017 1.00 94.31 142 ALA A O 1
ATOM 1042 N N . LEU A 1 143 ? -8.949 15.354 14.152 1.00 96.56 143 LEU A N 1
ATOM 1043 C CA . LEU A 1 143 ? -7.553 15.060 13.827 1.00 96.56 143 LEU A CA 1
ATOM 1044 C C . LEU A 1 143 ? -7.387 14.648 12.355 1.00 96.56 143 LEU A C 1
ATOM 1046 O O . LEU A 1 143 ? -6.364 14.060 12.010 1.00 96.56 143 LEU A O 1
ATOM 1050 N N . ALA A 1 144 ? -8.356 14.967 11.488 1.00 96.94 144 ALA A N 1
ATOM 1051 C CA . ALA A 1 144 ? -8.397 14.467 10.114 1.00 96.94 144 ALA A CA 1
ATOM 1052 C C . ALA A 1 144 ? -7.115 14.790 9.330 1.00 96.94 144 ALA A C 1
ATOM 1054 O O . ALA A 1 144 ? -6.522 13.908 8.722 1.00 96.94 144 ALA A O 1
ATOM 1055 N N . GLY A 1 145 ? -6.636 16.035 9.420 1.00 97.06 145 GLY A N 1
ATOM 1056 C CA . GLY A 1 145 ? -5.390 16.480 8.791 1.00 97.06 145 GLY A CA 1
ATOM 1057 C C . GLY A 1 145 ? -4.155 15.655 9.183 1.00 97.06 145 GLY A C 1
ATOM 1058 O O . GLY A 1 145 ? -3.584 14.976 8.329 1.00 97.06 145 GLY A O 1
ATOM 1059 N N . PRO A 1 146 ? -3.729 15.669 10.461 1.00 98.00 146 PRO A N 1
ATOM 1060 C CA . PRO A 1 146 ? -2.546 14.923 10.878 1.00 98.00 146 PRO A CA 1
ATOM 1061 C C . PRO A 1 146 ? -2.705 13.405 10.722 1.00 98.00 146 PRO A C 1
ATOM 1063 O O . PRO A 1 146 ? -1.743 12.743 10.343 1.00 98.00 146 PRO A O 1
ATOM 1066 N N . LEU A 1 147 ? -3.900 12.839 10.946 1.00 98.44 147 LEU A N 1
ATOM 1067 C CA . LEU A 1 147 ? -4.123 11.411 10.706 1.00 98.44 147 LEU A CA 1
ATOM 1068 C C . LEU A 1 147 ? -4.039 11.063 9.213 1.00 98.44 147 LEU A C 1
ATOM 1070 O O . LEU A 1 147 ? -3.475 10.027 8.884 1.00 98.44 147 LEU A O 1
ATOM 1074 N N . CYS A 1 148 ? -4.521 11.918 8.307 1.00 98.50 148 CYS A N 1
ATOM 1075 C CA . CYS A 1 148 ? -4.357 11.720 6.865 1.00 98.50 148 CYS A CA 1
ATOM 1076 C C . CYS A 1 148 ? -2.874 11.592 6.492 1.00 98.50 148 CYS A C 1
ATOM 1078 O O . CYS A 1 148 ? -2.509 10.659 5.783 1.00 98.50 148 CYS A O 1
ATOM 1080 N N . LEU A 1 149 ? -2.011 12.467 7.022 1.00 98.50 149 LEU A N 1
ATOM 1081 C CA . LEU A 1 149 ? -0.561 12.393 6.800 1.00 98.50 149 LEU A CA 1
ATOM 1082 C C . LEU A 1 149 ? 0.056 11.108 7.372 1.00 98.50 149 LEU A C 1
ATOM 1084 O O . LEU A 1 149 ? 0.875 10.478 6.707 1.00 98.50 149 LEU A O 1
ATOM 1088 N N . ILE A 1 150 ? -0.367 10.683 8.569 1.00 98.69 150 ILE A N 1
ATOM 1089 C CA . ILE A 1 150 ? 0.069 9.407 9.157 1.00 98.69 150 ILE A CA 1
ATOM 1090 C C . ILE A 1 150 ? -0.348 8.235 8.263 1.00 98.69 150 ILE A C 1
ATOM 1092 O O . ILE A 1 150 ? 0.480 7.387 7.957 1.00 98.69 150 ILE A O 1
ATOM 1096 N N . LEU A 1 151 ? -1.600 8.186 7.802 1.00 98.75 151 LEU A N 1
ATOM 1097 C CA . LEU A 1 151 ? -2.084 7.117 6.923 1.00 98.75 151 LEU A CA 1
ATOM 1098 C C . LEU A 1 151 ? -1.345 7.110 5.580 1.00 98.75 151 LEU A C 1
ATOM 1100 O O . LEU A 1 151 ? -0.955 6.047 5.100 1.00 98.75 151 LEU A O 1
ATOM 1104 N N . MET A 1 152 ? -1.109 8.284 4.995 1.00 98.50 152 MET A N 1
ATOM 1105 C CA . MET A 1 152 ? -0.324 8.417 3.771 1.00 98.50 152 MET A CA 1
ATOM 1106 C C . MET A 1 152 ? 1.078 7.829 3.948 1.00 98.50 152 MET A C 1
ATOM 1108 O O . MET A 1 152 ? 1.449 6.952 3.181 1.00 98.50 152 MET A O 1
ATOM 1112 N N . VAL A 1 153 ? 1.827 8.241 4.971 1.00 97.94 153 VAL A N 1
ATOM 1113 C CA . VAL A 1 153 ? 3.218 7.796 5.165 1.00 97.94 153 VAL A CA 1
ATOM 1114 C C . VAL A 1 153 ? 3.316 6.358 5.677 1.00 97.94 153 VAL A C 1
ATOM 1116 O O . VAL A 1 153 ? 4.134 5.590 5.191 1.00 97.94 153 VAL A O 1
ATOM 1119 N N . SER A 1 154 ? 2.478 5.970 6.639 1.00 98.25 154 SER A N 1
ATOM 1120 C CA . SER A 1 154 ? 2.596 4.675 7.322 1.00 98.25 154 SER A CA 1
ATOM 1121 C C . SER A 1 154 ? 1.917 3.522 6.589 1.00 98.25 154 SER A C 1
ATOM 1123 O O . SER A 1 154 ? 2.309 2.376 6.797 1.00 98.25 154 SER A O 1
ATOM 1125 N N . ILE A 1 155 ? 0.885 3.791 5.779 1.00 98.38 155 ILE A N 1
ATOM 1126 C CA . ILE A 1 155 ? 0.036 2.746 5.181 1.00 98.38 155 ILE A CA 1
ATOM 1127 C C . ILE A 1 155 ? 0.124 2.735 3.657 1.00 98.38 155 ILE A C 1
ATOM 1129 O O . ILE A 1 155 ? 0.310 1.667 3.081 1.00 98.38 155 ILE A O 1
ATOM 1133 N N . PHE A 1 156 ? -0.033 3.886 2.998 1.00 98.31 156 PHE A N 1
ATOM 1134 C CA . PHE A 1 156 ? -0.215 3.917 1.540 1.00 98.31 156 PHE A CA 1
ATOM 1135 C C . PHE A 1 156 ? 1.066 4.193 0.745 1.00 98.31 156 PHE A C 1
ATOM 1137 O O . PHE A 1 156 ? 1.246 3.614 -0.321 1.00 98.31 156 PHE A O 1
ATOM 1144 N N . PHE A 1 157 ? 1.959 5.030 1.272 1.00 97.81 157 PHE A N 1
ATOM 1145 C CA . PHE A 1 157 ? 3.231 5.433 0.661 1.00 97.81 157 PHE A CA 1
ATOM 1146 C C . PHE A 1 157 ? 4.431 5.030 1.533 1.00 97.81 157 PHE A C 1
ATOM 1148 O O . PHE A 1 157 ? 5.440 5.728 1.589 1.00 97.81 157 PHE A O 1
ATOM 1155 N N . CYS A 1 158 ? 4.298 3.903 2.238 1.00 95.31 158 CYS A N 1
ATOM 1156 C CA . CYS A 1 158 ? 5.342 3.302 3.065 1.00 95.31 158 CYS A CA 1
ATOM 1157 C C . CYS A 1 158 ? 6.277 2.402 2.232 1.00 95.31 158 CYS A C 1
ATOM 1159 O O . CYS A 1 158 ? 6.210 2.366 1.003 1.00 95.31 158 CYS A O 1
ATOM 1161 N N . ALA A 1 159 ? 7.154 1.639 2.890 1.00 94.62 159 ALA A N 1
ATOM 1162 C CA . ALA A 1 159 ? 8.158 0.807 2.223 1.00 94.62 159 ALA A CA 1
ATOM 1163 C C . ALA A 1 159 ? 7.639 -0.078 1.053 1.00 94.62 159 ALA A C 1
ATOM 1165 O O . ALA A 1 159 ? 8.275 -0.063 -0.000 1.00 94.62 159 ALA A O 1
ATOM 1166 N N . PRO A 1 160 ? 6.503 -0.802 1.153 1.00 95.19 160 PRO A N 1
ATOM 1167 C CA . PRO A 1 160 ? 5.887 -1.509 0.027 1.00 95.19 160 PRO A CA 1
ATOM 1168 C C . PRO A 1 160 ? 5.641 -0.673 -1.230 1.00 95.19 160 PRO A C 1
ATOM 1170 O O . PRO A 1 160 ? 5.831 -1.181 -2.333 1.00 95.19 160 PRO A O 1
ATOM 1173 N N . PHE A 1 161 ? 5.222 0.587 -1.079 1.00 96.88 161 PHE A N 1
ATOM 1174 C CA . PHE A 1 161 ? 4.991 1.479 -2.213 1.00 96.88 161 PHE A CA 1
ATOM 1175 C C . PHE A 1 161 ? 6.305 1.765 -2.938 1.00 96.88 161 PHE A C 1
ATOM 1177 O O . PHE A 1 161 ? 6.397 1.519 -4.136 1.00 96.88 161 PHE A O 1
ATOM 1184 N N . TRP A 1 162 ? 7.344 2.170 -2.203 1.00 95.56 162 TRP A N 1
ATOM 1185 C CA . TRP A 1 162 ? 8.674 2.460 -2.758 1.00 95.56 162 TRP A CA 1
ATOM 1186 C C . TRP A 1 162 ? 9.403 1.223 -3.294 1.00 95.56 162 TRP A C 1
ATOM 1188 O O . TRP A 1 162 ? 10.229 1.322 -4.198 1.00 95.56 162 TRP A O 1
ATOM 1198 N N . ASN A 1 163 ? 9.056 0.035 -2.797 1.00 93.62 163 ASN A N 1
ATOM 1199 C CA . ASN A 1 163 ? 9.487 -1.234 -3.384 1.00 93.62 163 ASN A CA 1
ATOM 1200 C C . ASN A 1 163 ? 8.687 -1.626 -4.636 1.00 93.62 163 ASN A C 1
ATOM 1202 O O . ASN A 1 163 ? 8.971 -2.650 -5.240 1.00 93.62 163 ASN A O 1
ATOM 1206 N N . GLY A 1 164 ? 7.699 -0.834 -5.056 1.00 94.50 164 GLY A N 1
ATOM 1207 C CA . GLY A 1 164 ? 6.936 -1.094 -6.272 1.00 94.50 164 GLY A CA 1
ATOM 1208 C C . GLY A 1 164 ? 5.915 -2.224 -6.148 1.00 94.50 164 GLY A C 1
ATOM 1209 O O . GLY A 1 164 ? 5.487 -2.763 -7.168 1.00 94.50 164 GLY A O 1
ATOM 1210 N N . PHE A 1 165 ? 5.464 -2.578 -4.937 1.00 94.12 165 PHE A N 1
ATOM 1211 C CA . PHE A 1 165 ? 4.421 -3.594 -4.734 1.00 94.12 165 PHE A CA 1
ATOM 1212 C C . PHE A 1 165 ? 3.031 -3.042 -5.106 1.00 94.12 165 PHE A C 1
ATOM 1214 O O . PHE A 1 165 ? 2.141 -2.930 -4.263 1.00 94.12 165 PHE A O 1
ATOM 1221 N N . ALA A 1 166 ? 2.833 -2.687 -6.379 1.00 96.06 166 ALA A N 1
ATOM 1222 C CA . ALA A 1 166 ? 1.654 -1.976 -6.879 1.00 96.06 166 ALA A CA 1
ATOM 1223 C C . ALA A 1 166 ? 0.340 -2.696 -6.556 1.00 96.06 166 ALA A C 1
ATOM 1225 O O . ALA A 1 166 ? -0.611 -2.085 -6.075 1.00 96.06 166 ALA A O 1
ATOM 1226 N N . ASN A 1 167 ? 0.313 -4.013 -6.751 1.00 95.75 167 ASN A N 1
ATOM 1227 C CA . ASN A 1 167 ? -0.805 -4.872 -6.378 1.00 95.75 167 ASN A CA 1
ATOM 1228 C C . ASN A 1 167 ? -1.105 -4.813 -4.872 1.00 95.75 167 ASN A C 1
ATOM 1230 O O . ASN A 1 167 ? -2.235 -4.574 -4.460 1.00 95.75 167 ASN A O 1
ATOM 1234 N N . TYR A 1 168 ? -0.089 -4.933 -4.020 1.00 96.12 168 TYR A N 1
ATOM 1235 C CA . TYR A 1 168 ? -0.287 -4.807 -2.576 1.00 96.12 168 TYR A CA 1
ATOM 1236 C C . TYR A 1 168 ? -0.844 -3.427 -2.184 1.00 96.12 168 TYR A C 1
ATOM 1238 O O . TYR A 1 168 ? -1.812 -3.344 -1.426 1.00 96.12 168 TYR A O 1
ATOM 1246 N N . GLY A 1 169 ? -0.283 -2.351 -2.746 1.00 97.50 169 GLY A N 1
ATOM 1247 C CA . GLY A 1 169 ? -0.759 -0.984 -2.534 1.00 97.50 169 GLY A CA 1
ATOM 1248 C C . GLY A 1 169 ? -2.216 -0.800 -2.966 1.00 97.50 169 GLY A C 1
ATOM 1249 O O . GLY A 1 169 ? -3.026 -0.293 -2.190 1.00 97.50 169 GLY A O 1
ATOM 1250 N N . LEU A 1 170 ? -2.582 -1.253 -4.171 1.00 98.31 170 LEU A N 1
ATOM 1251 C CA . LEU A 1 170 ? -3.963 -1.201 -4.668 1.00 98.31 170 LEU A CA 1
ATOM 1252 C C . LEU A 1 170 ? -4.919 -1.963 -3.747 1.00 98.31 170 LEU A C 1
ATOM 1254 O O . LEU A 1 170 ? -6.002 -1.471 -3.434 1.00 98.31 170 LEU A O 1
ATOM 1258 N N . ALA A 1 171 ? -4.511 -3.137 -3.262 1.00 98.25 171 ALA A N 1
ATOM 1259 C CA . ALA A 1 171 ? -5.324 -3.917 -2.344 1.00 98.25 171 ALA A CA 1
ATOM 1260 C C . ALA A 1 171 ? -5.536 -3.186 -1.009 1.00 98.25 171 ALA A C 1
ATOM 1262 O O . ALA A 1 171 ? -6.644 -3.220 -0.476 1.00 98.25 171 ALA A O 1
ATOM 1263 N N . LEU A 1 172 ? -4.526 -2.478 -0.486 1.00 98.56 172 LEU A N 1
ATOM 1264 C CA . LEU A 1 172 ? -4.686 -1.625 0.698 1.00 98.56 172 LEU A CA 1
ATOM 1265 C C . LEU A 1 172 ? -5.655 -0.462 0.453 1.00 98.56 172 LEU A C 1
ATOM 1267 O O . LEU A 1 172 ? -6.463 -0.163 1.332 1.00 98.56 172 LEU A O 1
ATOM 1271 N N . VAL A 1 173 ? -5.617 0.173 -0.724 1.00 98.75 173 VAL A N 1
ATOM 1272 C CA . VAL A 1 173 ? -6.576 1.231 -1.100 1.00 98.75 173 VAL A CA 1
ATOM 1273 C C . VAL A 1 173 ? -7.998 0.674 -1.147 1.00 98.75 173 VAL A C 1
ATOM 1275 O O . VAL A 1 173 ? -8.903 1.268 -0.564 1.00 98.75 173 VAL A O 1
ATOM 1278 N N . LEU A 1 174 ? -8.198 -0.499 -1.755 1.00 98.69 174 LEU A N 1
ATOM 1279 C CA . LEU A 1 174 ? -9.492 -1.189 -1.784 1.00 98.69 174 LEU A CA 1
ATOM 1280 C C . LEU A 1 174 ? -9.966 -1.575 -0.379 1.00 98.69 174 LEU A C 1
ATOM 1282 O O . LEU A 1 174 ? -11.120 -1.337 -0.029 1.00 98.69 174 LEU A O 1
ATOM 1286 N N . PHE A 1 175 ? -9.080 -2.114 0.459 1.00 98.75 175 PHE A N 1
ATOM 1287 C CA . PHE A 1 175 ? -9.398 -2.445 1.846 1.00 98.75 175 PHE A CA 1
ATOM 1288 C C . PHE A 1 175 ? -9.776 -1.193 2.654 1.00 98.75 175 PHE A C 1
ATOM 1290 O O . PHE A 1 175 ? -10.778 -1.194 3.367 1.00 98.75 175 PHE A O 1
ATOM 1297 N N . GLY A 1 176 ? -9.052 -0.084 2.481 1.00 98.69 176 GLY A N 1
ATOM 1298 C CA . GLY A 1 176 ? -9.416 1.216 3.045 1.00 98.69 176 GLY A CA 1
ATOM 1299 C C . GLY A 1 176 ? -10.766 1.729 2.529 1.00 98.69 176 GLY A C 1
ATOM 1300 O O . GLY A 1 176 ? -11.591 2.189 3.316 1.00 98.69 176 GLY A O 1
ATOM 1301 N N . GLY A 1 177 ? -11.042 1.574 1.232 1.00 98.62 177 GLY A N 1
ATOM 1302 C CA . GLY A 1 177 ? -12.334 1.888 0.620 1.00 98.62 177 GLY A CA 1
ATOM 1303 C C . GLY A 1 177 ? -13.486 1.076 1.219 1.00 98.62 177 GLY A C 1
ATOM 1304 O O . GLY A 1 177 ? -14.537 1.627 1.541 1.00 98.62 177 GLY A O 1
ATOM 1305 N N . PHE A 1 178 ? -13.274 -0.213 1.484 1.00 98.69 178 PHE A N 1
ATOM 1306 C CA . PHE A 1 178 ? -14.244 -1.054 2.186 1.00 98.69 178 PHE A CA 1
ATOM 1307 C C . PHE A 1 178 ? -14.524 -0.554 3.614 1.00 98.69 178 PHE A C 1
ATOM 1309 O O . PHE A 1 178 ? -15.673 -0.527 4.063 1.00 98.69 178 PHE A O 1
ATOM 1316 N N . LEU A 1 179 ? -13.497 -0.071 4.323 1.00 98.62 179 LEU A N 1
ATOM 1317 C CA . LEU A 1 179 ? -13.638 0.543 5.650 1.00 98.62 179 LEU A CA 1
ATOM 1318 C C . LEU A 1 179 ? -14.390 1.888 5.631 1.00 98.62 179 LEU A C 1
ATOM 1320 O O . LEU A 1 179 ? -14.795 2.364 6.697 1.00 98.62 179 LEU A O 1
ATOM 1324 N N . LEU A 1 180 ? -14.628 2.489 4.461 1.00 98.44 180 LEU A N 1
ATOM 1325 C CA . LEU A 1 180 ? -15.523 3.640 4.294 1.00 98.44 180 LEU A CA 1
ATOM 1326 C C . LEU A 1 180 ? -16.997 3.238 4.168 1.00 98.44 180 LEU A C 1
ATOM 1328 O O . LEU A 1 180 ? -17.869 4.102 4.250 1.00 98.44 180 LEU A O 1
ATOM 1332 N N . LEU A 1 181 ? -17.331 1.955 4.034 1.00 98.19 181 LEU A N 1
ATOM 1333 C CA . LEU A 1 181 ? -18.728 1.533 4.111 1.00 98.19 181 LEU A CA 1
ATOM 1334 C C . LEU A 1 181 ? -19.248 1.663 5.553 1.00 98.19 181 LEU A C 1
ATOM 1336 O O . LEU A 1 181 ? -18.484 1.463 6.502 1.00 98.19 181 LEU A O 1
ATOM 1340 N N . PRO A 1 182 ? -20.535 1.993 5.766 1.00 96.25 182 PRO A N 1
ATOM 1341 C CA . PRO A 1 182 ? -21.206 1.791 7.053 1.00 96.25 182 PRO A CA 1
ATOM 1342 C C . PRO A 1 182 ? -20.996 0.365 7.580 1.00 96.25 182 PRO A C 1
ATOM 1344 O O . PRO A 1 182 ? -20.984 -0.582 6.801 1.00 96.25 182 PRO A O 1
ATOM 1347 N N . GLU A 1 183 ? -20.811 0.202 8.890 1.00 93.00 183 GLU A N 1
ATOM 1348 C CA . GLU A 1 183 ? -20.453 -1.095 9.495 1.00 93.00 183 GLU A CA 1
ATOM 1349 C C . GLU A 1 183 ? -21.480 -2.191 9.231 1.00 93.00 183 GLU A C 1
ATOM 1351 O O . GLU A 1 183 ? -21.111 -3.312 8.901 1.00 93.00 183 GLU A O 1
ATOM 1356 N N . ASN A 1 184 ? -22.766 -1.852 9.283 1.00 91.25 184 ASN A N 1
ATOM 1357 C CA . ASN A 1 184 ? -23.847 -2.770 8.940 1.00 91.25 184 ASN A CA 1
ATOM 1358 C C . ASN A 1 184 ? -23.784 -3.246 7.478 1.00 91.25 184 ASN A C 1
ATOM 1360 O O . ASN A 1 184 ? -24.182 -4.375 7.198 1.00 91.25 184 ASN A O 1
ATOM 1364 N N . ARG A 1 185 ? -23.246 -2.424 6.565 1.00 96.50 185 ARG A N 1
ATOM 1365 C CA . ARG A 1 185 ? -23.101 -2.763 5.141 1.00 96.50 185 ARG A CA 1
ATOM 1366 C C . ARG A 1 185 ? -21.860 -3.585 4.816 1.00 96.50 185 ARG A C 1
ATOM 1368 O O . ARG A 1 185 ? -21.784 -4.171 3.742 1.00 96.50 185 ARG A O 1
ATOM 1375 N N . ARG A 1 186 ? -20.890 -3.670 5.729 1.00 96.88 186 ARG A N 1
ATOM 1376 C CA . ARG A 1 186 ? -19.665 -4.470 5.537 1.00 96.88 186 ARG A CA 1
ATOM 1377 C C . ARG A 1 186 ? -19.906 -5.976 5.617 1.00 96.88 186 ARG A C 1
ATOM 1379 O O . ARG A 1 186 ? -19.039 -6.756 5.256 1.00 96.88 186 ARG A O 1
ATOM 1386 N N . VAL A 1 187 ? -21.084 -6.392 6.063 1.00 96.69 187 VAL A N 1
ATOM 1387 C CA . VAL A 1 187 ? -21.508 -7.799 6.076 1.00 96.69 187 VAL A CA 1
ATOM 1388 C C . VAL A 1 187 ? -22.652 -8.065 5.094 1.00 96.69 187 VAL A C 1
ATOM 1390 O O . VAL A 1 187 ? -23.218 -9.157 5.086 1.00 96.69 187 VAL A O 1
ATOM 1393 N N . ASP A 1 188 ? -23.014 -7.075 4.271 1.00 97.12 188 ASP A N 1
ATOM 1394 C CA . ASP A 1 188 ? -23.987 -7.276 3.202 1.00 97.12 188 ASP A CA 1
ATOM 1395 C C . ASP A 1 188 ? -23.363 -8.112 2.070 1.00 97.12 188 ASP A C 1
ATOM 1397 O O . ASP A 1 188 ? -22.221 -7.844 1.682 1.00 97.12 188 ASP A O 1
ATOM 1401 N N . PRO A 1 189 ? -24.104 -9.072 1.479 1.00 97.38 189 PRO A N 1
ATOM 1402 C CA . PRO A 1 189 ? -23.563 -9.954 0.446 1.00 97.38 189 PRO A CA 1
ATOM 1403 C C . PRO A 1 189 ? -22.965 -9.222 -0.756 1.00 97.38 189 PRO A C 1
ATOM 1405 O O . PRO A 1 189 ? -21.906 -9.608 -1.230 1.00 97.38 189 PRO A O 1
ATOM 1408 N N . GLY A 1 190 ? -23.606 -8.147 -1.230 1.00 98.25 190 GLY A N 1
ATOM 1409 C CA . GLY A 1 190 ? -23.149 -7.398 -2.407 1.00 98.25 190 GLY A CA 1
ATOM 1410 C C . GLY A 1 190 ? -21.752 -6.789 -2.224 1.00 98.25 190 GLY A C 1
ATOM 1411 O O . GLY A 1 190 ? -20.840 -7.140 -2.971 1.00 98.25 190 GLY A O 1
ATOM 1412 N N . PRO A 1 191 ? -21.547 -5.913 -1.220 1.00 98.12 191 PRO A N 1
ATOM 1413 C CA . PRO A 1 191 ? -20.224 -5.389 -0.903 1.00 98.12 191 PRO A CA 1
ATOM 1414 C C . PRO A 1 191 ? -19.190 -6.475 -0.596 1.00 98.12 191 PRO A C 1
ATOM 1416 O O . PRO A 1 191 ? -18.066 -6.381 -1.083 1.00 98.12 191 PRO A O 1
ATOM 1419 N N . VAL A 1 192 ? -19.550 -7.512 0.170 1.00 98.50 192 VAL A N 1
ATOM 1420 C CA . VAL A 1 192 ? -18.615 -8.601 0.494 1.00 98.50 192 VAL A CA 1
ATOM 1421 C C . VAL A 1 192 ? -18.171 -9.335 -0.772 1.00 98.50 192 VAL A C 1
ATOM 1423 O O . VAL A 1 192 ? -16.972 -9.505 -0.972 1.00 98.50 192 VAL A O 1
ATOM 1426 N N . LEU A 1 193 ? -19.103 -9.698 -1.655 1.00 98.50 193 LEU A N 1
ATOM 1427 C CA . LEU A 1 193 ? -18.807 -10.361 -2.924 1.00 98.50 193 LEU A CA 1
ATOM 1428 C C . LEU A 1 193 ? -17.878 -9.503 -3.787 1.00 98.50 193 LEU A C 1
ATOM 1430 O O . LEU A 1 193 ? -16.807 -9.970 -4.172 1.00 98.50 193 LEU A O 1
ATOM 1434 N N . LEU A 1 194 ? -18.249 -8.240 -4.022 1.00 98.31 194 LEU A N 1
ATOM 1435 C CA . LEU A 1 194 ? -17.481 -7.314 -4.855 1.00 98.31 194 LEU A CA 1
ATOM 1436 C C . LEU A 1 194 ? -16.050 -7.136 -4.335 1.00 98.31 194 LEU A C 1
ATOM 1438 O O . LEU A 1 194 ? -15.094 -7.360 -5.074 1.00 98.31 194 LEU A O 1
ATOM 1442 N N . PHE A 1 195 ? -15.888 -6.759 -3.064 1.00 98.50 195 PHE A N 1
ATOM 1443 C CA . PHE A 1 195 ? -14.557 -6.520 -2.508 1.00 98.50 195 PHE A CA 1
ATOM 1444 C C . PHE A 1 195 ? -13.749 -7.813 -2.377 1.00 98.50 195 PHE A C 1
ATOM 1446 O O . PHE A 1 195 ? -12.546 -7.778 -2.615 1.00 98.50 195 PHE A O 1
ATOM 1453 N N . SER A 1 196 ? -14.376 -8.955 -2.073 1.00 98.00 196 SER A N 1
ATOM 1454 C CA . SER A 1 196 ? -13.664 -10.236 -2.005 1.00 98.00 196 SER A CA 1
ATOM 1455 C C . SER A 1 196 ? -13.059 -10.625 -3.358 1.00 98.00 196 SER A C 1
ATOM 1457 O O . SER A 1 196 ? -11.892 -11.003 -3.409 1.00 98.00 196 SER A O 1
ATOM 1459 N N . LEU A 1 197 ? -13.807 -10.456 -4.455 1.00 97.69 197 LEU A N 1
ATOM 1460 C CA . LEU A 1 197 ? -13.344 -10.746 -5.813 1.00 97.69 197 LEU A CA 1
ATOM 1461 C C . LEU A 1 197 ? -12.239 -9.783 -6.248 1.00 97.69 197 LEU A C 1
ATOM 1463 O O . LEU A 1 197 ? -11.176 -10.220 -6.685 1.00 97.69 197 LEU A O 1
ATOM 1467 N N . VAL A 1 198 ? -12.461 -8.475 -6.096 1.00 97.81 198 VAL A N 1
ATOM 1468 C CA . VAL A 1 198 ? -11.485 -7.474 -6.550 1.00 97.81 198 VAL A CA 1
ATOM 1469 C C . VAL A 1 198 ? -10.200 -7.556 -5.720 1.00 97.81 198 VAL A C 1
ATOM 1471 O O . VAL A 1 198 ? -9.107 -7.537 -6.283 1.00 97.81 198 VAL A O 1
ATOM 1474 N N . ILE A 1 199 ? -10.286 -7.703 -4.392 1.00 97.69 199 ILE A N 1
ATOM 1475 C CA . ILE A 1 199 ? -9.090 -7.826 -3.543 1.00 97.69 199 ILE A CA 1
ATOM 1476 C C . ILE A 1 199 ? -8.360 -9.148 -3.817 1.00 97.69 199 ILE A C 1
ATOM 1478 O O . ILE A 1 199 ? -7.132 -9.133 -3.839 1.00 97.69 199 ILE A O 1
ATOM 1482 N N . PHE A 1 200 ? -9.063 -10.255 -4.093 1.00 95.62 200 PHE A N 1
ATOM 1483 C CA . PHE A 1 200 ? -8.437 -11.528 -4.477 1.00 95.62 200 PHE A CA 1
ATOM 1484 C C . PHE A 1 200 ? -7.513 -11.377 -5.697 1.00 95.62 200 PHE A C 1
ATOM 1486 O O . PHE A 1 200 ? -6.337 -11.738 -5.623 1.00 95.62 200 PHE A O 1
ATOM 1493 N N . PHE A 1 201 ? -8.003 -10.775 -6.788 1.00 96.12 201 PHE A N 1
ATOM 1494 C CA . PHE A 1 201 ? -7.185 -10.529 -7.984 1.00 96.12 201 PHE A CA 1
ATOM 149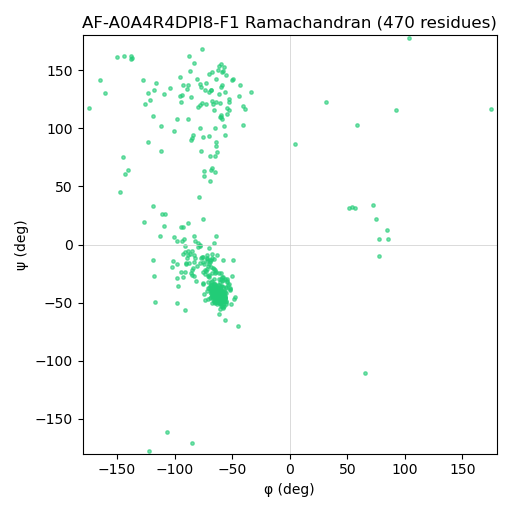5 C C . PHE A 1 201 ? -6.061 -9.521 -7.743 1.00 96.12 201 PHE A C 1
ATOM 1497 O O . PHE A 1 201 ? -5.072 -9.506 -8.473 1.00 96.12 201 PHE A O 1
ATOM 1504 N N . THR A 1 202 ? -6.181 -8.706 -6.696 1.00 96.12 202 THR A N 1
ATOM 1505 C CA . THR A 1 202 ? -5.226 -7.643 -6.407 1.00 96.12 202 THR A CA 1
ATOM 1506 C C . THR A 1 202 ? -4.104 -8.112 -5.486 1.00 96.12 202 THR A C 1
ATOM 1508 O O . THR A 1 202 ? -2.954 -7.991 -5.876 1.00 96.12 202 THR A O 1
ATOM 1511 N N . HIS A 1 203 ? -4.378 -8.648 -4.288 1.00 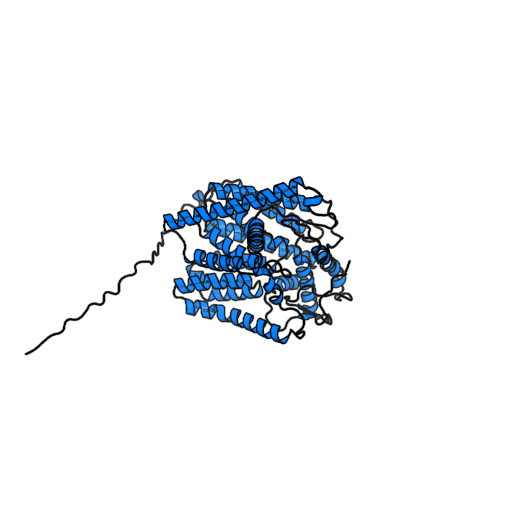94.31 203 HIS A N 1
ATOM 1512 C CA . HIS A 1 203 ? -3.316 -9.183 -3.427 1.00 94.31 203 HIS A CA 1
ATOM 1513 C C . HIS A 1 203 ? -3.784 -10.161 -2.334 1.00 94.31 203 HIS A C 1
ATOM 1515 O O . HIS A 1 203 ? -4.630 -9.832 -1.500 1.00 94.31 203 HIS A O 1
ATOM 1521 N N . LEU A 1 204 ? -3.122 -11.324 -2.231 1.00 91.00 204 LEU A N 1
ATOM 1522 C CA . LEU A 1 204 ? -3.504 -12.421 -1.325 1.00 91.00 204 LEU A CA 1
ATOM 1523 C C . LEU A 1 204 ? -3.491 -12.051 0.171 1.00 91.00 204 LEU A C 1
ATOM 1525 O O . LEU A 1 204 ? -4.442 -12.339 0.889 1.00 91.00 204 LEU A O 1
ATOM 1529 N N . THR A 1 205 ? -2.435 -11.416 0.685 1.00 92.81 205 THR A N 1
ATOM 1530 C CA . THR A 1 205 ? -2.360 -11.117 2.135 1.00 92.81 205 THR A CA 1
ATOM 1531 C C . THR A 1 205 ? -3.420 -10.110 2.585 1.00 92.81 205 THR A C 1
ATOM 1533 O O . THR A 1 205 ? -3.954 -10.223 3.687 1.00 92.81 205 THR A O 1
ATOM 1536 N N . VAL A 1 206 ? -3.766 -9.146 1.727 1.00 97.00 206 VAL A N 1
ATOM 1537 C CA . VAL A 1 206 ? -4.828 -8.176 2.011 1.00 97.00 206 VAL A CA 1
ATOM 1538 C C . VAL A 1 206 ? -6.198 -8.830 1.854 1.00 97.00 206 VAL A C 1
ATOM 1540 O O . VAL A 1 206 ? -7.096 -8.531 2.635 1.00 97.00 206 VAL A O 1
ATOM 1543 N N . PHE A 1 207 ? -6.348 -9.785 0.930 1.00 96.94 207 PHE A N 1
ATOM 1544 C CA . PHE A 1 207 ? -7.532 -10.641 0.860 1.00 96.94 207 PHE A CA 1
ATOM 1545 C C . PHE A 1 207 ? -7.744 -11.414 2.170 1.00 96.94 207 PHE A C 1
ATOM 1547 O O . PHE A 1 207 ? -8.836 -11.379 2.728 1.00 96.94 207 PHE A O 1
ATOM 1554 N N . VAL A 1 208 ? -6.692 -12.010 2.740 1.00 96.56 208 VAL A N 1
ATOM 1555 C CA . VAL A 1 208 ? -6.769 -12.653 4.064 1.00 96.56 208 VAL A CA 1
ATOM 1556 C C . VAL A 1 208 ? -7.162 -11.647 5.152 1.00 96.56 208 VAL A C 1
ATOM 1558 O O . VAL A 1 208 ? -8.048 -11.935 5.953 1.00 96.56 208 VAL A O 1
ATOM 1561 N N . ALA A 1 209 ? -6.570 -10.447 5.168 1.00 98.06 209 ALA A N 1
ATOM 1562 C CA . ALA A 1 209 ? -6.946 -9.399 6.123 1.00 98.06 209 ALA A CA 1
ATOM 1563 C C . ALA A 1 209 ? -8.424 -8.989 6.008 1.00 98.06 209 ALA A C 1
ATOM 1565 O O . ALA A 1 209 ? -9.107 -8.814 7.022 1.00 98.06 209 ALA A O 1
ATOM 1566 N N . PHE A 1 210 ? -8.929 -8.898 4.779 1.00 98.56 210 PHE A N 1
ATOM 1567 C CA . PHE A 1 210 ? -10.336 -8.663 4.487 1.00 98.56 210 PHE A CA 1
ATOM 1568 C C . PHE A 1 210 ? -11.228 -9.787 5.029 1.00 98.56 210 PHE A C 1
ATOM 1570 O O . PHE A 1 210 ? -12.183 -9.499 5.751 1.00 98.56 210 PHE A O 1
ATOM 1577 N N . LEU A 1 211 ? -10.891 -11.054 4.764 1.00 98.31 211 LEU A N 1
ATOM 1578 C CA . LEU A 1 211 ? -11.647 -12.208 5.261 1.00 98.31 211 LEU A CA 1
ATOM 1579 C C . LEU A 1 211 ? -11.674 -12.274 6.791 1.00 98.31 211 LEU A C 1
ATOM 1581 O O . LEU A 1 211 ? -12.728 -12.541 7.362 1.00 98.31 211 LEU A O 1
ATOM 1585 N N . VAL A 1 212 ? -10.553 -11.988 7.463 1.00 98.50 212 VAL A N 1
ATOM 1586 C CA . VAL A 1 212 ? -10.487 -11.937 8.934 1.00 98.50 212 VAL A CA 1
ATOM 1587 C C . VAL A 1 212 ? -11.452 -10.883 9.476 1.00 98.50 212 VAL A C 1
ATOM 1589 O O . VAL A 1 212 ? -12.248 -11.173 10.370 1.00 98.50 212 VAL A O 1
ATOM 1592 N N . LEU A 1 213 ? -11.427 -9.668 8.921 1.00 98.50 213 LEU A N 1
ATOM 1593 C CA . LEU A 1 213 ? -12.314 -8.594 9.362 1.00 98.50 213 LEU A CA 1
ATOM 1594 C C . LEU A 1 213 ? -13.790 -8.930 9.109 1.00 98.50 213 LEU A C 1
ATOM 1596 O O . LEU A 1 213 ? -14.611 -8.787 10.016 1.00 98.50 213 LEU A O 1
ATOM 1600 N N . VAL A 1 214 ? -14.132 -9.363 7.892 1.00 98.19 214 VAL A N 1
ATOM 1601 C CA . VAL A 1 214 ? -15.512 -9.697 7.508 1.00 98.19 214 VAL A CA 1
ATOM 1602 C C . VAL A 1 214 ? -16.025 -10.890 8.304 1.00 98.19 214 VAL A C 1
ATOM 1604 O O . VAL A 1 214 ? -17.145 -10.836 8.802 1.00 98.19 214 VAL A O 1
ATOM 1607 N N . GLY A 1 215 ? -15.214 -11.931 8.490 1.00 98.12 215 GLY A N 1
ATOM 1608 C CA . GLY A 1 215 ? -15.573 -13.113 9.270 1.00 98.12 215 GLY A CA 1
ATOM 1609 C C . GLY A 1 215 ? -15.894 -12.768 10.723 1.00 98.12 215 GLY A C 1
ATOM 1610 O O . GLY A 1 215 ? -16.942 -13.163 11.231 1.00 98.12 215 GLY A O 1
ATOM 1611 N N . LEU A 1 216 ? -15.054 -11.955 11.373 1.00 98.12 216 LEU A N 1
ATOM 1612 C CA . LEU A 1 216 ? -15.301 -11.503 12.745 1.00 98.12 216 LEU A CA 1
ATOM 1613 C C . LEU A 1 216 ? -16.527 -10.581 12.848 1.00 98.12 216 LEU A C 1
ATOM 1615 O O . LEU A 1 216 ? -17.298 -10.702 13.801 1.00 98.12 216 LEU A O 1
ATOM 1619 N N . GLN A 1 217 ? -16.756 -9.693 11.873 1.00 97.56 217 GLN A N 1
ATOM 1620 C CA . GLN A 1 217 ? -17.967 -8.859 11.835 1.00 97.56 217 GLN A CA 1
ATOM 1621 C C . GLN A 1 217 ? -19.227 -9.699 11.614 1.00 97.56 217 GLN A C 1
ATOM 1623 O O . GLN A 1 217 ? -20.227 -9.501 12.299 1.00 97.56 217 GLN A O 1
ATOM 1628 N N . ALA A 1 218 ? -19.184 -10.656 10.689 1.00 97.44 218 ALA A N 1
ATOM 1629 C CA . ALA A 1 218 ? -20.301 -11.539 10.394 1.00 97.44 218 ALA A CA 1
ATOM 1630 C C . ALA A 1 218 ? -20.624 -12.452 11.582 1.00 97.44 218 ALA A C 1
ATOM 1632 O O . ALA A 1 218 ? -21.800 -12.681 11.857 1.00 97.44 218 ALA A O 1
ATOM 1633 N N . LEU A 1 219 ? -19.610 -12.916 12.320 1.00 97.50 219 LEU A N 1
ATOM 1634 C CA . LEU A 1 219 ? -19.783 -13.644 13.577 1.00 97.50 219 LEU A CA 1
ATOM 1635 C C . LEU A 1 219 ? -20.459 -12.766 14.636 1.00 97.50 219 LEU A C 1
ATOM 1637 O O . LEU A 1 219 ? -21.490 -13.158 15.181 1.00 97.50 219 LEU A O 1
ATOM 1641 N N . ALA A 1 220 ? -19.938 -11.559 14.872 1.00 96.75 220 ALA A N 1
ATOM 1642 C CA . ALA A 1 220 ? -20.498 -10.626 15.851 1.00 96.75 220 ALA A CA 1
ATOM 1643 C C . ALA A 1 220 ? -21.953 -10.233 15.533 1.00 96.75 220 ALA A C 1
ATOM 1645 O O . ALA A 1 220 ? -22.772 -10.099 16.439 1.00 96.75 220 ALA A O 1
ATOM 1646 N N . LEU A 1 221 ? -22.286 -10.091 14.247 1.00 95.56 221 LEU A N 1
ATOM 1647 C CA . LEU A 1 221 ? -23.621 -9.718 13.772 1.00 95.56 221 LEU A CA 1
ATOM 1648 C C . LEU A 1 221 ? -24.520 -10.921 13.439 1.00 95.56 221 LEU A C 1
ATOM 1650 O O . LEU A 1 221 ? -25.632 -10.721 12.959 1.00 95.56 221 LEU A O 1
ATOM 1654 N N . ARG A 1 222 ? -24.062 -12.163 13.663 1.00 96.69 222 ARG A N 1
ATOM 1655 C CA . ARG A 1 222 ? -24.779 -13.411 13.322 1.00 96.69 222 ARG A CA 1
ATOM 1656 C C . ARG A 1 222 ? -25.211 -13.512 11.847 1.00 96.69 222 ARG A C 1
ATOM 1658 O O . ARG A 1 222 ? -26.213 -14.139 11.522 1.00 96.69 222 ARG A O 1
ATOM 1665 N N . ARG A 1 223 ? -24.431 -12.928 10.931 1.00 95.94 223 ARG A N 1
ATOM 1666 C CA . ARG A 1 223 ? -24.646 -12.944 9.467 1.00 95.94 223 ARG A CA 1
ATOM 1667 C C . ARG A 1 223 ? -23.638 -13.834 8.726 1.00 95.94 223 ARG A C 1
ATOM 1669 O O . ARG A 1 223 ? -23.360 -13.609 7.551 1.00 95.94 223 ARG A O 1
ATOM 1676 N N . ILE A 1 224 ? -23.094 -14.849 9.406 1.00 96.44 224 ILE A N 1
ATOM 1677 C CA . ILE A 1 224 ? -22.025 -15.725 8.889 1.00 96.44 224 ILE A CA 1
ATOM 1678 C C . ILE A 1 224 ? -22.425 -16.399 7.579 1.00 96.44 224 ILE A C 1
ATOM 1680 O O . ILE A 1 224 ? -21.628 -16.408 6.653 1.00 96.44 224 ILE A O 1
ATOM 1684 N N . VAL A 1 225 ? -23.653 -16.917 7.467 1.00 96.62 225 VAL A N 1
ATOM 1685 C CA . VAL A 1 225 ? -24.104 -17.614 6.248 1.00 96.62 225 VAL A CA 1
ATOM 1686 C C . VAL A 1 225 ? -24.099 -16.671 5.043 1.00 96.62 225 VAL A C 1
ATOM 1688 O O . VAL A 1 225 ? -23.526 -16.994 4.009 1.00 96.62 225 VAL A O 1
ATOM 1691 N N . ALA A 1 226 ? -24.673 -15.475 5.192 1.00 94.25 226 ALA A N 1
ATOM 1692 C CA . ALA A 1 226 ? -24.758 -14.490 4.117 1.00 94.25 226 ALA A CA 1
ATOM 1693 C C . ALA A 1 226 ? -23.370 -13.995 3.670 1.00 94.25 226 ALA A C 1
ATOM 1695 O O . ALA A 1 226 ? -23.087 -13.947 2.474 1.00 94.25 226 ALA A O 1
ATOM 1696 N N . ALA A 1 227 ? -22.491 -13.669 4.625 1.00 94.88 227 ALA A N 1
ATOM 1697 C CA . ALA A 1 227 ? -21.120 -13.259 4.326 1.00 94.88 227 ALA A CA 1
ATOM 1698 C C . ALA A 1 227 ? -20.282 -14.420 3.760 1.00 94.88 227 ALA A C 1
ATOM 1700 O O . ALA A 1 227 ? -19.509 -14.223 2.828 1.00 94.88 227 ALA A O 1
ATOM 1701 N N . GLY A 1 228 ? -20.474 -15.632 4.286 1.00 95.81 228 GLY A N 1
ATOM 1702 C CA . GLY A 1 228 ? -19.820 -16.858 3.841 1.00 95.81 228 GLY A CA 1
ATOM 1703 C C . GLY A 1 228 ? -20.129 -17.161 2.380 1.00 95.81 228 GLY A C 1
ATOM 1704 O O . GLY A 1 228 ? -19.211 -17.271 1.576 1.00 95.81 228 GLY A O 1
ATOM 1705 N N . LEU A 1 229 ? -21.412 -17.192 2.008 1.00 97.62 229 LEU A N 1
ATOM 1706 C CA . LEU A 1 229 ? -21.832 -17.389 0.616 1.00 97.62 229 LEU A CA 1
ATOM 1707 C C . LEU A 1 229 ? -21.268 -16.313 -0.322 1.00 97.62 229 LEU A C 1
ATOM 1709 O O . LEU A 1 229 ? -20.897 -16.621 -1.451 1.00 97.62 229 LEU A O 1
ATOM 1713 N N . ALA A 1 230 ? -21.149 -15.069 0.148 1.00 97.50 230 ALA A N 1
ATOM 1714 C CA . ALA A 1 230 ? -20.593 -13.978 -0.645 1.00 97.50 230 ALA A CA 1
ATOM 1715 C C . ALA A 1 230 ? -19.079 -14.105 -0.902 1.00 97.50 230 ALA A C 1
ATOM 1717 O O . ALA A 1 230 ? -18.609 -13.621 -1.929 1.00 97.50 230 ALA A O 1
ATOM 1718 N N . VAL A 1 231 ? -18.310 -14.760 -0.021 1.00 97.94 231 VAL A N 1
ATOM 1719 C CA . VAL A 1 231 ? -16.865 -14.991 -0.237 1.00 97.94 231 VAL A CA 1
ATOM 1720 C C . VAL A 1 231 ? -16.557 -16.298 -0.968 1.00 97.94 231 VAL A C 1
ATOM 1722 O O . VAL A 1 231 ? -15.453 -16.447 -1.485 1.00 97.94 231 VAL A O 1
ATOM 1725 N N . VAL A 1 232 ? -17.505 -17.240 -1.062 1.00 98.00 232 VAL A N 1
ATOM 1726 C CA . VAL A 1 232 ? -17.295 -18.532 -1.747 1.00 98.00 232 VAL A CA 1
ATOM 1727 C C . VAL A 1 232 ? -16.668 -18.370 -3.140 1.00 98.00 232 VAL A C 1
ATOM 1729 O O . VAL A 1 232 ? -15.681 -19.058 -3.395 1.00 98.00 232 VAL A O 1
ATOM 1732 N N . PRO A 1 233 ? -17.122 -17.459 -4.026 1.00 97.81 233 PRO A N 1
ATOM 1733 C CA . PRO A 1 233 ? -16.520 -17.317 -5.351 1.00 97.81 233 PRO A CA 1
ATOM 1734 C C . PRO A 1 233 ? -15.020 -17.002 -5.320 1.00 97.81 233 PRO A C 1
ATOM 1736 O O . PRO A 1 233 ? -14.251 -17.631 -6.039 1.00 97.81 233 PRO A O 1
ATOM 1739 N N . SER A 1 234 ? -14.572 -16.085 -4.456 1.00 97.25 234 SER A N 1
ATOM 1740 C CA . SER A 1 234 ? -13.145 -15.744 -4.347 1.00 97.25 234 SER A CA 1
ATOM 1741 C C . SER A 1 234 ? -12.324 -16.867 -3.701 1.00 97.25 234 SER A C 1
ATOM 1743 O O . SER A 1 234 ? -11.186 -17.098 -4.104 1.00 97.25 234 SER A O 1
ATOM 1745 N N . ILE A 1 235 ? -12.909 -17.631 -2.771 1.00 96.62 235 ILE A N 1
ATOM 1746 C CA . ILE A 1 235 ? -12.283 -18.842 -2.214 1.00 96.62 235 ILE A CA 1
ATOM 1747 C C . ILE A 1 235 ? -12.135 -19.939 -3.277 1.00 96.62 235 ILE A C 1
ATOM 1749 O O . ILE A 1 235 ? -11.088 -20.580 -3.341 1.00 96.62 235 ILE A O 1
ATOM 1753 N N . LEU A 1 236 ? -13.138 -20.139 -4.137 1.00 96.75 236 LEU A N 1
ATOM 1754 C CA . LEU A 1 236 ? -13.064 -21.106 -5.237 1.00 96.75 236 LEU A CA 1
ATOM 1755 C C . LEU A 1 236 ? -11.987 -20.719 -6.257 1.00 96.75 236 LEU A C 1
ATOM 1757 O O . LEU A 1 236 ? -11.233 -21.586 -6.695 1.00 96.75 236 LEU A O 1
ATOM 1761 N N . LEU A 1 237 ? -11.861 -19.429 -6.588 1.00 95.19 237 LEU A N 1
ATOM 1762 C CA . LEU A 1 237 ? -10.778 -18.936 -7.446 1.00 95.19 237 LEU A CA 1
ATOM 1763 C C . LEU A 1 237 ? -9.402 -19.163 -6.807 1.00 95.19 237 LEU A C 1
ATOM 1765 O O . LEU A 1 237 ? -8.486 -19.625 -7.484 1.00 95.19 237 LEU A O 1
ATOM 1769 N N . ALA A 1 238 ? -9.262 -18.910 -5.501 1.00 91.31 238 ALA A N 1
ATOM 1770 C CA . ALA A 1 238 ? -8.031 -19.214 -4.776 1.00 91.31 238 ALA A CA 1
ATOM 1771 C C . ALA A 1 238 ? -7.708 -20.715 -4.816 1.00 91.31 238 ALA A C 1
ATOM 1773 O O . ALA A 1 238 ? -6.576 -21.089 -5.117 1.00 91.31 238 ALA A O 1
ATOM 1774 N N . GLY A 1 239 ? -8.702 -21.576 -4.579 1.00 92.69 239 GLY A N 1
ATOM 1775 C CA . GLY A 1 239 ? -8.557 -23.027 -4.691 1.00 92.69 239 GLY A CA 1
ATOM 1776 C C . GLY A 1 239 ? -8.118 -23.467 -6.089 1.00 92.69 239 GLY A C 1
ATOM 1777 O O . GLY A 1 239 ? -7.178 -24.248 -6.216 1.00 92.69 239 GLY A O 1
ATOM 1778 N N . TRP A 1 240 ? -8.729 -22.916 -7.142 1.00 92.94 240 TRP A N 1
ATOM 1779 C CA . TRP A 1 240 ? -8.334 -23.192 -8.525 1.00 92.94 240 TRP A CA 1
ATOM 1780 C C . TRP A 1 240 ? -6.884 -22.774 -8.791 1.00 92.94 240 TRP A C 1
ATOM 1782 O O . TRP A 1 240 ? -6.109 -23.577 -9.308 1.00 92.94 240 TRP A O 1
ATOM 1792 N N . TYR A 1 241 ? -6.481 -21.569 -8.382 1.00 89.56 241 TYR A N 1
ATOM 1793 C CA . TYR A 1 241 ? -5.093 -21.123 -8.508 1.00 89.56 241 TYR A CA 1
ATOM 1794 C C . TYR A 1 241 ? -4.104 -22.094 -7.847 1.00 89.56 241 TYR A C 1
ATOM 1796 O O .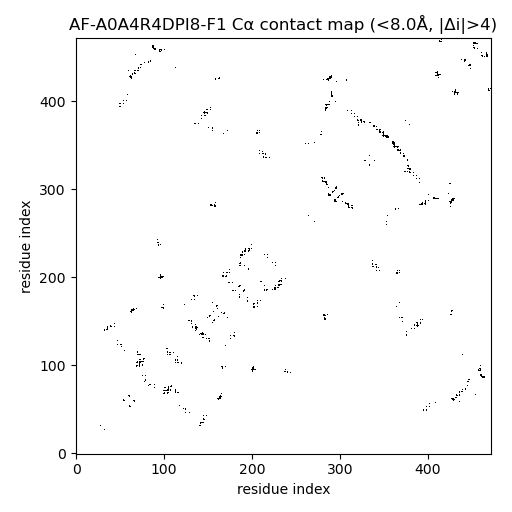 TYR A 1 241 ? -3.130 -22.500 -8.479 1.00 89.56 241 TYR A O 1
ATOM 1804 N N . TYR A 1 242 ? -4.368 -22.513 -6.603 1.00 87.38 242 TYR A N 1
ATOM 1805 C CA . TYR A 1 242 ? -3.494 -23.449 -5.890 1.00 87.38 242 TYR A CA 1
ATOM 1806 C C . TYR A 1 242 ? -3.391 -24.807 -6.592 1.00 87.38 242 TYR A C 1
ATOM 1808 O O . TYR A 1 242 ? -2.289 -25.332 -6.740 1.00 87.38 242 TYR A O 1
ATOM 1816 N N . LEU A 1 243 ? -4.513 -25.349 -7.073 1.00 89.62 243 LEU A N 1
ATOM 1817 C CA . LEU A 1 243 ? -4.532 -26.610 -7.820 1.00 89.62 243 LEU A CA 1
ATOM 1818 C C . LEU A 1 243 ? -3.807 -26.505 -9.171 1.00 89.62 243 LEU A C 1
ATOM 1820 O O . LEU A 1 243 ? -3.200 -27.474 -9.622 1.00 89.62 243 LEU A O 1
ATOM 1824 N N . ALA A 1 244 ? -3.870 -25.346 -9.830 1.00 85.88 244 ALA A N 1
ATOM 1825 C CA . ALA A 1 244 ? -3.165 -25.107 -11.087 1.00 85.88 244 ALA A CA 1
ATOM 1826 C C . ALA A 1 244 ? -1.648 -24.982 -10.877 1.00 85.88 244 ALA A C 1
ATOM 1828 O O . ALA A 1 244 ? -0.878 -25.530 -11.663 1.00 85.88 244 ALA A O 1
ATOM 1829 N N . LEU A 1 245 ? -1.223 -24.316 -9.798 1.00 78.44 245 LEU A N 1
ATOM 1830 C CA . LEU A 1 245 ? 0.189 -24.167 -9.445 1.00 78.44 245 LEU A CA 1
ATOM 1831 C C . LEU A 1 245 ? 0.847 -25.522 -9.141 1.00 78.44 245 LEU A C 1
ATOM 1833 O O . LEU A 1 245 ? 1.966 -25.768 -9.581 1.00 78.44 245 LEU A O 1
ATOM 1837 N N . ASP A 1 246 ? 0.141 -26.406 -8.433 1.00 70.06 246 ASP A N 1
ATOM 1838 C CA . ASP A 1 246 ? 0.616 -27.754 -8.091 1.00 70.06 246 ASP A CA 1
ATOM 1839 C C . ASP A 1 246 ? 0.865 -28.620 -9.338 1.00 70.06 246 ASP A C 1
ATOM 1841 O O . ASP A 1 246 ? 1.867 -29.319 -9.437 1.00 70.06 246 ASP A O 1
ATOM 1845 N N . ARG A 1 247 ? 0.005 -28.493 -10.357 1.00 65.56 247 ARG A N 1
ATOM 1846 C CA . ARG A 1 247 ? 0.157 -29.196 -11.644 1.00 65.56 247 ARG A CA 1
ATOM 1847 C C . ARG A 1 247 ? 1.237 -28.601 -12.552 1.00 65.56 247 ARG A C 1
ATOM 1849 O O . ARG A 1 247 ? 1.716 -29.290 -13.446 1.00 65.56 247 ARG A O 1
ATOM 1856 N N . GLY A 1 248 ? 1.565 -27.320 -12.371 1.00 58.66 248 GLY A N 1
ATOM 1857 C CA . GLY A 1 248 ? 2.525 -26.581 -13.198 1.00 58.66 248 GLY A CA 1
ATOM 1858 C C . GLY A 1 248 ? 3.973 -26.635 -12.703 1.00 58.66 248 GLY A C 1
ATOM 1859 O O . GLY A 1 248 ? 4.883 -26.343 -13.477 1.00 58.66 248 GLY A O 1
ATOM 1860 N N . ARG A 1 249 ? 4.210 -27.024 -11.443 1.00 57.88 249 ARG A N 1
ATOM 1861 C CA . ARG A 1 249 ? 5.555 -27.240 -10.885 1.00 57.88 249 ARG A CA 1
ATOM 1862 C C . ARG A 1 249 ? 6.122 -28.573 -11.375 1.00 57.88 249 ARG A C 1
ATOM 1864 O O . ARG A 1 249 ? 6.074 -29.579 -10.679 1.00 57.88 249 ARG A O 1
ATOM 1871 N N . LEU A 1 250 ? 6.641 -28.567 -12.599 1.00 40.88 250 LEU A N 1
ATOM 1872 C CA . LEU A 1 250 ? 7.303 -29.718 -13.221 1.00 40.88 250 LEU A CA 1
ATOM 1873 C C . LEU A 1 250 ? 8.755 -29.932 -12.759 1.00 40.88 250 LEU A C 1
ATOM 1875 O O . LEU A 1 250 ? 9.362 -30.903 -13.199 1.00 40.88 250 LEU A O 1
ATOM 1879 N N . ASP A 1 251 ? 9.288 -29.108 -11.849 1.00 43.00 251 ASP A N 1
ATOM 1880 C CA . ASP A 1 251 ? 10.605 -29.338 -11.247 1.00 43.00 251 ASP A CA 1
ATOM 1881 C C . ASP A 1 251 ? 10.500 -29.683 -9.747 1.00 43.00 251 ASP A C 1
ATOM 1883 O O . ASP A 1 251 ? 10.347 -28.792 -8.907 1.00 43.00 251 ASP A O 1
ATOM 1887 N N . PRO A 1 252 ? 10.631 -30.972 -9.368 1.00 42.38 252 PRO A N 1
ATOM 1888 C CA . PRO A 1 252 ? 10.708 -31.412 -7.972 1.00 42.38 252 PRO A CA 1
ATOM 1889 C C . PRO A 1 252 ? 11.972 -30.934 -7.225 1.00 42.38 252 PRO A C 1
ATOM 1891 O O . PRO A 1 252 ? 12.168 -31.297 -6.064 1.00 42.38 252 PRO A O 1
ATOM 1894 N N . GLY A 1 253 ? 12.848 -30.163 -7.881 1.00 42.41 253 GLY A N 1
ATOM 1895 C CA . GLY A 1 253 ? 14.159 -29.758 -7.372 1.00 42.41 253 GLY A CA 1
ATOM 1896 C C . GLY A 1 253 ? 14.252 -28.337 -6.816 1.00 42.41 253 GLY A C 1
ATOM 1897 O O . GLY A 1 253 ? 15.231 -28.043 -6.130 1.00 42.41 253 GLY A O 1
ATOM 1898 N N . GLU A 1 254 ? 13.277 -27.455 -7.063 1.00 41.78 254 GLU A N 1
ATOM 1899 C CA . GLU A 1 254 ? 13.319 -26.134 -6.436 1.00 41.78 254 GLU A CA 1
ATOM 1900 C C . GLU A 1 254 ? 12.909 -26.238 -4.964 1.00 41.78 254 GLU A C 1
ATOM 1902 O O . GLU A 1 254 ? 11.800 -26.697 -4.655 1.00 41.78 254 GLU A O 1
ATOM 1907 N N . PRO A 1 255 ? 13.780 -25.826 -4.023 1.00 42.50 255 PRO A N 1
ATOM 1908 C CA . PRO A 1 255 ? 13.443 -25.848 -2.617 1.00 42.50 255 PRO A CA 1
ATOM 1909 C C . PRO A 1 255 ? 12.217 -24.968 -2.420 1.00 42.50 255 PRO A C 1
ATOM 1911 O O . PRO A 1 255 ? 12.268 -23.744 -2.549 1.00 42.50 255 PRO A O 1
ATOM 1914 N N . THR A 1 256 ? 11.099 -25.615 -2.091 1.00 44.12 256 THR A N 1
ATOM 1915 C CA . THR A 1 256 ? 9.899 -24.930 -1.620 1.00 44.12 256 THR A CA 1
ATOM 1916 C C . THR A 1 256 ? 10.319 -23.859 -0.619 1.00 44.12 256 THR A C 1
ATOM 1918 O O . THR A 1 256 ? 11.157 -24.098 0.249 1.00 44.12 256 THR A O 1
ATOM 1921 N N . VAL A 1 257 ? 9.724 -22.669 -0.718 1.00 46.41 257 VAL A N 1
ATOM 1922 C CA . VAL A 1 257 ? 9.992 -21.496 0.140 1.00 46.41 257 VAL A CA 1
ATOM 1923 C C . VAL A 1 257 ? 9.963 -21.832 1.656 1.00 46.41 257 VAL A C 1
ATOM 1925 O O . VAL A 1 257 ? 10.466 -21.066 2.473 1.00 46.41 257 VAL A O 1
ATOM 1928 N N . GLY A 1 258 ? 9.444 -23.007 2.043 1.00 42.78 258 GLY A N 1
ATOM 1929 C CA . GLY A 1 258 ? 9.481 -23.581 3.392 1.00 42.78 258 GLY A CA 1
ATOM 1930 C C . GLY A 1 258 ? 10.719 -24.414 3.794 1.00 42.78 258 GLY A C 1
ATOM 1931 O O . GLY A 1 258 ? 10.846 -24.738 4.975 1.00 42.78 258 GLY A O 1
ATOM 1932 N N . GLN A 1 259 ? 11.660 -24.760 2.907 1.00 43.94 259 GLN A N 1
ATOM 1933 C CA . GLN A 1 259 ? 12.838 -25.564 3.290 1.00 43.94 259 GLN A CA 1
ATOM 1934 C C . GLN A 1 259 ? 13.960 -24.751 3.959 1.00 43.94 259 GLN A C 1
ATOM 1936 O O . GLN A 1 259 ? 14.760 -25.318 4.698 1.00 43.94 259 GLN A O 1
ATOM 1941 N N . GLN A 1 260 ? 13.987 -23.419 3.816 1.00 50.16 260 GLN A N 1
ATOM 1942 C CA . GLN A 1 260 ? 14.937 -22.568 4.555 1.00 50.16 260 GLN A CA 1
ATOM 1943 C C . GLN A 1 260 ? 14.424 -22.102 5.932 1.00 50.16 260 GLN A C 1
ATOM 1945 O O . GLN A 1 260 ? 15.182 -21.511 6.703 1.00 50.16 260 GLN A O 1
ATOM 1950 N N . SER A 1 261 ? 13.165 -22.385 6.293 1.00 47.66 261 SER A N 1
ATOM 1951 C CA . SER A 1 261 ? 12.593 -21.993 7.596 1.00 47.66 261 SER A CA 1
ATOM 1952 C C . SER A 1 261 ? 13.146 -22.781 8.791 1.00 47.66 261 SER A C 1
ATOM 1954 O O . SER A 1 261 ? 13.051 -22.303 9.920 1.00 47.66 261 SER A O 1
ATOM 1956 N N . GLY A 1 262 ? 13.759 -23.950 8.568 1.00 46.81 262 GLY A N 1
ATOM 1957 C CA . GLY A 1 262 ? 14.225 -24.841 9.640 1.00 46.81 262 GLY A CA 1
ATOM 1958 C C . GLY A 1 262 ? 15.405 -24.316 10.470 1.00 46.81 262 GLY A C 1
ATOM 1959 O O . GLY A 1 262 ? 15.598 -24.760 11.597 1.00 46.81 262 GLY A O 1
ATOM 1960 N N . GLN A 1 263 ? 16.171 -23.342 9.968 1.00 51.00 263 GLN A N 1
ATOM 1961 C CA . GLN A 1 263 ? 17.323 -22.774 10.690 1.00 51.00 263 GLN A CA 1
ATOM 1962 C C . GLN A 1 263 ? 16.986 -21.547 11.558 1.00 51.00 263 GLN A C 1
ATOM 1964 O O . GLN A 1 263 ? 17.844 -21.071 12.299 1.00 51.00 263 GLN A O 1
ATOM 1969 N N . PHE A 1 264 ? 15.758 -21.018 11.503 1.00 52.25 264 PHE A N 1
ATOM 1970 C CA . PHE A 1 264 ? 15.427 -19.729 12.129 1.00 52.25 264 PHE A CA 1
ATOM 1971 C C . PHE A 1 264 ? 14.962 -19.799 13.590 1.00 52.25 264 PHE A C 1
ATOM 1973 O O . PHE A 1 264 ? 14.940 -18.765 14.256 1.00 52.25 264 PHE A O 1
ATOM 1980 N N . LEU A 1 265 ? 14.654 -20.985 14.127 1.00 52.41 265 LEU A N 1
ATOM 1981 C CA . LEU A 1 265 ? 14.289 -21.126 15.546 1.00 52.41 265 LEU A CA 1
ATOM 1982 C C . LEU A 1 265 ? 15.479 -20.942 16.509 1.00 52.41 265 LEU A C 1
ATOM 1984 O O . LEU A 1 265 ? 15.266 -20.823 17.711 1.00 52.41 265 LEU A O 1
ATOM 1988 N N . PHE A 1 266 ? 16.715 -20.857 16.004 1.00 54.25 266 PHE A N 1
ATOM 1989 C CA . PHE A 1 266 ? 17.922 -20.767 16.834 1.00 54.25 266 PHE A CA 1
ATOM 1990 C C . PHE A 1 266 ? 18.389 -19.339 17.176 1.00 54.25 266 PHE A C 1
ATOM 1992 O O . PHE A 1 266 ? 19.350 -19.194 17.925 1.00 54.25 266 PHE A O 1
ATOM 1999 N N . ASP A 1 267 ? 17.718 -18.273 16.710 1.00 80.19 267 ASP A N 1
ATOM 2000 C CA . ASP A 1 267 ? 18.044 -16.902 17.148 1.00 80.19 267 ASP A CA 1
ATOM 2001 C C . ASP A 1 267 ? 16.803 -15.998 17.255 1.00 80.19 267 ASP A C 1
ATOM 2003 O O . ASP A 1 267 ? 16.535 -15.124 16.422 1.00 80.19 267 ASP A O 1
ATOM 2007 N N . ALA A 1 268 ? 16.024 -16.223 18.318 1.00 84.31 268 ALA A N 1
ATOM 2008 C CA . ALA A 1 268 ? 14.838 -15.432 18.644 1.00 84.31 268 ALA A CA 1
ATOM 2009 C C . ALA A 1 268 ? 15.138 -13.923 18.742 1.00 84.31 268 ALA A C 1
ATOM 2011 O O . ALA A 1 268 ? 14.289 -13.104 18.387 1.00 84.31 268 ALA A O 1
ATOM 2012 N N . ALA A 1 269 ? 16.351 -13.544 19.164 1.00 86.94 269 ALA A N 1
ATOM 2013 C CA . ALA A 1 269 ? 16.765 -12.149 19.264 1.00 86.94 269 ALA A CA 1
ATOM 2014 C C . ALA A 1 269 ? 16.926 -11.505 17.879 1.00 86.94 269 ALA A C 1
ATOM 2016 O O . ALA A 1 269 ? 16.378 -10.427 17.647 1.00 86.94 269 ALA A O 1
ATOM 2017 N N . LYS A 1 270 ? 17.596 -12.172 16.925 1.00 85.00 270 LYS A N 1
ATOM 2018 C CA . LYS A 1 270 ? 17.673 -11.696 15.529 1.00 85.00 270 LYS A CA 1
ATOM 2019 C C . LYS A 1 270 ? 16.296 -11.602 14.881 1.00 85.00 270 LYS A C 1
ATOM 2021 O O . LYS A 1 270 ? 16.020 -10.635 14.172 1.00 85.00 270 LYS A O 1
ATOM 2026 N N . TYR A 1 271 ? 15.426 -12.577 15.135 1.00 85.56 271 TYR A N 1
ATOM 2027 C CA . TYR A 1 271 ? 14.061 -12.562 14.615 1.00 85.56 271 TYR A CA 1
ATOM 2028 C C . TYR A 1 271 ? 13.249 -11.384 15.168 1.00 85.56 271 TYR A C 1
ATOM 2030 O O . TYR A 1 271 ? 12.630 -10.640 14.404 1.00 85.56 271 TYR A O 1
ATOM 2038 N N . LEU A 1 272 ? 13.302 -11.157 16.483 1.00 88.81 272 LEU A N 1
ATOM 2039 C CA . LEU A 1 272 ? 12.632 -10.025 17.115 1.00 88.81 272 LEU A CA 1
ATOM 2040 C C . LEU A 1 272 ? 13.199 -8.690 16.620 1.00 88.81 272 LEU A C 1
ATOM 2042 O O . LEU A 1 272 ? 12.429 -7.802 16.262 1.00 88.81 272 LEU A O 1
ATOM 2046 N N . ALA A 1 273 ? 14.525 -8.563 16.521 1.00 90.06 273 ALA A N 1
ATOM 2047 C CA . ALA A 1 273 ? 15.178 -7.375 15.974 1.00 90.06 273 ALA A CA 1
ATOM 2048 C C . ALA A 1 273 ? 14.723 -7.090 14.534 1.00 90.06 273 ALA A C 1
ATOM 2050 O O . ALA A 1 273 ? 14.439 -5.944 14.191 1.00 90.06 273 ALA A O 1
ATOM 2051 N N . TYR A 1 274 ? 14.568 -8.127 13.707 1.00 88.50 274 TYR A N 1
ATOM 2052 C CA . TYR A 1 274 ? 14.028 -8.002 12.356 1.00 88.50 274 TYR A CA 1
ATOM 2053 C C . TYR A 1 274 ? 12.568 -7.525 12.336 1.00 88.50 274 TYR A C 1
ATOM 2055 O O . TYR A 1 274 ? 12.214 -6.670 11.521 1.00 88.50 274 TYR A O 1
ATOM 2063 N N . LYS A 1 275 ? 11.707 -8.029 13.232 1.00 91.88 275 LYS A N 1
ATOM 2064 C CA . LYS A 1 275 ? 10.312 -7.563 13.343 1.00 91.88 275 LYS A CA 1
ATOM 2065 C C . LYS A 1 275 ? 10.234 -6.121 13.832 1.00 91.88 275 LYS A C 1
ATOM 2067 O O . LYS A 1 275 ? 9.492 -5.334 13.250 1.00 91.88 275 LYS A O 1
ATOM 2072 N N . LEU A 1 276 ? 11.042 -5.752 14.824 1.00 93.88 276 LEU A N 1
ATOM 2073 C CA . LEU A 1 276 ? 11.147 -4.372 15.297 1.00 93.88 276 LEU A CA 1
ATOM 2074 C C . LEU A 1 276 ? 11.621 -3.442 14.176 1.00 93.88 276 LEU A C 1
ATOM 2076 O O . LEU A 1 276 ? 10.971 -2.437 13.913 1.00 93.88 276 LEU A O 1
ATOM 2080 N N . TYR A 1 277 ? 12.674 -3.820 13.447 1.00 93.75 277 TYR A N 1
ATOM 2081 C CA . TYR A 1 277 ? 13.133 -3.087 12.265 1.00 93.75 277 TYR A CA 1
ATOM 2082 C C . TYR A 1 277 ? 12.053 -2.983 11.179 1.00 93.75 277 TYR A C 1
ATOM 2084 O O . TYR A 1 277 ? 11.883 -1.944 10.554 1.00 93.75 277 TYR A O 1
ATOM 2092 N N . THR A 1 278 ? 11.282 -4.045 10.951 1.00 93.94 278 THR A N 1
ATOM 2093 C CA . THR A 1 278 ? 10.174 -4.000 9.989 1.00 93.94 278 THR A CA 1
ATOM 2094 C C . THR A 1 278 ? 9.135 -2.964 10.404 1.00 93.94 278 THR A C 1
ATOM 2096 O O . THR A 1 278 ? 8.673 -2.191 9.571 1.00 93.94 278 THR A O 1
ATOM 2099 N N . PHE A 1 279 ? 8.809 -2.901 11.695 1.00 96.69 279 PHE A N 1
ATOM 2100 C CA . PHE A 1 279 ? 7.885 -1.905 12.218 1.00 96.69 279 PHE A CA 1
ATOM 2101 C C . PHE A 1 279 ? 8.428 -0.477 12.083 1.00 96.69 279 PHE A C 1
ATOM 2103 O O . PHE A 1 279 ? 7.659 0.433 11.792 1.00 96.69 279 PHE A O 1
ATOM 2110 N N . THR A 1 280 ? 9.742 -0.252 12.193 1.00 97.25 280 THR A N 1
ATOM 2111 C CA . THR A 1 280 ? 10.305 1.093 11.986 1.00 97.25 280 THR A CA 1
ATOM 2112 C C . THR A 1 280 ? 10.229 1.585 10.536 1.00 97.25 280 THR A C 1
ATOM 2114 O O . THR A 1 280 ? 10.346 2.787 10.303 1.00 97.25 280 THR A O 1
ATOM 2117 N N . LYS A 1 281 ? 9.945 0.716 9.554 1.00 96.19 281 LYS A N 1
ATOM 2118 C CA . LYS A 1 281 ? 9.731 1.103 8.144 1.00 96.19 281 LYS A CA 1
ATOM 2119 C C . LYS A 1 281 ? 8.428 1.874 7.878 1.00 96.19 281 LYS A C 1
ATOM 2121 O O . LYS A 1 281 ? 8.178 2.248 6.735 1.00 96.19 281 LYS A O 1
ATOM 2126 N N . ILE A 1 282 ? 7.574 2.079 8.885 1.00 97.00 282 ILE A N 1
ATOM 2127 C CA . ILE A 1 282 ? 6.362 2.914 8.757 1.00 97.00 282 ILE A CA 1
ATOM 2128 C C . ILE A 1 282 ? 6.671 4.419 8.764 1.00 97.00 282 ILE A C 1
ATOM 2130 O O . ILE A 1 282 ? 5.772 5.228 8.549 1.00 97.00 282 ILE A O 1
ATOM 2134 N N . GLY A 1 283 ? 7.907 4.792 9.104 1.00 97.25 283 GLY A N 1
ATOM 2135 C CA . GLY A 1 283 ? 8.327 6.183 9.177 1.00 97.25 283 GLY A CA 1
ATOM 2136 C C . GLY A 1 283 ? 8.566 6.822 7.801 1.00 97.25 283 GLY A C 1
ATOM 2137 O O . GLY A 1 283 ? 8.606 6.128 6.787 1.00 97.25 283 GLY A O 1
ATOM 2138 N N . PRO A 1 284 ? 8.721 8.157 7.765 1.00 97.44 284 PRO A N 1
ATOM 2139 C CA . PRO A 1 284 ? 8.814 8.933 6.527 1.00 97.44 284 PRO A CA 1
ATOM 2140 C C . PRO A 1 284 ? 10.154 8.827 5.793 1.00 97.44 284 PRO A C 1
ATOM 2142 O O . PRO A 1 284 ? 10.246 9.265 4.649 1.00 97.44 284 PRO A O 1
ATOM 2145 N N . TYR A 1 285 ? 11.208 8.328 6.442 1.00 97.62 285 TYR A N 1
ATOM 2146 C CA . TYR A 1 285 ? 12.527 8.273 5.829 1.00 97.62 285 TYR A CA 1
ATOM 2147 C C . TYR A 1 285 ? 12.702 7.010 4.981 1.00 97.62 285 TYR A C 1
ATOM 2149 O O . TYR A 1 285 ? 12.555 5.885 5.468 1.00 97.62 285 TYR A O 1
ATOM 2157 N N . HIS A 1 286 ? 13.098 7.227 3.731 1.00 95.56 286 HIS A N 1
ATOM 2158 C CA . HIS A 1 286 ? 13.450 6.216 2.742 1.00 95.56 286 HIS A CA 1
ATOM 2159 C C . HIS A 1 286 ? 14.869 6.476 2.236 1.00 95.56 286 HIS A C 1
ATOM 2161 O O . HIS A 1 286 ? 15.193 7.601 1.855 1.00 95.56 286 HIS A O 1
ATOM 2167 N N . ASN A 1 287 ? 15.704 5.436 2.223 1.00 94.25 287 ASN A N 1
ATOM 2168 C CA . ASN A 1 287 ? 17.072 5.504 1.725 1.00 94.25 287 ASN A CA 1
ATOM 2169 C C . ASN A 1 287 ? 17.132 4.927 0.306 1.00 94.25 287 ASN A C 1
ATOM 2171 O O . ASN A 1 287 ? 17.194 3.709 0.123 1.00 94.25 287 ASN A O 1
ATOM 2175 N N . PHE A 1 288 ? 17.100 5.797 -0.700 1.00 93.38 288 PHE A N 1
ATOM 2176 C CA . PHE A 1 288 ? 17.219 5.389 -2.097 1.00 93.38 288 PHE A CA 1
ATOM 2177 C C . PHE A 1 288 ? 18.685 5.105 -2.440 1.00 93.38 288 PHE A C 1
ATOM 2179 O O . PHE A 1 288 ? 19.544 5.974 -2.311 1.00 93.38 288 PHE A O 1
ATOM 2186 N N . VAL A 1 289 ? 18.973 3.875 -2.857 1.00 90.75 289 VAL A N 1
ATOM 2187 C CA . VAL A 1 289 ? 20.325 3.390 -3.148 1.00 90.75 289 VAL A CA 1
ATOM 2188 C C . VAL A 1 289 ? 20.490 3.205 -4.652 1.00 90.75 289 VAL A C 1
ATOM 2190 O O . VAL A 1 289 ? 19.672 2.537 -5.284 1.00 90.75 289 VAL A O 1
ATOM 2193 N N . PHE A 1 290 ? 21.572 3.770 -5.188 1.00 90.12 290 PHE A N 1
ATOM 2194 C CA . PHE A 1 290 ? 21.999 3.677 -6.587 1.00 90.12 290 PHE A CA 1
ATOM 2195 C C . PHE A 1 290 ? 23.413 3.081 -6.673 1.00 90.12 290 PHE A C 1
ATOM 2197 O O . PHE A 1 290 ? 24.002 2.720 -5.652 1.00 90.12 290 PHE A O 1
ATOM 2204 N N . SER A 1 291 ? 23.983 2.971 -7.878 1.00 86.81 291 SER A N 1
ATOM 2205 C CA . SER A 1 291 ? 25.325 2.402 -8.083 1.00 86.81 291 SER A CA 1
ATOM 2206 C C . SER A 1 291 ? 26.434 3.159 -7.338 1.00 86.81 291 SER A C 1
ATOM 2208 O O . SER A 1 291 ? 27.423 2.555 -6.940 1.00 86.81 291 SER A O 1
ATOM 2210 N N . ALA A 1 292 ? 26.268 4.469 -7.125 1.00 84.06 292 ALA A N 1
ATOM 2211 C CA . ALA A 1 292 ? 27.188 5.301 -6.342 1.00 84.06 292 ALA A CA 1
ATOM 2212 C C . ALA A 1 292 ? 26.997 5.163 -4.813 1.00 84.06 292 ALA A C 1
ATOM 2214 O O . ALA A 1 292 ? 27.728 5.776 -4.038 1.00 84.06 292 ALA A O 1
ATOM 2215 N N . GLY A 1 293 ? 26.020 4.365 -4.372 1.00 86.38 293 GLY A N 1
ATOM 2216 C CA . GLY A 1 293 ? 25.574 4.263 -2.986 1.00 86.38 293 GLY A CA 1
ATOM 2217 C C . GLY A 1 293 ? 24.251 4.995 -2.736 1.00 86.38 293 GLY A C 1
ATOM 2218 O O . GLY A 1 293 ? 23.654 5.582 -3.636 1.00 86.38 293 GLY A O 1
ATOM 2219 N N . GLY A 1 294 ? 23.760 4.913 -1.500 1.00 88.06 294 GLY A N 1
ATOM 2220 C CA . GLY A 1 294 ? 22.634 5.724 -1.018 1.00 88.06 294 GLY A CA 1
ATOM 2221 C C . GLY A 1 294 ? 23.090 6.819 -0.062 1.00 88.06 294 GLY A C 1
ATOM 2222 O O . GLY A 1 294 ? 24.285 7.112 0.042 1.00 88.06 294 GLY A O 1
ATOM 2223 N N . ASP A 1 295 ? 22.158 7.359 0.723 1.00 90.44 295 ASP A N 1
ATOM 2224 C CA . ASP A 1 295 ? 22.446 8.414 1.704 1.00 90.44 295 ASP A CA 1
ATOM 2225 C C . ASP A 1 295 ? 23.499 7.984 2.731 1.00 90.44 295 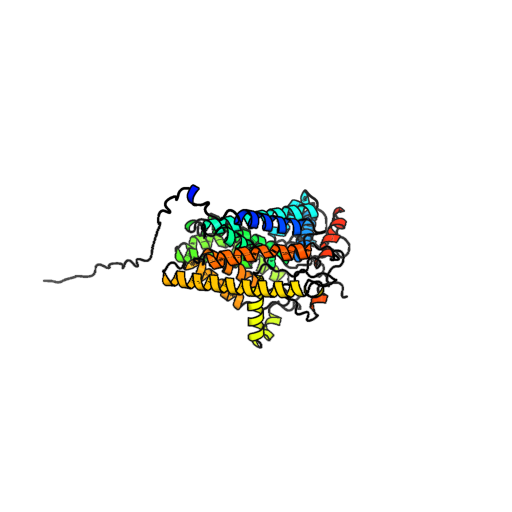ASP A C 1
ATOM 2227 O O . ASP A 1 295 ? 24.267 8.807 3.210 1.00 90.44 295 ASP A O 1
ATOM 2231 N N . VAL A 1 296 ? 23.613 6.687 3.024 1.00 91.12 296 VAL A N 1
ATOM 2232 C CA . VAL A 1 296 ? 24.663 6.158 3.912 1.00 91.12 296 VAL A CA 1
ATOM 2233 C C . VAL A 1 296 ? 26.085 6.475 3.427 1.00 91.12 296 VAL A C 1
ATOM 2235 O O . VAL A 1 296 ? 26.979 6.636 4.252 1.00 91.12 296 VAL A O 1
ATOM 2238 N N . VAL A 1 297 ? 26.289 6.580 2.109 1.00 90.06 297 VAL A N 1
ATOM 2239 C CA . VAL A 1 297 ? 27.586 6.888 1.487 1.00 90.06 297 VAL A CA 1
ATOM 2240 C C . VAL A 1 297 ? 27.669 8.370 1.142 1.00 90.06 297 VAL A C 1
ATOM 2242 O O . VAL A 1 297 ? 28.633 9.038 1.499 1.00 90.06 297 VAL A O 1
ATOM 2245 N N . VAL A 1 298 ? 26.646 8.892 0.462 1.00 90.31 298 VAL A N 1
ATOM 2246 C CA . VAL A 1 298 ? 26.678 10.240 -0.125 1.00 90.31 298 VAL A CA 1
ATOM 2247 C C . VAL A 1 298 ? 26.367 11.319 0.918 1.00 90.31 298 VAL A C 1
ATOM 2249 O O . VAL A 1 298 ? 26.866 12.439 0.827 1.00 90.31 298 VAL A O 1
ATOM 2252 N N . ARG A 1 299 ? 25.529 11.007 1.918 1.00 92.06 299 ARG A N 1
ATOM 2253 C CA . ARG A 1 299 ? 25.021 11.959 2.924 1.00 92.06 299 ARG A CA 1
ATOM 2254 C C . ARG A 1 299 ? 24.891 11.324 4.316 1.00 92.06 299 ARG A C 1
ATOM 2256 O O . ARG A 1 299 ? 23.787 11.312 4.872 1.00 92.06 299 ARG A O 1
ATOM 2263 N N . PRO A 1 300 ? 25.984 10.833 4.932 1.00 93.88 300 PRO A N 1
ATOM 2264 C CA . PRO A 1 300 ? 25.896 10.101 6.197 1.00 93.88 300 PRO A CA 1
ATOM 2265 C C . PRO A 1 300 ? 25.103 10.817 7.312 1.00 93.88 300 PRO A C 1
ATOM 2267 O O . PRO A 1 300 ? 24.343 10.142 8.012 1.00 93.88 300 PRO A O 1
ATOM 2270 N N . PRO A 1 301 ? 25.185 12.159 7.478 1.00 95.50 301 PRO A N 1
ATOM 2271 C CA . PRO A 1 301 ? 24.362 12.866 8.461 1.00 95.50 301 PRO A CA 1
ATOM 2272 C C . PRO A 1 301 ? 22.854 12.757 8.192 1.00 95.50 301 PRO A C 1
ATOM 2274 O O . PRO A 1 301 ? 22.086 12.531 9.125 1.00 95.50 301 PRO A O 1
ATOM 2277 N N . VAL A 1 302 ? 22.428 12.869 6.925 1.00 94.56 302 VAL A N 1
ATOM 2278 C CA . VAL A 1 302 ? 21.017 12.718 6.522 1.00 94.56 302 VAL A CA 1
ATOM 2279 C C . VAL A 1 302 ? 20.557 11.287 6.772 1.00 94.56 302 VAL A C 1
ATOM 2281 O O . VAL A 1 302 ? 19.475 11.087 7.319 1.00 94.56 302 VAL A O 1
ATOM 2284 N N . TYR A 1 303 ? 21.406 10.303 6.462 1.00 95.19 303 TYR A N 1
ATOM 2285 C CA . TYR A 1 303 ? 21.111 8.897 6.714 1.00 95.19 303 TYR A CA 1
ATOM 2286 C C . TYR A 1 303 ? 20.839 8.609 8.191 1.00 95.19 303 TYR A C 1
ATOM 2288 O O . TYR A 1 303 ? 19.785 8.071 8.532 1.00 95.19 303 TYR A O 1
ATOM 2296 N N . TRP A 1 304 ? 21.749 8.996 9.088 1.00 96.81 304 TRP A N 1
ATOM 2297 C CA . TRP A 1 304 ? 21.578 8.729 10.518 1.00 96.81 304 TRP A CA 1
ATOM 2298 C C . TRP A 1 304 ? 20.441 9.542 11.142 1.00 96.81 304 TRP A C 1
ATOM 2300 O O . TRP A 1 304 ? 19.708 9.010 11.978 1.00 96.81 304 TRP A O 1
ATOM 2310 N N . ALA A 1 305 ? 20.232 10.787 10.699 1.00 97.31 305 ALA A N 1
ATOM 2311 C CA . ALA A 1 305 ? 19.071 11.577 11.102 1.00 97.31 305 ALA A CA 1
ATOM 2312 C C . ALA A 1 305 ? 17.760 10.905 10.664 1.00 97.31 305 ALA A C 1
ATOM 2314 O O . ALA A 1 305 ? 16.845 10.753 11.471 1.00 97.31 305 ALA A O 1
ATOM 2315 N N . GLY A 1 306 ? 17.685 10.429 9.420 1.00 97.38 306 GLY A N 1
ATOM 2316 C CA . GLY A 1 306 ? 16.541 9.691 8.891 1.00 97.38 306 GLY A CA 1
ATOM 2317 C C . GLY A 1 306 ? 16.261 8.391 9.646 1.00 97.38 306 GLY A C 1
ATOM 2318 O O . GLY A 1 306 ? 15.117 8.105 10.006 1.00 97.38 306 GLY A O 1
ATOM 2319 N N . VAL A 1 307 ? 17.311 7.633 9.980 1.00 97.25 307 VAL A N 1
ATOM 2320 C CA . VAL A 1 307 ? 17.206 6.426 10.814 1.00 97.25 307 VAL A CA 1
ATOM 2321 C C . VAL A 1 307 ? 16.628 6.753 12.192 1.00 97.25 307 VAL A C 1
ATOM 2323 O O . VAL A 1 307 ? 15.710 6.062 12.647 1.00 97.25 307 VAL A O 1
ATOM 2326 N N . ALA A 1 308 ? 17.122 7.812 12.839 1.00 98.12 308 ALA A N 1
ATOM 2327 C CA . ALA A 1 308 ? 16.617 8.267 14.131 1.00 98.12 308 ALA A CA 1
ATOM 2328 C C . ALA A 1 308 ? 15.154 8.732 14.044 1.00 98.12 308 ALA A C 1
ATOM 2330 O O . ALA A 1 308 ? 14.356 8.395 14.918 1.00 98.12 308 ALA A O 1
ATOM 2331 N N . VAL A 1 309 ? 14.779 9.435 12.969 1.00 98.19 309 VAL A N 1
ATOM 2332 C CA . VAL A 1 309 ? 13.397 9.867 12.708 1.00 98.19 309 VAL A CA 1
ATOM 2333 C C . VAL A 1 309 ? 12.456 8.671 12.586 1.00 98.19 309 VAL A C 1
ATOM 2335 O O . VAL A 1 309 ? 11.425 8.666 13.253 1.00 98.19 309 VAL A O 1
ATOM 2338 N N . ASN A 1 310 ? 12.799 7.635 11.815 1.00 98.38 310 ASN A N 1
ATOM 2339 C CA . ASN A 1 310 ? 11.966 6.430 11.710 1.00 98.38 310 ASN A CA 1
ATOM 2340 C C . ASN A 1 310 ? 11.841 5.690 13.052 1.00 98.38 310 ASN A C 1
ATOM 2342 O O . ASN A 1 310 ? 10.749 5.247 13.411 1.00 98.38 310 ASN A O 1
ATOM 2346 N N . GLY A 1 311 ? 12.931 5.601 13.825 1.00 98.38 311 GLY A N 1
ATOM 2347 C CA . GLY A 1 311 ? 12.912 5.027 15.174 1.00 98.38 311 GLY A CA 1
ATOM 2348 C C . GLY A 1 311 ? 11.993 5.796 16.129 1.00 98.38 311 GLY A C 1
ATOM 2349 O O . GLY A 1 311 ? 11.117 5.204 16.759 1.00 98.38 311 GLY A O 1
ATOM 2350 N N . LEU A 1 312 ? 12.131 7.125 16.185 1.00 98.31 312 LEU A N 1
ATOM 2351 C CA . LEU A 1 312 ? 11.258 7.995 16.974 1.00 98.31 312 LEU A CA 1
ATOM 2352 C C . LEU A 1 312 ? 9.799 7.880 16.522 1.00 98.31 312 LEU A C 1
ATOM 2354 O O . LEU A 1 312 ? 8.905 7.742 17.352 1.00 98.31 312 LEU A O 1
ATOM 2358 N N . TYR A 1 313 ? 9.550 7.899 15.214 1.00 98.50 313 TYR A N 1
ATOM 2359 C CA . TYR A 1 313 ? 8.211 7.792 14.646 1.00 98.50 313 TYR A CA 1
ATOM 2360 C C . TYR A 1 313 ? 7.524 6.481 15.046 1.00 98.50 313 TYR A C 1
ATOM 2362 O O . TYR A 1 313 ? 6.364 6.487 15.456 1.00 98.50 313 TYR A O 1
ATOM 2370 N N . ALA A 1 314 ? 8.252 5.364 15.001 1.00 98.38 314 ALA A N 1
ATOM 2371 C CA . ALA A 1 314 ? 7.758 4.067 15.444 1.00 98.38 314 ALA A CA 1
ATOM 2372 C C . ALA A 1 314 ? 7.429 4.048 16.945 1.00 98.38 314 ALA A C 1
ATOM 2374 O O . ALA A 1 314 ? 6.360 3.577 17.334 1.00 98.38 314 ALA A O 1
ATOM 2375 N N . LEU A 1 315 ? 8.297 4.613 17.792 1.00 98.50 315 LEU A N 1
ATOM 2376 C CA . LEU A 1 315 ? 8.037 4.732 19.232 1.00 98.50 315 LEU A CA 1
ATOM 2377 C C . LEU A 1 315 ? 6.800 5.593 19.521 1.00 98.50 315 LEU A C 1
ATOM 2379 O O . LEU A 1 315 ? 5.962 5.209 20.336 1.00 98.50 315 LEU A O 1
ATOM 2383 N N . LEU A 1 316 ? 6.647 6.722 18.821 1.00 98.56 316 LEU A N 1
ATOM 2384 C CA . LEU A 1 316 ? 5.462 7.575 18.927 1.00 98.56 316 LEU A CA 1
ATOM 2385 C C . LEU A 1 316 ? 4.199 6.841 18.468 1.00 98.56 316 LEU A C 1
ATOM 2387 O O . LEU A 1 316 ? 3.159 6.984 19.107 1.00 98.56 316 LEU A O 1
ATOM 2391 N N . CYS A 1 317 ? 4.290 6.021 17.417 1.00 98.56 317 CYS A N 1
ATOM 2392 C CA . CYS A 1 317 ? 3.187 5.181 16.961 1.00 98.56 317 CYS A CA 1
ATOM 2393 C C . CYS A 1 317 ? 2.775 4.174 18.043 1.00 98.56 317 CYS A C 1
ATOM 2395 O O . CYS A 1 317 ? 1.604 4.113 18.409 1.00 98.56 317 CYS A O 1
ATOM 2397 N N . LEU A 1 318 ? 3.728 3.442 18.630 1.00 98.44 318 LEU A N 1
ATOM 2398 C CA . LEU A 1 318 ? 3.447 2.503 19.723 1.00 98.44 318 LEU A CA 1
ATOM 2399 C C . LEU A 1 318 ? 2.841 3.206 20.941 1.00 98.44 318 LEU A C 1
ATOM 2401 O O . LEU A 1 318 ? 1.866 2.713 21.504 1.00 98.44 318 LEU A O 1
ATOM 2405 N N . ALA A 1 319 ? 3.365 4.375 21.320 1.00 98.50 319 ALA A N 1
ATOM 2406 C CA . ALA A 1 319 ? 2.808 5.178 22.404 1.00 98.50 319 ALA A CA 1
ATOM 2407 C C . ALA A 1 319 ? 1.375 5.634 22.091 1.00 98.50 319 ALA A C 1
ATOM 2409 O O . ALA A 1 319 ? 0.494 5.531 22.944 1.00 98.50 319 ALA A O 1
ATOM 2410 N N . LEU A 1 320 ? 1.119 6.086 20.860 1.00 98.44 320 LEU A N 1
ATOM 2411 C CA . LEU A 1 320 ? -0.203 6.504 20.401 1.00 98.44 320 LEU A CA 1
ATOM 2412 C C . LEU A 1 320 ? -1.216 5.353 20.480 1.00 98.44 320 LEU A C 1
ATOM 2414 O O . LEU A 1 320 ? -2.306 5.536 21.022 1.00 98.44 320 LEU A O 1
ATOM 2418 N N . LEU A 1 321 ? -0.847 4.168 19.984 1.00 98.50 321 LEU A N 1
ATOM 2419 C CA . LEU A 1 321 ? -1.695 2.976 20.020 1.00 98.50 321 LEU A CA 1
ATOM 2420 C C . LEU A 1 321 ? -1.893 2.457 21.451 1.00 98.50 321 LEU A C 1
ATOM 2422 O O . LEU A 1 321 ? -3.007 2.104 21.823 1.00 98.50 321 LEU A O 1
ATOM 2426 N N . GLY A 1 322 ? -0.841 2.442 22.272 1.00 98.44 322 GLY A N 1
ATOM 2427 C CA . GLY A 1 322 ? -0.902 1.983 23.661 1.00 98.44 322 GLY A CA 1
ATOM 2428 C C . GLY A 1 322 ? -1.778 2.874 24.542 1.00 98.44 322 GLY A C 1
ATOM 2429 O O . GLY A 1 322 ? -2.621 2.368 25.284 1.00 98.44 322 GLY A O 1
ATOM 2430 N N . LEU A 1 323 ? -1.635 4.199 24.426 1.00 98.38 323 LEU A N 1
ATOM 2431 C CA . LEU A 1 323 ? -2.498 5.160 25.121 1.00 98.38 323 LEU A CA 1
ATOM 2432 C C . LEU A 1 323 ? -3.945 5.057 24.632 1.00 98.38 323 LEU A C 1
ATOM 2434 O O . LEU A 1 323 ? -4.855 4.976 25.452 1.00 98.38 323 LEU A O 1
ATOM 2438 N N . GLY A 1 324 ? -4.154 4.971 23.315 1.00 98.25 324 GLY A N 1
ATOM 2439 C CA . GLY A 1 324 ? -5.492 4.811 22.750 1.00 98.25 324 GLY A CA 1
ATOM 2440 C C . GLY A 1 324 ? -6.173 3.517 23.199 1.00 98.25 324 GLY A C 1
ATOM 2441 O O . GLY A 1 324 ? -7.349 3.531 23.555 1.00 98.25 324 GLY A O 1
ATOM 2442 N N . LEU A 1 325 ? -5.440 2.401 23.258 1.00 98.25 325 LEU A N 1
ATOM 2443 C CA . LEU A 1 325 ? -5.955 1.132 23.774 1.00 98.25 325 LEU A CA 1
ATOM 2444 C C . LEU A 1 325 ? -6.292 1.230 25.264 1.00 98.25 325 LEU A C 1
ATOM 2446 O O . LEU A 1 325 ? -7.368 0.800 25.675 1.00 98.25 325 LEU A O 1
ATOM 2450 N N . ARG A 1 326 ? -5.410 1.832 26.070 1.00 98.25 326 ARG A N 1
ATOM 2451 C CA . ARG A 1 326 ? -5.656 2.063 27.499 1.00 98.25 326 ARG A CA 1
ATOM 2452 C C . ARG A 1 326 ? -6.930 2.877 27.720 1.00 98.25 326 ARG A C 1
ATOM 2454 O O . ARG A 1 326 ? -7.754 2.484 28.544 1.00 98.25 326 ARG A O 1
ATOM 2461 N N . ASP A 1 327 ? -7.104 3.972 26.988 1.00 97.56 327 ASP A N 1
ATOM 2462 C CA . ASP A 1 327 ? -8.281 4.835 27.101 1.00 97.56 327 ASP A CA 1
ATOM 2463 C C . ASP A 1 327 ? -9.550 4.123 26.626 1.00 97.56 327 ASP A C 1
ATOM 2465 O O . ASP A 1 327 ? -10.591 4.214 27.279 1.00 97.56 327 ASP A O 1
ATOM 2469 N N . ALA A 1 328 ? -9.463 3.354 25.538 1.00 97.12 328 ALA A N 1
ATOM 2470 C CA . ALA A 1 328 ? -10.577 2.557 25.036 1.00 97.12 328 ALA A CA 1
ATOM 2471 C C . ALA A 1 328 ? -11.039 1.495 26.045 1.00 97.12 328 ALA A C 1
ATOM 2473 O O . ALA A 1 328 ? -12.240 1.295 26.235 1.00 97.12 328 ALA A O 1
ATOM 2474 N N . LEU A 1 329 ? -10.098 0.829 26.720 1.00 97.19 329 LEU A N 1
ATOM 2475 C CA . LEU A 1 329 ? -10.399 -0.158 27.757 1.00 97.19 329 LEU A CA 1
ATOM 2476 C C . LEU A 1 329 ? -10.957 0.507 29.020 1.00 97.19 329 LEU A C 1
ATOM 2478 O O . LEU A 1 329 ? -11.995 0.081 29.527 1.00 97.19 329 LEU A O 1
ATOM 2482 N N . ARG A 1 330 ? -10.319 1.584 29.499 1.00 97.50 330 ARG A N 1
ATOM 2483 C CA . ARG A 1 330 ? -10.747 2.327 30.696 1.00 97.50 330 ARG A CA 1
ATOM 2484 C C . ARG A 1 330 ? -12.164 2.877 30.550 1.00 97.50 330 ARG A C 1
ATOM 2486 O O . ARG A 1 330 ? -12.949 2.789 31.488 1.00 97.50 330 ARG A O 1
ATOM 2493 N N . ASN A 1 331 ? -12.490 3.407 29.373 1.00 96.56 331 ASN A N 1
ATOM 2494 C CA . ASN A 1 331 ? -13.790 4.012 29.089 1.00 96.56 331 ASN A CA 1
ATOM 2495 C C . ASN A 1 331 ? -14.807 3.020 28.500 1.00 96.56 331 ASN A C 1
ATOM 2497 O O . ASN A 1 331 ? -15.897 3.434 28.115 1.00 96.56 331 ASN A O 1
ATOM 2501 N N . ARG A 1 332 ? -14.461 1.724 28.397 1.00 94.06 332 ARG A N 1
ATOM 2502 C CA . ARG A 1 332 ? -15.287 0.672 27.771 1.00 94.06 332 ARG A CA 1
ATOM 2503 C C . ARG A 1 332 ? -15.784 1.037 26.361 1.00 94.06 332 ARG A C 1
ATOM 2505 O O . ARG A 1 332 ? -16.853 0.606 25.943 1.00 94.06 332 ARG A O 1
ATOM 2512 N N . SER A 1 333 ? -14.997 1.814 25.620 1.00 94.25 333 SER A N 1
ATOM 2513 C CA . SER A 1 333 ? -15.276 2.233 24.241 1.00 94.25 333 SER A CA 1
ATOM 2514 C C . SER A 1 333 ? -14.505 1.412 23.199 1.00 94.25 333 SER A C 1
ATOM 2516 O O . SER A 1 333 ? -14.547 1.712 22.005 1.00 94.25 333 SER A O 1
ATOM 2518 N N . ALA A 1 334 ? -13.796 0.367 23.637 1.00 92.62 334 ALA A N 1
ATOM 2519 C CA . ALA A 1 334 ? -13.045 -0.532 22.774 1.00 92.62 334 ALA A CA 1
ATOM 2520 C C . ALA A 1 334 ? -13.949 -1.244 21.758 1.00 92.62 334 ALA A C 1
ATOM 2522 O O . ALA A 1 334 ? -14.875 -1.981 22.098 1.00 92.62 334 ALA A O 1
ATOM 2523 N N . ARG A 1 335 ? -13.632 -1.057 20.476 1.00 94.50 335 ARG A N 1
ATOM 2524 C CA . ARG A 1 335 ? -14.353 -1.680 19.367 1.00 94.50 335 ARG A CA 1
ATOM 2525 C C . ARG A 1 335 ? -13.808 -3.083 19.145 1.00 94.50 335 ARG A C 1
ATOM 2527 O O . ARG A 1 335 ? -12.813 -3.260 18.448 1.00 94.50 335 ARG A O 1
ATOM 2534 N N . PHE A 1 336 ? -14.460 -4.069 19.754 1.00 95.69 336 PHE A N 1
ATOM 2535 C CA . PHE A 1 336 ? -13.956 -5.442 19.821 1.00 95.69 336 PHE A CA 1
ATOM 2536 C C . PHE A 1 336 ? -13.550 -6.018 18.457 1.00 95.69 336 PHE A C 1
ATOM 2538 O O . PHE A 1 336 ? -12.431 -6.490 18.307 1.00 95.69 336 PHE A O 1
ATOM 2545 N N . VAL A 1 337 ? -14.424 -5.938 17.449 1.00 97.56 337 VAL A N 1
ATOM 2546 C CA . VAL A 1 337 ? -14.192 -6.598 16.154 1.00 97.56 337 VAL A CA 1
ATOM 2547 C C . VAL A 1 337 ? -12.928 -6.113 15.424 1.00 97.56 337 VAL A C 1
ATOM 2549 O O . VAL A 1 337 ? -12.089 -6.956 15.104 1.00 97.56 337 VAL A O 1
ATOM 2552 N N . PRO A 1 338 ? -12.727 -4.807 15.150 1.00 97.62 338 PRO A N 1
ATOM 2553 C CA . PRO A 1 338 ? -11.498 -4.361 14.496 1.00 97.62 338 PRO A CA 1
ATOM 2554 C C . PRO A 1 338 ? -10.246 -4.571 15.360 1.00 97.62 338 PRO A C 1
ATOM 2556 O O . PRO A 1 338 ? -9.183 -4.827 14.801 1.00 97.62 338 PRO A O 1
ATOM 2559 N N . LEU A 1 339 ? -10.354 -4.523 16.695 1.00 98.12 339 LEU A N 1
ATOM 2560 C CA . LEU A 1 339 ? -9.232 -4.835 17.590 1.00 98.12 339 LEU A CA 1
ATOM 2561 C C . LEU A 1 339 ? -8.843 -6.317 17.527 1.00 98.12 339 LEU A C 1
ATOM 2563 O O . LEU A 1 339 ? -7.660 -6.630 17.430 1.00 98.12 339 LEU A O 1
ATOM 2567 N N . ALA A 1 340 ? -9.820 -7.224 17.521 1.00 98.38 340 ALA A N 1
ATOM 2568 C CA . ALA A 1 340 ? -9.589 -8.656 17.367 1.00 98.38 340 ALA A CA 1
ATOM 2569 C C . ALA A 1 340 ? -8.985 -8.978 15.992 1.00 98.38 340 ALA A C 1
ATOM 2571 O O . ALA A 1 340 ? -8.009 -9.720 15.907 1.00 98.38 340 ALA A O 1
ATOM 2572 N N . ALA A 1 341 ? -9.500 -8.363 14.922 1.00 98.44 341 ALA A N 1
ATOM 2573 C CA . ALA A 1 341 ? -8.931 -8.501 13.583 1.00 98.44 341 ALA A CA 1
ATOM 2574 C C . ALA A 1 341 ? -7.475 -8.008 13.537 1.00 98.44 341 ALA A C 1
ATOM 2576 O O . ALA A 1 341 ? -6.601 -8.714 13.039 1.00 98.44 341 ALA A O 1
ATOM 2577 N N . ALA A 1 342 ? -7.189 -6.835 14.111 1.00 98.56 342 ALA A N 1
ATOM 2578 C CA . ALA A 1 342 ? -5.829 -6.317 14.206 1.00 98.56 342 ALA A CA 1
ATOM 2579 C C . ALA A 1 342 ? -4.905 -7.226 15.031 1.00 98.56 342 ALA A C 1
ATOM 2581 O O . ALA A 1 342 ? -3.751 -7.405 14.655 1.00 98.56 342 ALA A O 1
ATOM 2582 N N . ALA A 1 343 ? -5.401 -7.836 16.112 1.00 98.44 343 ALA A N 1
ATOM 2583 C CA . ALA A 1 343 ? -4.633 -8.777 16.923 1.00 98.44 343 ALA A CA 1
ATOM 2584 C C . ALA A 1 343 ? -4.284 -10.057 16.147 1.00 98.44 343 ALA A C 1
ATOM 2586 O O . ALA A 1 343 ? -3.129 -10.478 16.162 1.00 98.44 343 ALA A O 1
ATOM 2587 N N . VAL A 1 344 ? -5.241 -10.638 15.414 1.00 98.44 344 VAL A N 1
ATOM 2588 C CA . VAL A 1 344 ? -5.008 -11.812 14.551 1.00 98.44 344 VAL A CA 1
ATOM 2589 C C . VAL A 1 344 ? -3.973 -11.497 13.467 1.00 98.44 344 VAL A C 1
ATOM 2591 O O . VAL A 1 344 ? -3.048 -12.275 13.243 1.00 98.44 344 VAL A O 1
ATOM 2594 N N . LEU A 1 345 ? -4.083 -10.333 12.823 1.00 98.19 345 LEU A N 1
ATOM 2595 C CA . LEU A 1 345 ? -3.147 -9.902 11.781 1.00 98.19 345 LEU A CA 1
ATOM 2596 C C . LEU A 1 345 ? -1.764 -9.546 12.346 1.00 98.19 345 LEU A C 1
ATOM 2598 O O . LEU A 1 345 ? -0.748 -9.876 11.740 1.00 98.19 345 LEU A O 1
ATOM 2602 N N . GLY A 1 346 ? -1.709 -8.939 13.532 1.00 97.31 346 GLY A N 1
ATOM 2603 C CA . GLY A 1 346 ? -0.469 -8.690 14.264 1.00 97.31 346 GLY A CA 1
ATOM 2604 C C . GLY A 1 346 ? 0.231 -9.988 14.665 1.00 97.31 346 GLY A C 1
ATOM 2605 O O . GLY A 1 346 ? 1.443 -10.109 14.503 1.00 97.31 346 GLY A O 1
ATOM 2606 N N . LEU A 1 347 ? -0.527 -10.998 15.102 1.00 96.69 347 LEU A N 1
ATOM 2607 C CA . LEU A 1 347 ? 0.007 -12.329 15.373 1.00 96.69 347 LEU A CA 1
ATOM 2608 C C . LEU A 1 347 ? 0.539 -12.982 14.091 1.00 96.69 347 LEU A C 1
ATOM 2610 O O . LEU A 1 347 ? 1.649 -13.503 14.098 1.00 96.69 347 LEU A O 1
ATOM 2614 N N . ALA A 1 348 ? -0.183 -12.886 12.970 1.00 95.00 348 ALA A N 1
ATOM 2615 C CA . ALA A 1 348 ? 0.315 -13.360 11.677 1.00 95.00 348 ALA A CA 1
ATOM 2616 C C . ALA A 1 348 ? 1.630 -12.660 11.282 1.00 95.00 348 ALA A C 1
ATOM 2618 O O . ALA A 1 348 ? 2.585 -13.325 10.885 1.00 95.00 348 ALA A O 1
ATOM 2619 N N . PHE A 1 349 ? 1.737 -11.340 11.470 1.00 94.31 349 PHE A N 1
ATOM 2620 C CA . PHE A 1 349 ? 2.996 -10.612 11.288 1.00 94.31 349 PHE A CA 1
ATOM 2621 C C . PHE A 1 349 ? 4.125 -11.179 12.163 1.00 94.31 349 PHE A C 1
ATOM 2623 O O . PHE A 1 349 ? 5.232 -11.375 11.659 1.00 94.31 349 PHE A O 1
ATOM 2630 N N . LEU A 1 350 ? 3.859 -11.469 13.439 1.00 92.94 350 LEU A N 1
ATOM 2631 C CA . LEU A 1 350 ? 4.849 -11.992 14.385 1.00 92.94 350 LEU A CA 1
ATOM 2632 C C . LEU A 1 350 ? 5.219 -13.459 14.152 1.00 92.94 350 LEU A C 1
ATOM 2634 O O . LEU A 1 350 ? 6.321 -13.843 14.527 1.00 92.94 350 LEU A O 1
ATOM 2638 N N . LEU A 1 351 ? 4.350 -14.271 13.549 1.00 90.56 351 LEU A N 1
ATOM 2639 C CA . LEU A 1 351 ? 4.593 -15.701 13.319 1.00 90.56 351 LEU A CA 1
ATOM 2640 C C . LEU A 1 351 ? 5.170 -16.011 11.930 1.00 90.56 351 LEU A C 1
ATOM 2642 O O . LEU A 1 351 ? 5.819 -17.038 11.758 1.00 90.56 351 LEU A O 1
ATOM 2646 N N . MET A 1 352 ? 4.953 -15.145 10.935 1.00 86.44 352 MET A N 1
ATOM 2647 C CA . MET A 1 352 ? 5.446 -15.380 9.574 1.00 86.44 352 MET A CA 1
ATOM 2648 C C . MET A 1 352 ? 6.980 -15.294 9.501 1.00 86.44 352 MET A C 1
ATOM 2650 O O . MET A 1 352 ? 7.548 -14.305 9.980 1.00 86.44 352 MET A O 1
ATOM 2654 N N . PRO A 1 353 ? 7.663 -16.254 8.849 1.00 77.75 353 PRO A N 1
ATOM 2655 C CA . PRO A 1 353 ? 9.120 -16.297 8.802 1.00 77.75 353 PRO A CA 1
ATOM 2656 C C . PRO A 1 353 ? 9.712 -15.054 8.125 1.00 77.75 353 PRO A C 1
ATOM 2658 O O . PRO A 1 353 ? 9.085 -14.418 7.272 1.00 77.75 353 PRO A O 1
ATOM 2661 N N . ALA A 1 354 ? 10.947 -14.711 8.496 1.00 69.56 354 ALA A N 1
ATOM 2662 C CA . ALA A 1 354 ? 11.731 -13.708 7.784 1.00 69.56 354 ALA A CA 1
ATOM 2663 C C . ALA A 1 354 ? 12.137 -14.288 6.417 1.00 69.56 354 ALA A C 1
ATOM 2665 O O . ALA A 1 354 ? 13.111 -15.029 6.312 1.00 69.56 354 ALA A O 1
ATOM 2666 N N . GLY A 1 355 ? 11.341 -14.023 5.378 1.00 59.84 355 GLY A N 1
ATOM 2667 C CA . GLY A 1 355 ? 11.620 -14.506 4.024 1.00 59.84 355 GLY A CA 1
ATOM 2668 C C . GLY A 1 355 ? 12.945 -13.947 3.497 1.00 59.84 355 GLY A C 1
ATOM 2669 O O . GLY A 1 355 ? 13.163 -12.737 3.557 1.00 59.84 355 GLY A O 1
ATOM 2670 N N . ARG A 1 356 ? 13.827 -14.823 2.990 1.00 47.03 356 ARG A N 1
ATOM 2671 C CA . ARG A 1 356 ? 15.108 -14.444 2.359 1.00 47.03 356 ARG A CA 1
ATOM 2672 C C . ARG A 1 356 ? 14.988 -14.090 0.871 1.00 47.03 356 ARG A C 1
ATOM 2674 O O . ARG A 1 356 ? 15.856 -13.388 0.375 1.00 47.03 356 ARG A O 1
ATOM 2681 N N . LEU A 1 357 ? 13.936 -14.552 0.187 1.00 43.47 357 LEU A N 1
ATOM 2682 C CA . LEU A 1 357 ? 13.811 -14.465 -1.280 1.00 43.47 357 LEU A CA 1
ATOM 2683 C C . LEU A 1 357 ? 12.623 -13.620 -1.759 1.00 43.47 357 LEU A C 1
ATOM 2685 O O . LEU A 1 357 ? 12.667 -13.035 -2.829 1.00 43.47 357 LEU A O 1
ATOM 2689 N N . ILE A 1 358 ? 11.562 -13.511 -0.958 1.00 51.09 358 ILE A N 1
ATOM 2690 C CA . ILE A 1 358 ? 10.377 -12.711 -1.281 1.00 51.09 358 ILE A CA 1
ATOM 2691 C C . ILE A 1 358 ? 10.177 -11.767 -0.105 1.00 51.09 358 ILE A C 1
ATOM 2693 O O . ILE A 1 358 ? 10.072 -12.218 1.038 1.00 51.09 358 ILE A O 1
ATOM 2697 N N . ALA A 1 359 ? 10.193 -10.462 -0.376 1.00 59.47 359 ALA A N 1
ATOM 2698 C CA . ALA A 1 359 ? 10.106 -9.402 0.620 1.00 59.47 359 ALA A CA 1
ATOM 2699 C C . ALA A 1 359 ? 9.113 -9.726 1.754 1.00 59.47 359 ALA A C 1
ATOM 2701 O O . ALA A 1 359 ? 7.921 -9.895 1.507 1.00 59.47 359 ALA A O 1
ATOM 2702 N N . ASN A 1 360 ? 9.646 -9.829 2.978 1.00 72.88 360 ASN A N 1
ATOM 2703 C CA . ASN A 1 360 ? 8.975 -10.038 4.266 1.00 72.88 360 ASN A CA 1
ATOM 2704 C C . ASN A 1 360 ? 7.451 -10.268 4.202 1.00 72.88 360 ASN A C 1
ATOM 2706 O O . ASN A 1 360 ? 6.663 -9.341 4.382 1.00 72.88 360 ASN A O 1
ATOM 2710 N N . THR A 1 361 ? 7.007 -11.512 4.011 1.00 81.31 361 THR A N 1
ATOM 2711 C CA . THR A 1 361 ? 5.569 -11.845 3.974 1.00 81.31 361 THR A CA 1
ATOM 2712 C C . THR A 1 361 ? 4.822 -11.355 5.219 1.00 81.31 361 THR A C 1
ATOM 2714 O O . THR A 1 361 ? 3.681 -10.906 5.117 1.00 81.31 361 THR A O 1
ATOM 2717 N N . GLY A 1 362 ? 5.474 -11.373 6.389 1.00 87.00 362 GLY A N 1
ATOM 2718 C CA . GLY A 1 362 ? 4.897 -10.862 7.631 1.00 87.00 362 GLY A CA 1
ATOM 2719 C C . GLY A 1 362 ? 4.573 -9.368 7.570 1.00 87.00 362 GLY A C 1
ATOM 2720 O O . GLY A 1 362 ? 3.507 -8.959 8.026 1.00 87.00 362 GLY A O 1
ATOM 2721 N N . GLU A 1 363 ? 5.458 -8.554 6.986 1.00 91.56 363 GLU A N 1
ATOM 2722 C CA . GLU A 1 363 ? 5.295 -7.095 6.836 1.00 91.56 363 GLU A CA 1
ATOM 2723 C C . GLU A 1 363 ? 3.950 -6.740 6.181 1.00 91.56 363 GLU A C 1
ATOM 2725 O O . GLU A 1 363 ? 3.285 -5.787 6.579 1.00 91.56 363 GLU A O 1
ATOM 2730 N N . ARG A 1 364 ? 3.466 -7.580 5.260 1.00 93.06 364 ARG A N 1
ATOM 2731 C CA . ARG A 1 364 ? 2.188 -7.389 4.559 1.00 93.06 364 ARG A CA 1
ATOM 2732 C C . ARG A 1 364 ? 0.941 -7.577 5.440 1.00 93.06 364 ARG A C 1
ATOM 2734 O O . ARG A 1 364 ? -0.141 -7.150 5.048 1.00 93.06 364 ARG A O 1
ATOM 2741 N N . PHE A 1 365 ? 1.060 -8.202 6.612 1.00 96.44 365 PHE A N 1
ATOM 2742 C CA . PHE A 1 365 ? -0.021 -8.282 7.609 1.00 96.44 365 PHE A CA 1
ATOM 2743 C C . PHE A 1 365 ? 0.021 -7.127 8.615 1.00 96.44 365 PHE A C 1
ATOM 2745 O O . PHE A 1 365 ? -1.010 -6.761 9.184 1.00 96.44 365 PHE A O 1
ATOM 2752 N N . MET A 1 366 ? 1.194 -6.513 8.796 1.00 97.38 366 MET A N 1
ATOM 2753 C CA . MET A 1 366 ? 1.389 -5.394 9.714 1.00 97.38 366 MET A CA 1
ATOM 2754 C C . MET A 1 366 ? 0.565 -4.168 9.302 1.00 97.38 366 MET A C 1
ATOM 2756 O O . MET A 1 366 ? -0.077 -3.560 10.154 1.00 97.38 366 MET A O 1
ATOM 2760 N N . TYR A 1 367 ? 0.537 -3.807 8.014 1.00 98.00 367 TYR A N 1
ATOM 2761 C CA . TYR A 1 367 ? -0.147 -2.580 7.582 1.00 98.00 367 TYR A CA 1
ATOM 2762 C C . TYR A 1 367 ? -1.674 -2.632 7.719 1.00 98.00 367 TYR A C 1
ATOM 2764 O O . TYR A 1 367 ? -2.228 -1.677 8.263 1.00 98.00 367 TYR A O 1
ATOM 2772 N N . PRO A 1 368 ? -2.389 -3.707 7.321 1.00 98.50 368 PRO A N 1
ATOM 2773 C CA . PRO A 1 368 ? -3.817 -3.815 7.608 1.00 98.50 368 PRO A CA 1
ATOM 2774 C C . PRO A 1 368 ? -4.117 -3.799 9.114 1.00 98.50 368 PRO A C 1
ATOM 2776 O O . PRO A 1 368 ? -5.079 -3.156 9.530 1.00 98.50 368 PRO A O 1
ATOM 2779 N N . ALA A 1 369 ? -3.282 -4.444 9.941 1.00 98.56 369 ALA A N 1
ATOM 2780 C CA . ALA A 1 369 ? -3.425 -4.399 11.397 1.00 98.56 369 ALA A CA 1
ATOM 2781 C C . ALA A 1 369 ? -3.277 -2.966 11.932 1.00 98.56 369 ALA A C 1
ATOM 2783 O O . ALA A 1 369 ? -4.138 -2.482 12.667 1.00 98.56 369 ALA A O 1
ATOM 2784 N N . LEU A 1 370 ? -2.221 -2.263 11.513 1.00 98.62 370 LEU A N 1
ATOM 2785 C CA . LEU A 1 370 ? -1.957 -0.881 11.902 1.00 98.62 370 LEU A CA 1
ATOM 2786 C C . LEU A 1 370 ? -3.080 0.059 11.450 1.00 98.62 370 LEU A C 1
ATOM 2788 O O . LEU A 1 370 ? -3.532 0.889 12.237 1.00 98.62 370 LEU A O 1
ATOM 2792 N N . LEU A 1 371 ? -3.579 -0.106 10.222 1.00 98.75 371 LEU A N 1
ATOM 2793 C CA . LEU A 1 371 ? -4.715 0.651 9.702 1.00 98.75 371 LEU A CA 1
ATOM 2794 C C . LEU A 1 371 ? -5.952 0.472 10.591 1.00 98.75 371 LEU A C 1
ATOM 2796 O O . LEU A 1 371 ? -6.562 1.457 11.001 1.00 98.75 371 LEU A O 1
ATOM 2800 N N . LEU A 1 372 ? -6.306 -0.767 10.943 1.00 98.69 372 LEU A N 1
ATOM 2801 C CA . LEU A 1 372 ? -7.446 -1.038 11.822 1.00 98.69 372 LEU A CA 1
ATOM 2802 C C . LEU A 1 372 ? -7.272 -0.400 13.208 1.00 98.69 372 LEU A C 1
ATOM 2804 O O . LEU A 1 372 ? -8.233 0.171 13.728 1.00 98.69 372 LEU A O 1
ATOM 2808 N N . LEU A 1 373 ? -6.068 -0.451 13.786 1.00 98.69 373 LEU A N 1
ATOM 2809 C CA . LEU A 1 373 ? -5.773 0.146 15.093 1.00 98.69 373 LEU A CA 1
ATOM 2810 C C . LEU A 1 373 ? -5.873 1.677 15.064 1.00 98.69 373 LEU A C 1
ATOM 2812 O O . LEU A 1 373 ? -6.567 2.252 15.903 1.00 98.69 373 LEU A O 1
ATOM 2816 N N . LEU A 1 374 ? -5.251 2.329 14.076 1.00 98.56 374 LEU A N 1
ATOM 2817 C CA . LEU A 1 374 ? -5.275 3.790 13.920 1.00 98.56 374 LEU A CA 1
ATOM 2818 C C . LEU A 1 374 ? -6.696 4.339 13.725 1.00 98.56 374 LEU A C 1
ATOM 2820 O O . LEU A 1 374 ? -6.995 5.446 14.165 1.00 98.56 374 LEU A O 1
ATOM 2824 N N . LEU A 1 375 ? -7.582 3.571 13.086 1.00 98.31 375 LEU A N 1
ATOM 2825 C CA . LEU A 1 375 ? -8.972 3.975 12.863 1.00 98.31 375 LEU A CA 1
ATOM 2826 C C . LEU A 1 375 ? -9.904 3.650 14.037 1.00 98.31 375 LEU A C 1
ATOM 2828 O O . LEU A 1 375 ? -10.955 4.274 14.171 1.00 98.31 375 LEU A O 1
ATOM 2832 N N . SER A 1 376 ? -9.563 2.664 14.870 1.00 97.38 376 SER A N 1
ATOM 2833 C CA . SER A 1 376 ? -10.485 2.136 15.890 1.00 97.38 376 SER A CA 1
ATOM 2834 C C . SER A 1 376 ? -10.203 2.630 17.303 1.00 97.38 376 SER A C 1
ATOM 2836 O O . SER A 1 376 ? -11.089 2.539 18.152 1.00 97.38 376 SER A O 1
ATOM 2838 N N . LEU A 1 377 ? -8.994 3.126 17.566 1.00 98.06 377 LEU A N 1
ATOM 2839 C CA . LEU A 1 377 ? -8.590 3.615 18.880 1.00 98.06 377 LEU A CA 1
ATOM 2840 C C . LEU A 1 377 ? -8.782 5.135 19.003 1.00 98.06 377 LEU A C 1
ATOM 2842 O O . LEU A 1 377 ? -8.553 5.857 18.032 1.00 98.06 377 LEU A O 1
ATOM 2846 N N . PRO A 1 378 ? -9.168 5.651 20.185 1.00 97.00 378 PRO A N 1
ATOM 2847 C CA . PRO A 1 378 ? -9.153 7.083 20.459 1.00 97.00 378 PRO A CA 1
ATOM 2848 C C . PRO A 1 378 ? -7.704 7.589 20.455 1.00 97.00 378 PRO A C 1
ATOM 2850 O O . PRO A 1 378 ? -6.888 7.177 21.275 1.00 97.00 378 PRO A O 1
ATOM 2853 N N . LEU A 1 379 ? -7.363 8.465 19.510 1.00 97.38 379 LEU A N 1
ATOM 2854 C CA . LEU A 1 379 ? -5.984 8.910 19.316 1.00 97.38 379 LEU A CA 1
ATOM 2855 C C . LEU A 1 379 ? -5.656 10.148 20.162 1.00 97.38 379 LEU A C 1
ATOM 2857 O O . LEU A 1 379 ? -6.386 11.142 20.160 1.00 97.38 379 LEU A O 1
ATOM 2861 N N . HIS A 1 380 ? -4.504 10.133 20.838 1.00 97.88 380 HIS A N 1
ATOM 2862 C CA . HIS A 1 380 ? -4.032 11.283 21.608 1.00 97.88 380 HIS A CA 1
ATOM 2863 C C . HIS A 1 380 ? -3.695 12.470 20.685 1.00 97.88 380 HIS A C 1
ATOM 2865 O O . HIS A 1 380 ? -2.821 12.381 19.815 1.00 97.88 380 HIS A O 1
ATOM 2871 N N . ARG A 1 381 ? -4.357 13.616 20.895 1.00 97.12 381 ARG A N 1
ATOM 2872 C CA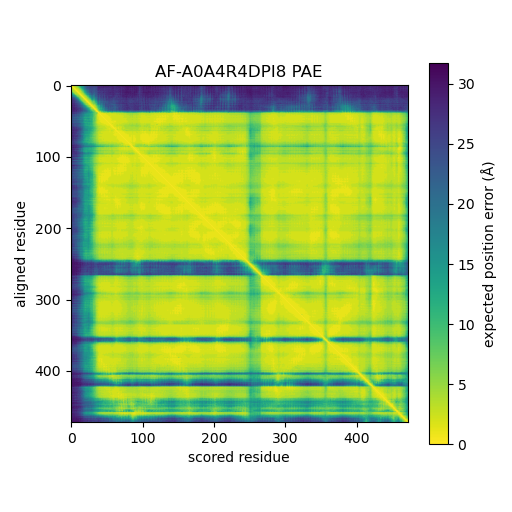 . ARG A 1 381 ? -4.287 14.801 20.013 1.00 97.12 381 ARG A CA 1
ATOM 2873 C C . ARG A 1 381 ? -2.871 15.334 19.810 1.00 97.12 381 ARG A C 1
ATOM 2875 O O . ARG A 1 381 ? -2.496 15.629 18.677 1.00 97.12 381 ARG A O 1
ATOM 2882 N N . GLY A 1 382 ? -2.095 15.467 20.888 1.00 97.56 382 GLY A N 1
ATOM 2883 C CA . GLY A 1 382 ? -0.730 16.002 20.823 1.00 97.56 382 GLY A CA 1
ATOM 2884 C C . GLY A 1 382 ? 0.215 15.096 20.034 1.00 97.56 382 GLY A C 1
ATOM 2885 O O . GLY A 1 382 ? 0.916 15.564 19.142 1.00 97.56 382 GLY A O 1
ATOM 2886 N N . LEU A 1 383 ? 0.153 13.786 20.295 1.00 98.00 383 LEU A N 1
ATOM 2887 C CA . LEU A 1 383 ? 1.003 12.795 19.628 1.00 98.00 383 LEU A CA 1
ATOM 2888 C C . LEU A 1 383 ? 0.633 12.653 18.151 1.00 98.00 383 LEU A C 1
ATOM 2890 O O . LEU A 1 383 ? 1.515 12.641 17.302 1.00 98.00 383 LEU A O 1
ATOM 2894 N N . THR A 1 384 ? -0.665 12.641 17.834 1.00 98.25 384 THR A N 1
ATOM 2895 C CA . THR A 1 384 ? -1.144 12.571 16.445 1.00 98.25 384 THR A CA 1
ATOM 2896 C C . THR A 1 384 ? -0.668 13.777 15.637 1.00 98.25 384 THR A C 1
ATOM 2898 O O . THR A 1 384 ? -0.185 13.622 14.523 1.00 98.25 384 THR A O 1
ATOM 2901 N N . ARG A 1 385 ? -0.751 14.992 16.198 1.00 97.50 385 ARG A N 1
ATOM 2902 C CA . ARG A 1 385 ? -0.247 16.209 15.538 1.00 97.50 385 ARG A CA 1
ATOM 2903 C C . ARG A 1 385 ? 1.267 16.186 15.360 1.00 97.50 385 ARG A C 1
ATOM 2905 O O . ARG A 1 385 ? 1.735 16.537 14.284 1.00 97.50 385 ARG A O 1
ATOM 2912 N N . LEU A 1 386 ? 2.011 15.760 16.381 1.00 97.62 386 LEU A N 1
ATOM 2913 C CA . LEU A 1 386 ? 3.464 15.624 16.301 1.00 97.62 386 LEU A CA 1
ATOM 2914 C C . LEU A 1 386 ? 3.862 14.637 15.196 1.00 97.62 386 LEU A C 1
ATOM 2916 O O . LEU A 1 386 ? 4.642 14.988 14.319 1.00 97.62 386 LEU A O 1
ATOM 2920 N N . MET A 1 387 ? 3.273 13.439 15.187 1.00 98.12 387 MET A N 1
ATOM 2921 C CA . MET A 1 387 ? 3.515 12.438 14.147 1.00 98.12 387 MET A CA 1
ATOM 2922 C C . MET A 1 387 ? 3.100 12.932 12.759 1.00 98.12 387 MET A C 1
ATOM 2924 O O . MET A 1 387 ? 3.843 12.736 11.805 1.00 98.12 387 MET A O 1
ATOM 2928 N N . GLY A 1 388 ? 1.956 13.611 12.635 1.00 97.50 388 GLY A N 1
ATOM 2929 C CA . GLY A 1 388 ? 1.531 14.234 11.380 1.00 97.50 388 GLY A CA 1
ATOM 2930 C C . GLY A 1 388 ? 2.527 15.287 10.882 1.00 97.50 388 GLY A C 1
ATOM 2931 O O . GLY A 1 388 ? 2.796 15.351 9.690 1.00 97.50 388 GLY A O 1
ATOM 2932 N N . GLY A 1 389 ? 3.128 16.070 11.783 1.00 97.50 389 GLY A N 1
ATOM 2933 C CA . GLY A 1 389 ? 4.207 17.003 11.447 1.00 97.50 389 GLY A CA 1
ATOM 2934 C C . GLY A 1 389 ? 5.486 16.290 10.999 1.00 97.50 389 GLY A C 1
ATOM 2935 O O . GLY A 1 389 ? 6.052 16.644 9.971 1.00 97.50 389 GLY A O 1
ATOM 2936 N N . ILE A 1 390 ? 5.902 15.239 11.715 1.00 97.81 390 ILE A N 1
ATOM 2937 C CA . ILE A 1 390 ? 7.068 14.419 11.342 1.00 97.81 390 ILE A CA 1
ATOM 2938 C C . ILE A 1 390 ? 6.847 13.732 9.986 1.00 97.81 390 ILE A C 1
ATOM 2940 O O . ILE A 1 390 ? 7.783 13.622 9.205 1.00 97.81 390 ILE A O 1
ATOM 2944 N N . ALA A 1 391 ? 5.619 13.320 9.659 1.00 96.38 391 ALA A N 1
ATOM 2945 C CA . ALA A 1 391 ? 5.288 12.695 8.377 1.00 96.38 391 ALA A CA 1
ATOM 2946 C C . ALA A 1 391 ? 5.609 13.597 7.165 1.00 96.38 391 ALA A C 1
ATOM 2948 O O . ALA A 1 391 ? 5.947 13.089 6.098 1.00 96.38 391 ALA A O 1
ATOM 2949 N N . VAL A 1 392 ? 5.591 14.927 7.328 1.00 96.94 392 VAL A N 1
ATOM 2950 C CA . VAL A 1 392 ? 5.996 15.881 6.275 1.00 96.94 392 VAL A CA 1
ATOM 2951 C C . VAL A 1 392 ? 7.480 15.735 5.911 1.00 96.94 392 VAL A C 1
ATOM 2953 O O . VAL A 1 392 ? 7.862 16.036 4.781 1.00 96.94 392 VAL A O 1
ATOM 2956 N N . LEU A 1 393 ? 8.314 15.196 6.810 1.00 96.06 393 LEU A N 1
ATOM 2957 C CA . LEU A 1 393 ? 9.730 14.928 6.535 1.00 96.06 393 LEU A CA 1
ATOM 2958 C C . LEU A 1 393 ? 9.951 13.896 5.423 1.00 96.06 393 LEU A C 1
ATOM 2960 O O . LEU A 1 393 ? 11.076 13.787 4.946 1.00 96.06 393 LEU A O 1
ATOM 2964 N N . LEU A 1 394 ? 8.904 13.207 4.944 1.00 94.88 394 LEU A N 1
ATOM 2965 C CA . LEU A 1 394 ? 8.980 12.403 3.721 1.00 94.88 394 LEU A CA 1
ATOM 2966 C C . LEU A 1 394 ? 9.552 13.229 2.562 1.00 94.88 394 LEU A C 1
ATOM 2968 O O . LEU A 1 394 ? 10.364 12.731 1.788 1.00 94.88 394 LEU A O 1
ATOM 2972 N N . LEU A 1 395 ? 9.205 14.519 2.491 1.00 95.56 395 LEU A N 1
ATOM 2973 C CA . LEU A 1 395 ? 9.725 15.442 1.483 1.00 95.56 395 LEU A CA 1
ATOM 2974 C C . LEU A 1 395 ? 11.259 15.513 1.471 1.00 95.56 395 LEU A C 1
ATOM 2976 O O . LEU A 1 395 ? 11.829 15.706 0.405 1.00 95.56 395 LEU A O 1
ATOM 2980 N N . VAL A 1 396 ? 11.934 15.305 2.608 1.00 92.38 396 VAL A N 1
ATOM 2981 C CA . VAL A 1 396 ? 13.407 15.269 2.682 1.00 92.38 396 VAL A CA 1
ATOM 2982 C C . VAL A 1 396 ? 13.970 14.046 1.954 1.00 92.38 396 VAL A C 1
ATOM 2984 O O . VAL A 1 396 ? 14.960 14.152 1.233 1.00 92.38 396 VAL A O 1
ATOM 2987 N N . SER A 1 397 ? 13.326 12.882 2.075 1.00 90.75 397 SER A N 1
ATOM 2988 C CA . SER A 1 397 ? 13.709 11.705 1.285 1.00 90.75 397 SER A CA 1
ATOM 2989 C C . SER A 1 397 ? 13.458 11.920 -0.208 1.00 90.75 397 SER A C 1
ATOM 2991 O O . SER A 1 397 ? 14.262 11.492 -1.035 1.00 90.75 397 SER A O 1
ATOM 2993 N N . LEU A 1 398 ? 12.386 12.631 -0.571 1.00 92.25 398 LEU A N 1
ATOM 2994 C CA . LEU A 1 398 ? 12.078 12.928 -1.974 1.00 92.25 398 LEU A CA 1
ATOM 2995 C C . LEU A 1 398 ? 13.051 13.940 -2.590 1.00 92.25 398 LEU A C 1
ATOM 2997 O O . LEU A 1 398 ? 13.454 13.781 -3.740 1.00 92.25 398 LEU A O 1
ATOM 3001 N N . THR A 1 399 ? 13.488 14.951 -1.838 1.00 89.25 399 THR A N 1
ATOM 3002 C CA . THR A 1 399 ? 14.546 15.856 -2.310 1.00 89.25 399 THR A CA 1
ATOM 3003 C C . THR A 1 399 ? 15.890 15.142 -2.412 1.00 89.25 399 THR A C 1
ATOM 3005 O O . THR A 1 399 ? 16.641 15.402 -3.353 1.00 89.25 399 THR A O 1
ATOM 3008 N N . SER A 1 400 ? 16.176 14.192 -1.509 1.00 86.62 400 SER A N 1
ATOM 3009 C CA . SER A 1 400 ? 17.366 13.341 -1.606 1.00 86.62 400 SER A CA 1
ATOM 3010 C C . SER A 1 400 ? 17.390 12.561 -2.925 1.00 86.62 400 SER A C 1
ATOM 3012 O O . SER A 1 400 ? 18.406 12.570 -3.627 1.00 86.62 400 SER A O 1
ATOM 3014 N N . LEU A 1 401 ? 16.249 11.990 -3.323 1.00 87.81 401 LEU A N 1
ATOM 3015 C CA . LEU A 1 401 ? 16.079 11.325 -4.615 1.00 87.81 401 LEU A CA 1
ATOM 3016 C C . LEU A 1 401 ? 16.318 12.276 -5.806 1.00 87.81 401 LEU A C 1
ATOM 3018 O O . LEU A 1 401 ? 17.009 11.909 -6.752 1.00 87.81 401 LEU A O 1
ATOM 3022 N N . ALA A 1 402 ? 15.799 13.507 -5.744 1.00 86.56 402 ALA A N 1
ATOM 3023 C CA . ALA A 1 402 ? 15.849 14.479 -6.844 1.00 86.56 402 ALA A CA 1
ATOM 3024 C C . ALA A 1 402 ? 17.206 15.188 -7.037 1.00 86.56 402 ALA A C 1
ATOM 3026 O O . ALA A 1 402 ? 17.428 15.848 -8.046 1.00 86.56 402 ALA A O 1
ATOM 3027 N N . SER A 1 403 ? 18.127 15.061 -6.086 1.00 82.44 403 SER A N 1
ATOM 3028 C CA . SER A 1 403 ? 19.403 15.796 -6.015 1.00 82.44 403 SER A CA 1
ATOM 3029 C C . SER A 1 403 ? 20.446 15.547 -7.135 1.00 82.44 403 SER A C 1
ATOM 3031 O O . SER A 1 403 ? 21.569 16.039 -7.039 1.00 82.44 403 SER A O 1
ATOM 3033 N N . GLY A 1 404 ? 20.114 14.799 -8.191 1.00 62.53 404 GLY A N 1
ATOM 3034 C CA . GLY A 1 404 ? 20.841 14.794 -9.472 1.00 62.53 404 GLY A CA 1
ATOM 3035 C C . GLY A 1 404 ? 22.164 14.017 -9.559 1.00 62.53 404 GLY A C 1
ATOM 3036 O O . GLY A 1 404 ? 22.653 13.813 -10.662 1.00 62.53 404 GLY A O 1
ATOM 3037 N N . GLN A 1 405 ? 22.735 13.525 -8.455 1.00 72.69 405 GLN A N 1
ATOM 3038 C CA . GLN A 1 405 ? 23.991 12.743 -8.480 1.00 72.69 405 GLN A CA 1
ATOM 3039 C C . GLN A 1 405 ? 23.805 11.246 -8.803 1.00 72.69 405 GLN A C 1
ATOM 3041 O O . GLN A 1 405 ? 24.748 10.464 -8.699 1.00 72.69 405 GLN A O 1
ATOM 3046 N N . GLN A 1 406 ? 22.591 10.832 -9.166 1.00 81.12 406 GLN A N 1
ATOM 3047 C CA . GLN A 1 406 ? 22.224 9.427 -9.319 1.00 81.12 406 GLN A CA 1
ATOM 3048 C C . GLN A 1 406 ? 22.401 8.957 -10.768 1.00 81.12 406 GLN A C 1
ATOM 3050 O O . GLN A 1 406 ? 21.867 9.569 -11.693 1.00 81.12 406 GLN A O 1
ATOM 3055 N N . ASP A 1 407 ? 23.107 7.843 -10.971 1.00 84.56 407 ASP A N 1
ATOM 3056 C CA . ASP A 1 407 ? 23.234 7.209 -12.287 1.00 84.56 407 ASP A CA 1
ATOM 3057 C C . ASP A 1 407 ? 22.042 6.272 -12.545 1.00 84.56 407 ASP A C 1
ATOM 3059 O O . ASP A 1 407 ? 22.053 5.094 -12.189 1.00 84.56 407 ASP A O 1
ATOM 3063 N N . TRP A 1 408 ? 20.989 6.812 -13.163 1.00 88.25 408 TRP A N 1
ATOM 3064 C CA . TRP A 1 408 ? 19.766 6.075 -13.515 1.00 88.25 408 TRP A CA 1
ATOM 3065 C C . TRP A 1 408 ? 19.964 5.041 -14.629 1.00 88.25 408 TRP A C 1
ATOM 3067 O O . TRP A 1 408 ? 19.085 4.208 -14.854 1.00 88.25 408 TRP A O 1
ATOM 3077 N N . SER A 1 409 ? 21.094 5.089 -15.339 1.00 84.69 409 SER A N 1
ATOM 3078 C CA . SER A 1 409 ? 21.383 4.172 -16.445 1.00 84.69 409 SER A CA 1
ATOM 3079 C C . SER A 1 409 ? 21.972 2.842 -15.974 1.00 84.69 409 SER A C 1
ATOM 3081 O O . SER A 1 409 ? 21.888 1.847 -16.693 1.00 84.69 409 SER A O 1
ATOM 3083 N N . LYS A 1 410 ? 22.534 2.798 -14.757 1.00 84.62 410 LYS A N 1
ATOM 3084 C CA . LYS A 1 410 ? 23.193 1.609 -14.210 1.00 84.62 410 LYS A CA 1
ATOM 3085 C C . LYS A 1 410 ? 22.258 0.823 -13.286 1.00 84.62 410 LYS A C 1
ATOM 3087 O O . LYS A 1 410 ? 21.987 1.272 -12.164 1.00 84.62 410 LYS A O 1
ATOM 3092 N N . PRO A 1 411 ? 21.773 -0.358 -13.711 1.00 82.12 411 PRO A N 1
ATOM 3093 C CA . PRO A 1 411 ? 20.996 -1.214 -12.830 1.00 82.12 411 PRO A CA 1
ATOM 3094 C C . PRO A 1 411 ? 21.866 -1.689 -11.663 1.00 82.12 411 PRO A C 1
ATOM 3096 O O . PRO A 1 411 ? 23.056 -1.958 -11.826 1.00 82.12 411 PRO A O 1
ATOM 3099 N N . LEU A 1 412 ? 21.266 -1.779 -10.480 1.00 79.75 412 LEU A N 1
ATOM 3100 C CA . LEU A 1 412 ? 21.857 -2.427 -9.311 1.00 79.75 412 LEU A CA 1
ATOM 3101 C C . LEU A 1 412 ? 21.479 -3.916 -9.349 1.00 79.75 412 LEU A C 1
ATOM 3103 O O . LEU A 1 412 ? 20.312 -4.213 -9.085 1.00 79.75 412 LEU A O 1
ATOM 3107 N N . PRO A 1 413 ? 22.417 -4.838 -9.650 1.00 69.00 413 PRO A N 1
ATOM 3108 C CA . PRO A 1 413 ? 22.104 -6.262 -9.774 1.00 69.00 413 PRO A CA 1
ATOM 3109 C C . PRO A 1 413 ? 21.591 -6.860 -8.460 1.00 69.00 413 PRO A C 1
ATOM 3111 O O . PRO A 1 413 ? 22.040 -6.463 -7.378 1.00 69.00 413 PRO A O 1
ATOM 3114 N N . GLU A 1 414 ? 20.739 -7.878 -8.538 1.00 64.81 414 GLU A N 1
ATOM 3115 C CA . GLU A 1 414 ? 20.342 -8.757 -7.437 1.00 64.81 414 GLU A CA 1
ATOM 3116 C C . GLU A 1 414 ? 21.537 -9.409 -6.745 1.00 64.81 414 GLU A C 1
ATOM 3118 O O . GLU A 1 414 ? 21.608 -9.476 -5.519 1.00 64.81 414 GLU A O 1
ATOM 3123 N N . ALA A 1 415 ? 22.572 -9.767 -7.505 1.00 59.84 415 ALA A N 1
ATOM 3124 C CA . ALA A 1 415 ? 23.802 -10.327 -6.944 1.00 59.84 415 ALA A CA 1
ATOM 3125 C C . ALA A 1 415 ? 24.521 -9.387 -5.948 1.00 59.84 415 ALA A C 1
ATOM 3127 O O . ALA A 1 415 ? 25.215 -9.857 -5.042 1.00 59.84 415 ALA A O 1
ATOM 3128 N N . SER A 1 416 ? 24.321 -8.063 -6.043 1.00 59.19 416 SER A N 1
ATOM 3129 C CA . SER A 1 416 ? 24.874 -7.104 -5.070 1.00 59.19 416 SER A CA 1
ATOM 3130 C C . SER A 1 416 ? 24.254 -7.226 -3.667 1.00 59.19 416 SER A C 1
ATOM 3132 O O . SER A 1 416 ? 24.753 -6.628 -2.714 1.00 59.19 416 SER A O 1
ATOM 3134 N N . TRP A 1 417 ? 23.200 -8.037 -3.506 1.00 58.72 417 TRP A N 1
ATOM 3135 C CA . TRP A 1 417 ? 22.506 -8.259 -2.235 1.00 58.72 417 TRP A CA 1
ATOM 3136 C C . TRP A 1 417 ? 23.293 -9.156 -1.268 1.00 58.72 417 TRP A C 1
ATOM 3138 O O . TRP A 1 417 ? 22.988 -9.175 -0.077 1.00 58.72 417 TRP A O 1
ATOM 3148 N N . ALA A 1 418 ? 24.291 -9.903 -1.761 1.00 50.28 418 ALA A N 1
ATOM 3149 C CA . ALA A 1 418 ? 25.044 -10.883 -0.975 1.00 50.28 418 ALA A CA 1
ATOM 3150 C C . ALA A 1 418 ? 26.115 -10.267 -0.051 1.00 50.28 418 ALA A C 1
ATOM 3152 O O . ALA A 1 418 ? 26.591 -10.934 0.870 1.00 50.28 418 ALA A O 1
ATOM 3153 N N . ALA A 1 419 ? 26.495 -9.000 -0.255 1.00 46.97 419 ALA A N 1
ATOM 3154 C CA . ALA A 1 419 ? 27.402 -8.314 0.660 1.00 46.97 419 ALA A CA 1
ATOM 3155 C C . ALA A 1 419 ? 26.640 -7.867 1.924 1.00 46.97 419 ALA A C 1
ATOM 3157 O O . ALA A 1 419 ? 25.537 -7.329 1.809 1.00 46.97 419 ALA A O 1
ATOM 3158 N N . PRO A 1 420 ? 27.206 -8.012 3.139 1.00 47.34 420 PRO A N 1
ATOM 3159 C CA . PRO A 1 420 ? 26.571 -7.592 4.386 1.00 47.34 420 PRO A CA 1
ATOM 3160 C C . PRO A 1 420 ? 26.618 -6.065 4.538 1.00 47.34 420 PRO A C 1
ATOM 3162 O O . PRO A 1 420 ? 27.175 -5.531 5.497 1.00 47.34 420 PRO A O 1
ATOM 3165 N N . GLN A 1 421 ? 26.035 -5.327 3.598 1.00 53.75 421 GLN A N 1
ATOM 3166 C CA . GLN A 1 421 ? 25.784 -3.913 3.788 1.00 53.75 421 GLN A CA 1
ATOM 3167 C C . GLN A 1 421 ? 24.550 -3.778 4.679 1.00 53.75 421 GLN A C 1
ATOM 3169 O O . GLN A 1 421 ? 23.410 -3.945 4.257 1.00 53.75 421 GLN A O 1
ATOM 3174 N N . ARG A 1 422 ? 24.809 -3.515 5.965 1.00 67.44 422 ARG A N 1
ATOM 3175 C CA . ARG A 1 422 ? 23.827 -3.252 7.029 1.00 67.44 422 ARG A CA 1
ATOM 3176 C C . ARG A 1 422 ? 23.124 -1.902 6.814 1.00 67.44 422 ARG A C 1
ATOM 3178 O O . ARG A 1 422 ? 23.173 -1.027 7.676 1.00 67.44 422 ARG A O 1
ATOM 3185 N N . VAL A 1 423 ? 22.531 -1.702 5.643 1.00 86.19 423 VAL A N 1
ATOM 3186 C CA . VAL A 1 423 ? 21.886 -0.449 5.256 1.00 86.19 423 VAL A CA 1
ATOM 3187 C C . VAL A 1 423 ? 20.399 -0.541 5.571 1.00 86.19 423 VAL A C 1
ATOM 3189 O O . VAL A 1 423 ? 19.697 -1.447 5.127 1.00 86.19 423 VAL A O 1
ATOM 3192 N N . LEU A 1 424 ? 19.918 0.394 6.386 1.00 91.94 424 LEU A N 1
ATOM 3193 C CA . LEU A 1 424 ? 18.530 0.445 6.826 1.00 91.94 424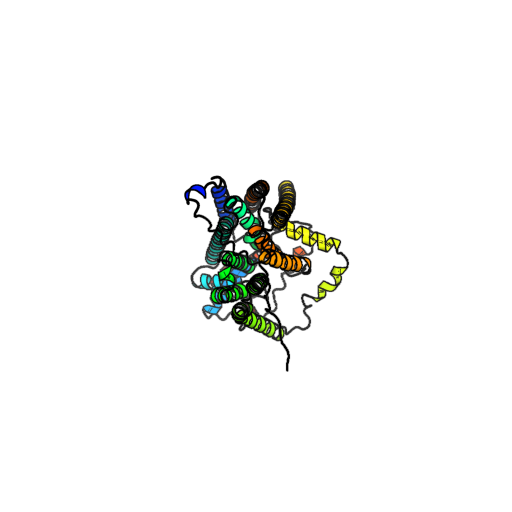 LEU A CA 1
ATOM 3194 C C . LEU A 1 424 ? 17.672 1.214 5.814 1.00 91.94 424 LEU A C 1
ATOM 3196 O O . LEU A 1 424 ? 18.144 2.148 5.164 1.00 91.94 424 LEU A O 1
ATOM 3200 N N . TYR A 1 425 ? 16.397 0.829 5.724 1.00 93.06 425 TYR A N 1
ATOM 3201 C CA . TYR A 1 425 ? 15.357 1.497 4.927 1.00 93.06 425 TYR A CA 1
ATOM 3202 C C . TYR A 1 425 ? 15.697 1.635 3.434 1.00 93.06 425 TYR A C 1
ATOM 3204 O O . TYR A 1 425 ? 15.312 2.611 2.793 1.00 93.06 425 TYR A O 1
ATOM 3212 N N . GLN A 1 426 ? 16.449 0.672 2.896 1.00 91.19 426 GLN A N 1
ATOM 3213 C CA . GLN A 1 426 ? 16.901 0.674 1.509 1.00 91.19 426 GLN A CA 1
ATOM 3214 C C . GLN A 1 426 ? 15.742 0.484 0.520 1.00 91.19 426 GLN A C 1
ATOM 3216 O O . GLN A 1 426 ? 14.964 -0.463 0.636 1.00 91.19 426 GLN A O 1
ATOM 3221 N N . HIS A 1 427 ? 15.723 1.332 -0.505 1.00 91.19 427 HIS A N 1
ATOM 3222 C CA . HIS A 1 427 ? 14.908 1.215 -1.712 1.00 91.19 427 HIS A CA 1
ATOM 3223 C C . HIS A 1 427 ? 15.815 1.333 -2.937 1.00 91.19 427 HIS A C 1
ATOM 3225 O O . HIS A 1 427 ? 16.764 2.114 -2.922 1.00 91.19 427 HIS A O 1
ATOM 3231 N N . ARG A 1 428 ? 15.563 0.549 -3.990 1.00 90.19 428 ARG A N 1
ATOM 3232 C CA . ARG A 1 428 ? 16.446 0.453 -5.167 1.00 90.19 428 ARG A CA 1
ATOM 3233 C C . ARG A 1 428 ? 15.680 0.805 -6.437 1.00 90.19 428 ARG A C 1
ATOM 3235 O O . ARG A 1 428 ? 15.139 -0.094 -7.078 1.00 90.19 428 ARG A O 1
ATOM 3242 N N . PRO A 1 429 ? 15.630 2.090 -6.807 1.00 91.12 429 PRO A N 1
ATOM 3243 C CA . PRO A 1 429 ? 14.929 2.535 -8.007 1.00 91.12 429 PRO A CA 1
ATOM 3244 C C . PRO A 1 429 ? 15.371 1.812 -9.285 1.00 91.12 429 PRO A C 1
ATOM 3246 O O . PRO A 1 429 ? 14.552 1.600 -10.169 1.00 91.12 429 PRO A O 1
ATOM 3249 N N . THR A 1 430 ? 16.643 1.404 -9.377 1.00 90.50 430 THR A N 1
ATOM 3250 C CA . THR A 1 430 ? 17.240 0.903 -10.625 1.00 90.50 430 THR A CA 1
ATOM 3251 C C . THR A 1 430 ? 17.283 -0.623 -10.757 1.00 90.50 430 THR A C 1
ATOM 3253 O O . THR A 1 430 ? 17.810 -1.116 -11.752 1.00 90.50 430 THR A O 1
ATOM 3256 N N . ALA A 1 431 ? 16.738 -1.391 -9.800 1.00 87.75 431 ALA A N 1
ATOM 3257 C CA . ALA A 1 431 ? 16.854 -2.860 -9.808 1.00 87.75 431 ALA A CA 1
ATOM 3258 C C . ALA A 1 431 ? 16.295 -3.492 -11.099 1.00 87.75 431 ALA A C 1
ATOM 3260 O O . ALA A 1 431 ? 16.924 -4.365 -11.681 1.00 87.75 431 ALA A O 1
ATOM 3261 N N . PHE A 1 432 ? 15.167 -2.974 -11.597 1.00 89.06 432 PHE A N 1
ATOM 3262 C CA . PHE A 1 432 ? 14.518 -3.436 -12.831 1.00 89.06 432 PHE A CA 1
ATOM 3263 C C . PHE A 1 432 ? 14.596 -2.406 -13.971 1.00 89.06 432 PHE A C 1
ATOM 3265 O O . PHE A 1 432 ? 13.759 -2.392 -14.874 1.00 89.06 432 PHE A O 1
ATOM 3272 N N . ALA A 1 433 ? 15.611 -1.533 -13.963 1.00 89.94 433 ALA A N 1
ATOM 3273 C CA . ALA A 1 433 ? 15.793 -0.517 -15.006 1.00 89.94 433 ALA A CA 1
ATOM 3274 C C . ALA A 1 433 ? 15.942 -1.132 -16.410 1.00 89.94 433 ALA A C 1
ATOM 3276 O O . ALA A 1 433 ? 15.479 -0.565 -17.396 1.00 89.94 433 ALA A O 1
ATOM 3277 N N . ALA A 1 434 ? 16.524 -2.332 -16.505 1.00 88.44 434 ALA A N 1
ATOM 3278 C CA . ALA A 1 434 ? 16.636 -3.062 -17.765 1.00 88.44 434 ALA A CA 1
ATOM 3279 C C . ALA A 1 434 ? 15.261 -3.383 -18.386 1.00 88.44 434 ALA A C 1
ATOM 3281 O O . ALA A 1 434 ? 15.100 -3.244 -19.600 1.00 88.44 434 ALA A O 1
ATOM 3282 N N . SER A 1 435 ? 14.258 -3.750 -17.575 1.00 89.62 435 SER A N 1
ATOM 3283 C CA . SER A 1 435 ? 12.885 -3.984 -18.050 1.00 89.62 435 SER A CA 1
ATOM 3284 C C . SER A 1 435 ? 12.279 -2.706 -18.634 1.00 89.62 435 SER A C 1
ATOM 3286 O O . SER A 1 435 ? 11.615 -2.754 -19.668 1.00 89.62 435 SER A O 1
ATOM 3288 N N . TRP A 1 436 ? 12.580 -1.548 -18.033 1.00 90.94 436 TRP A N 1
ATOM 3289 C CA . TRP A 1 436 ? 12.149 -0.247 -18.547 1.00 90.94 436 TRP A CA 1
ATOM 3290 C C . TRP A 1 436 ? 12.784 0.091 -19.899 1.00 90.94 436 TRP A C 1
ATOM 3292 O O . TRP A 1 436 ? 12.068 0.401 -20.845 1.00 90.94 436 TRP A O 1
ATOM 3302 N N . PHE A 1 437 ? 14.106 -0.033 -20.036 1.00 88.88 437 PHE A N 1
ATOM 3303 C CA . PHE A 1 437 ? 14.789 0.241 -21.311 1.00 88.88 437 PHE A CA 1
ATOM 3304 C C . PHE A 1 437 ? 14.402 -0.744 -22.425 1.00 88.88 437 PHE A C 1
ATOM 3306 O O . PHE A 1 437 ? 14.503 -0.429 -23.608 1.00 88.88 437 PHE A O 1
ATOM 3313 N N . THR A 1 438 ? 13.895 -1.924 -22.063 1.00 88.81 438 THR A N 1
ATOM 3314 C CA . THR A 1 438 ? 13.361 -2.896 -23.026 1.00 88.81 438 THR A CA 1
ATOM 3315 C C . THR A 1 438 ? 12.016 -2.443 -23.618 1.00 88.81 438 THR A C 1
ATOM 3317 O O . THR A 1 438 ? 11.661 -2.869 -24.718 1.00 88.81 438 THR A O 1
ATOM 3320 N N . LEU A 1 439 ? 11.272 -1.539 -22.965 1.00 88.12 439 LEU A N 1
ATOM 3321 C CA . LEU A 1 439 ? 9.971 -1.060 -23.456 1.00 88.12 439 LEU A CA 1
ATOM 3322 C C . LEU A 1 439 ? 10.050 -0.431 -24.853 1.00 88.12 439 LEU A C 1
ATOM 3324 O O . LEU A 1 439 ? 9.147 -0.650 -25.662 1.00 88.12 439 LEU A O 1
ATOM 3328 N N . ASP A 1 440 ? 11.130 0.291 -25.158 1.00 79.94 440 ASP A N 1
ATOM 3329 C CA . ASP A 1 440 ? 11.315 0.938 -26.462 1.00 79.94 440 ASP A CA 1
ATOM 3330 C C . ASP A 1 440 ? 11.466 -0.095 -27.584 1.00 79.94 440 ASP A C 1
ATOM 3332 O O . ASP A 1 440 ? 10.885 0.043 -28.659 1.00 79.94 440 ASP A O 1
ATOM 3336 N N . SER A 1 441 ? 12.167 -1.199 -27.314 1.00 80.25 441 SER A N 1
ATOM 3337 C CA . SER A 1 441 ? 12.304 -2.296 -28.279 1.00 80.25 441 SER A CA 1
ATOM 3338 C C . SER A 1 441 ? 10.977 -3.026 -28.538 1.00 80.25 441 SER A C 1
ATOM 3340 O O . SER A 1 441 ? 10.701 -3.429 -29.673 1.00 80.25 441 SER A O 1
ATOM 3342 N N . LEU A 1 442 ? 10.098 -3.094 -27.527 1.00 83.25 442 LEU A N 1
ATOM 3343 C CA . LEU A 1 442 ? 8.747 -3.657 -27.640 1.00 83.25 442 LEU A CA 1
ATOM 3344 C C . LEU A 1 442 ? 7.782 -2.780 -28.450 1.00 83.25 442 LEU A C 1
ATOM 3346 O O . LEU A 1 442 ? 6.707 -3.253 -28.830 1.00 83.25 442 LEU A O 1
ATOM 3350 N N . ALA A 1 443 ? 8.127 -1.522 -28.748 1.00 77.00 443 ALA A N 1
ATOM 3351 C CA . ALA A 1 443 ? 7.308 -0.666 -29.609 1.00 77.00 443 ALA A CA 1
ATOM 3352 C C . ALA A 1 443 ? 7.160 -1.240 -31.030 1.00 77.00 443 ALA A C 1
ATOM 3354 O O . ALA A 1 443 ? 6.159 -0.989 -31.694 1.00 77.00 443 ALA A O 1
ATOM 3355 N N . THR A 1 444 ? 8.114 -2.069 -31.465 1.00 77.38 444 THR A N 1
ATOM 3356 C CA . THR A 1 444 ? 8.094 -2.755 -32.768 1.00 77.38 444 THR A CA 1
ATOM 3357 C C . THR A 1 444 ? 7.174 -3.981 -32.817 1.00 77.38 444 THR A C 1
ATOM 3359 O O . THR A 1 444 ? 7.079 -4.637 -33.853 1.00 77.38 444 THR A O 1
ATOM 3362 N N . GLY A 1 445 ? 6.507 -4.319 -31.707 1.00 76.69 445 GLY A N 1
ATOM 3363 C CA . GLY A 1 445 ? 5.620 -5.481 -31.606 1.00 76.69 445 GLY A CA 1
ATOM 3364 C C . GLY A 1 445 ? 6.341 -6.822 -31.451 1.00 76.69 445 GLY A C 1
ATOM 3365 O O . GLY A 1 445 ? 5.692 -7.863 -31.426 1.00 76.69 445 GLY A O 1
ATOM 3366 N N . ARG A 1 446 ? 7.674 -6.820 -31.328 1.00 77.62 446 ARG A N 1
ATOM 3367 C CA . ARG A 1 446 ? 8.485 -8.031 -31.153 1.00 77.62 446 ARG A CA 1
ATOM 3368 C C . ARG A 1 446 ? 9.178 -8.027 -29.801 1.00 77.62 446 ARG A C 1
ATOM 3370 O O . ARG A 1 446 ? 9.718 -7.006 -29.383 1.00 77.62 446 ARG A O 1
ATOM 3377 N N . LEU A 1 447 ? 9.203 -9.187 -29.147 1.00 80.00 447 LEU A N 1
ATOM 3378 C CA . LEU A 1 447 ? 10.073 -9.412 -27.996 1.00 80.00 447 LEU A CA 1
ATOM 3379 C C . LEU A 1 447 ? 11.530 -9.483 -28.462 1.00 80.00 447 LEU A C 1
ATOM 3381 O O . LEU A 1 447 ? 11.835 -10.239 -29.390 1.00 80.00 447 LEU A O 1
ATOM 3385 N N . PRO A 1 448 ? 12.444 -8.749 -27.817 1.00 78.88 448 PRO A N 1
ATOM 3386 C CA . PRO A 1 448 ? 13.867 -8.936 -28.037 1.00 78.88 448 PRO A CA 1
ATOM 3387 C C . PRO A 1 448 ? 14.303 -10.366 -27.705 1.00 78.88 448 PRO A C 1
ATOM 3389 O O . PRO A 1 448 ? 13.766 -10.974 -26.772 1.00 78.88 448 PRO A O 1
ATOM 3392 N N . PRO A 1 449 ? 15.325 -10.897 -28.395 1.00 72.19 449 PRO A N 1
ATOM 3393 C CA . PRO A 1 449 ? 15.977 -12.130 -27.976 1.00 72.19 449 PRO A CA 1
ATOM 3394 C C . PRO A 1 449 ? 16.420 -12.039 -26.506 1.00 72.19 449 PRO A C 1
ATOM 3396 O O . PRO A 1 449 ? 17.119 -11.102 -26.124 1.00 72.19 449 PRO A O 1
ATOM 3399 N N . GLY A 1 450 ? 15.998 -12.999 -25.677 1.00 67.81 450 GLY A N 1
ATOM 3400 C CA . GLY A 1 450 ? 16.323 -13.036 -24.243 1.00 67.81 450 GLY A CA 1
ATOM 3401 C C . GLY A 1 450 ? 15.394 -12.225 -23.331 1.00 67.81 450 GLY A C 1
ATOM 3402 O O . GLY A 1 450 ? 15.641 -12.152 -22.129 1.00 67.81 450 GLY A O 1
ATOM 3403 N N . ALA A 1 451 ? 14.322 -11.637 -23.865 1.00 72.19 451 ALA A N 1
ATOM 3404 C CA . ALA A 1 451 ? 13.272 -11.028 -23.059 1.00 72.19 451 ALA A CA 1
ATOM 3405 C C . ALA A 1 451 ? 12.556 -12.097 -22.210 1.00 72.19 451 ALA A C 1
ATOM 3407 O O . ALA A 1 451 ? 12.042 -13.086 -22.733 1.00 72.19 451 ALA A O 1
ATOM 3408 N N . GLN A 1 452 ? 12.547 -11.911 -20.891 1.00 79.00 452 GLN A N 1
ATOM 3409 C CA . GLN A 1 452 ? 12.011 -12.865 -19.916 1.00 79.00 452 GLN A CA 1
ATOM 3410 C C . GLN A 1 452 ? 11.206 -12.130 -18.844 1.00 79.00 452 GLN A C 1
ATOM 3412 O O . GLN A 1 452 ? 11.341 -10.917 -18.687 1.00 79.00 452 GLN A O 1
ATOM 3417 N N . LEU A 1 453 ? 10.347 -12.867 -18.142 1.00 83.06 453 LEU A N 1
ATOM 3418 C CA . LEU A 1 453 ? 9.583 -12.368 -17.001 1.00 83.06 453 LEU A CA 1
ATOM 3419 C C . LEU A 1 453 ? 10.406 -12.553 -15.727 1.00 83.06 453 LEU A C 1
ATOM 3421 O O . LEU A 1 453 ? 10.991 -13.618 -15.530 1.00 83.06 453 LEU A O 1
ATOM 3425 N N . SER A 1 454 ? 10.409 -11.547 -14.855 1.00 77.00 454 SER A N 1
ATOM 3426 C CA . SER A 1 454 ? 11.153 -11.612 -13.589 1.00 77.00 454 SER A CA 1
ATOM 3427 C C . SER A 1 454 ? 10.342 -12.237 -12.443 1.00 77.00 454 SER A C 1
ATOM 3429 O O . SER A 1 454 ? 10.910 -12.628 -11.428 1.00 77.00 454 SER A O 1
ATOM 3431 N N . PHE A 1 455 ? 9.013 -12.347 -12.582 1.00 72.56 455 PHE A N 1
ATOM 3432 C CA . PHE A 1 455 ? 8.123 -12.859 -11.532 1.00 72.56 455 PHE A CA 1
ATOM 3433 C C . PHE A 1 455 ? 7.319 -14.080 -11.986 1.00 72.56 455 PHE A C 1
ATOM 3435 O O . PHE A 1 455 ? 6.522 -14.000 -12.917 1.00 72.56 455 PHE A O 1
ATOM 3442 N N . GLU A 1 456 ? 7.423 -15.178 -11.238 1.00 65.12 456 GLU A N 1
ATOM 3443 C CA . GLU A 1 456 ? 6.627 -16.397 -11.465 1.00 65.12 456 GLU A CA 1
ATOM 3444 C C . GLU A 1 456 ? 5.154 -16.250 -11.067 1.00 65.12 456 GLU A C 1
ATOM 3446 O O . GLU A 1 456 ? 4.283 -16.970 -11.543 1.00 65.12 456 GLU A O 1
ATOM 3451 N N . THR A 1 457 ? 4.859 -15.301 -10.176 1.00 63.66 457 THR A N 1
ATOM 3452 C CA . THR A 1 457 ? 3.503 -15.050 -9.657 1.00 63.66 457 THR A CA 1
ATOM 3453 C C . THR A 1 457 ? 2.704 -14.068 -10.519 1.00 63.66 457 THR A C 1
ATOM 3455 O O . THR A 1 457 ? 1.728 -13.480 -10.051 1.00 63.66 457 THR A O 1
ATOM 3458 N N . SER A 1 458 ? 3.123 -13.859 -11.770 1.00 77.94 458 SER A N 1
ATOM 3459 C CA . SER A 1 458 ? 2.484 -12.925 -12.696 1.00 77.94 458 SER A CA 1
ATOM 3460 C C . SER A 1 458 ? 1.330 -13.568 -13.482 1.00 77.94 458 SER A C 1
ATOM 3462 O O . SER A 1 458 ? 1.221 -14.790 -13.558 1.00 77.94 458 SER A O 1
ATOM 3464 N N . LEU A 1 459 ? 0.454 -12.748 -14.080 1.00 89.56 459 LEU A N 1
ATOM 3465 C CA . LEU A 1 459 ? -0.602 -13.232 -14.983 1.00 89.56 459 LEU A CA 1
ATOM 3466 C C . LEU A 1 459 ? 0.001 -13.856 -16.252 1.00 89.56 459 LEU A C 1
ATOM 3468 O O . LEU A 1 459 ? -0.649 -14.643 -16.939 1.00 89.56 459 LEU A O 1
ATOM 3472 N N . LEU A 1 460 ? 1.234 -13.479 -16.571 1.00 90.12 460 LEU A N 1
ATOM 3473 C CA . LEU A 1 460 ? 1.992 -13.980 -17.696 1.00 90.12 460 LEU A CA 1
ATOM 3474 C C . LEU A 1 460 ? 2.851 -15.168 -17.252 1.00 90.12 460 LEU A C 1
ATOM 3476 O O . LEU A 1 460 ? 3.485 -15.157 -16.198 1.00 90.12 460 LEU A O 1
ATOM 3480 N N . ILE A 1 461 ? 2.883 -16.205 -18.079 1.00 87.69 461 ILE A N 1
ATOM 3481 C CA . ILE A 1 461 ? 3.682 -17.407 -17.855 1.00 87.69 461 ILE A CA 1
ATOM 3482 C C . ILE A 1 461 ? 4.685 -17.508 -18.996 1.00 87.69 461 ILE A C 1
ATOM 3484 O O . ILE A 1 461 ? 4.309 -17.379 -20.161 1.00 87.69 461 ILE A O 1
ATOM 3488 N N . SER A 1 462 ? 5.945 -17.768 -18.658 1.00 84.50 462 SER A N 1
ATOM 3489 C CA . SER A 1 462 ? 7.007 -18.075 -19.614 1.00 84.50 462 SER A CA 1
ATOM 3490 C C . SER A 1 462 ? 7.300 -19.573 -19.584 1.00 84.50 462 SER A C 1
ATOM 3492 O O . SER A 1 462 ? 7.434 -20.149 -18.509 1.00 84.50 462 SER A O 1
ATOM 3494 N N . SER A 1 463 ? 7.422 -20.212 -20.749 1.00 77.50 463 SER A N 1
ATOM 3495 C CA . SER A 1 463 ? 7.991 -21.566 -20.848 1.00 77.50 463 SER A CA 1
ATOM 3496 C C . SER A 1 463 ? 9.522 -21.576 -20.870 1.00 77.50 463 SER A C 1
ATOM 3498 O O . SER A 1 463 ? 10.121 -22.641 -20.764 1.00 77.50 463 SER A O 1
ATOM 3500 N N . ALA A 1 464 ? 10.161 -20.415 -21.045 1.00 68.81 464 ALA A N 1
ATOM 3501 C CA . ALA A 1 464 ? 11.600 -20.273 -20.862 1.00 68.81 464 ALA A CA 1
ATOM 3502 C C . ALA A 1 464 ? 11.917 -20.142 -19.362 1.00 68.81 464 ALA A C 1
ATOM 3504 O O . ALA A 1 464 ? 11.147 -19.466 -18.666 1.00 68.81 46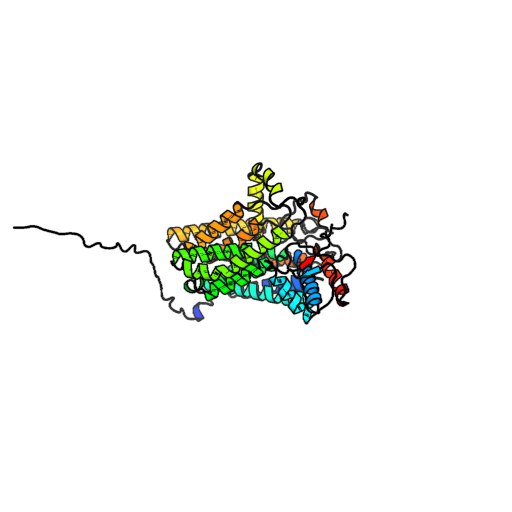4 ALA A O 1
ATOM 3505 N N . PRO A 1 465 ? 13.027 -20.734 -18.875 1.00 62.44 465 PRO A N 1
ATOM 3506 C CA . PRO A 1 465 ? 13.440 -20.592 -17.483 1.00 62.44 465 PRO A CA 1
ATOM 3507 C C . PRO A 1 465 ? 13.583 -19.105 -17.114 1.00 62.44 465 PRO A C 1
ATOM 3509 O O . PRO A 1 465 ? 13.952 -18.306 -17.985 1.00 62.44 465 PRO A O 1
ATOM 3512 N N . PRO A 1 466 ? 13.276 -18.718 -15.861 1.00 60.09 466 PRO A N 1
ATOM 3513 C CA . PRO A 1 466 ? 13.406 -17.337 -15.412 1.00 60.09 466 PRO A CA 1
ATOM 3514 C C . PRO A 1 466 ? 14.838 -16.832 -15.609 1.00 60.09 466 PRO A C 1
ATOM 3516 O O . PRO A 1 466 ? 15.799 -17.609 -15.629 1.00 60.09 466 PRO A O 1
ATOM 3519 N N . ARG A 1 467 ? 14.982 -15.514 -15.782 1.00 58.47 467 ARG A N 1
ATOM 3520 C CA . ARG A 1 467 ? 16.279 -14.890 -16.051 1.00 58.47 467 ARG A CA 1
ATOM 3521 C C . ARG A 1 467 ? 17.224 -15.161 -14.898 1.00 58.47 467 ARG A C 1
ATOM 3523 O O . ARG A 1 467 ? 17.076 -14.587 -13.826 1.00 58.47 467 ARG A O 1
ATOM 3530 N N . ALA A 1 468 ? 18.233 -15.997 -15.142 1.00 54.38 468 ALA A N 1
ATOM 3531 C CA . ALA A 1 468 ? 19.447 -15.933 -14.352 1.00 54.38 468 ALA A CA 1
ATOM 3532 C C . ALA A 1 468 ? 19.986 -14.521 -14.570 1.00 54.38 468 ALA A C 1
ATOM 3534 O O . ALA A 1 468 ? 20.362 -14.169 -15.693 1.00 54.38 468 ALA A O 1
ATOM 3535 N N . GLU A 1 469 ? 19.929 -13.681 -13.538 1.00 49.66 469 GLU A N 1
ATOM 3536 C CA . GLU A 1 469 ? 20.538 -12.367 -13.630 1.00 49.66 469 GLU A CA 1
ATOM 3537 C C . GLU A 1 469 ? 21.975 -12.501 -14.150 1.00 49.66 469 GLU A C 1
ATOM 3539 O O . GLU A 1 469 ? 22.660 -13.476 -13.803 1.00 49.66 469 GLU A O 1
ATOM 3544 N N . PRO A 1 470 ? 22.444 -11.560 -14.990 1.00 39.00 470 PRO A N 1
ATOM 3545 C CA . PRO A 1 470 ? 23.834 -11.557 -15.406 1.00 39.00 470 PRO A CA 1
ATOM 3546 C C . PRO A 1 470 ? 24.705 -11.605 -14.149 1.00 39.00 470 PRO A C 1
ATOM 3548 O O . PRO A 1 470 ? 24.659 -10.706 -13.308 1.00 39.00 470 PRO A O 1
ATOM 3551 N N . ARG A 1 471 ? 25.459 -12.700 -13.997 1.00 33.66 471 ARG A N 1
ATOM 3552 C CA . ARG A 1 471 ? 26.492 -12.779 -12.966 1.00 33.66 471 ARG A CA 1
ATOM 3553 C C . ARG A 1 471 ? 27.491 -11.648 -13.251 1.00 33.66 471 ARG A C 1
ATOM 3555 O O . ARG A 1 471 ? 27.782 -11.434 -14.429 1.00 33.66 471 ARG A O 1
ATOM 3562 N N . PRO A 1 472 ? 27.919 -10.913 -12.211 1.00 36.50 472 PRO A N 1
ATOM 3563 C CA . PRO A 1 472 ? 28.759 -9.728 -12.358 1.00 36.50 472 PRO A CA 1
ATOM 3564 C C . PRO A 1 472 ? 30.043 -9.993 -13.141 1.00 36.50 472 PRO A C 1
ATOM 3566 O O . PRO A 1 472 ? 30.561 -11.134 -13.058 1.00 36.50 472 PRO A O 1
#

Radius of gyration: 24.67 Å; Cα contacts (8 Å, |Δi|>4): 640; chains: 1; bounding box: 87×62×77 Å

Secondary structure (DSSP, 8-state):
-----------------------------GGGGG-S-TTHHHHHHHHHHHHHHHHHSSSS-S-TTHHHHHHHHHHHHHHHTT---TTEEE-SS--TT-HHHHHHHHHHTTS-HHHHHHHHHHHHHHHHHHHHHHHHHHH-GGGHHHHHHHHIIIIISSHHHHTT-HHHHHHHHHHHHHHTS-GGGGGSHHHHHHHHHHHHHH-HHHHHHHHHHHHHHHHHTT-HHHHHHHHHHHHHHHHHHHHHHHHH---TTS--TTTTGGGGGG-HHHHHHHHHHHHHTTSS--EE-BTTB-HHHH-HHHHHHHHHHHHHHHHHHHHHHHHHHHHHHHTT---HHHHHHHHHHHHHHHHS---SSSTTTTHHHHHHHHHHHHHHS---HHHHHHHHHHHTTHHHHHHHHHSS---TTS---GGGGGS----TTEE-TTTTHHHHHHHHHGGGT-PPTT---S-TTSSEEESSPP------

Mean predicted aligned error: 7.86 Å